Protein 7CG8 (pdb70)

Radius of gyration: 21.36 Å; Cα contacts (8 Å, |Δi|>4): 1203; chains: 4; bounding box: 57×58×53 Å

Organism: NCBI:txid398512

InterPro domains:
  IPR024449 Anti-sigma factor RsgI, N-terminal [PF12791] (1-42)
  IPR024449 Anti-sigma factor RsgI, N-terminal [PS51849] (3-51)
  IPR055431 Anti-sigma factor RsgI-like, middle domain [PF23750] (90-225)
  IPR059803 Anti-sigma factor RsgI4, sensor domain [PF26232] (413-517)

Nearest PDB structures (foldseek):
  7cg8-assembly1_D  TM=9.604E-01  e=6.202E-18  Pseudobacteroides cellulosolvens ATCC 35603 = DSM 2933
  7cg8-assembly1_C  TM=9.911E-01  e=2.752E-17  Pseudobacteroides cellulosolvens ATCC 35603 = DSM 2933
  7cg1-assembly1_A  TM=9.209E-01  e=5.713E-16  Pseudobacteroides cellulosolvens ATCC 35603 = DSM 2933
  7cg5-assembly1_A  TM=9.838E-01  e=2.130E-14  Pseudobacteroides cellulosolvens ATCC 35603 = DSM 2933
  8x2m-assembly1_B  TM=6.553E-01  e=6.513E-03  Homo sapiens

Solvent-accessible surface area: 18932 Å² total; per-residue (Å²): 114,76,22,18,26,60,34,44,26,59,92,17,52,127,52,58,12,62,23,0,62,0,14,2,24,0,56,42,33,103,57,68,160,66,71,139,50,35,6,0,3,0,0,0,8,25,18,55,0,62,35,14,3,28,8,101,39,31,23,39,58,45,76,107,97,47,102,4,109,6,55,17,74,5,140,136,10,113,55,118,27,23,10,22,0,48,0,5,0,2,49,46,28,46,10,63,82,45,72,17,123,4,88,61,199,109,71,17,16,18,58,36,45,26,57,98,18,49,124,51,59,12,62,18,1,62,0,15,1,26,0,54,36,17,111,23,24,76,52,209,195,49,35,14,0,1,0,0,0,6,25,11,33,1,63,44,21,35,12,11,51,32,28,24,39,45,34,89,131,112,50,103,7,107,6,54,15,67,5,139,140,12,113,53,116,28,28,8,23,0,43,0,4,0,4,47,53,23,48,9,66,83,51,75,15,123,4,85,70,200,108,72,12,16,22,66,30,41,29,53,97,16,51,124,54,58,15,57,22,0,62,0,15,0,26,0,55,41,32,108,128,95,78,6,0,2,0,0,0,8,25,14,54,0,51,45,13,17,47,10,84,36,28,24,40,55,53,70,110,103,51,97,4,85,5,48,18,86,6,144,121,11,108,30,121,22,23,8,22,0,47,0,5,0,9,45,47,30,49,9,62,86,45,69,13,122,5,101,72,187,102,92,12,7,17,49,34,43,31,56,96,16,51,124,55,58,20,62,14,0,66,0,16,1,21,0,54,52,11,104,140,20,188,39,8,2,30,40,6,0,3,0,0,0,8,22,16,45,1,45,11,16,40,25,10,85,39,29,25,41,47,43,98,154,109,54,101,8,108,6,51,20,76,5,142,142,10,115,39,112,31,24,7,25,0,46,0,6,0,1,47,50,23,49,9,63,86,48,68,14,98,3,101,71,176

Structure (mmCIF, N/CA/C/O backbone):
data_7CG8
#
_entry.id   7CG8
#
_cell.length_a   54.590
_cell.length_b   71.050
_cell.length_c   100.440
_cell.angle_alpha   90.000
_cell.angle_beta   90.000
_cell.angle_gamma   90.000
#
_symmetry.space_group_name_H-M   'P 21 21 21'
#
loop_
_entity.id
_entity.type
_entity.pdbx_description
1 polymer 'Anti-sigma factor RsgI, N-terminal'
2 non-polymer 'ACETATE ION'
3 non-polymer 2,5,8,11,14,17,20,23,26,29,32,35,38,41,44,47,50,53,56,59,62,65,68,71,74,77,80-HEPTACOSAOXADOOCTACONTAN-82-OL
4 water water
#
loop_
_atom_site.group_PDB
_atom_site.id
_atom_site.type_symbol
_atom_site.label_atom_id
_atom_site.label_alt_id
_atom_site.label_comp_id
_atom_site.label_asym_id
_atom_site.label_entity_id
_atom_site.label_seq_id
_atom_site.pdbx_PDB_ins_code
_atom_site.Cartn_x
_atom_site.Cartn_y
_atom_site.Cartn_z
_atom_site.occupancy
_atom_site.B_iso_or_equiv
_atom_site.auth_seq_id
_atom_site.auth_comp_id
_atom_site.auth_asym_id
_atom_site.auth_atom_id
_atom_site.pdbx_PDB_model_num
ATOM 1 N N . SER A 1 1 ? 1.47950 17.78852 -20.63568 1.000 39.47657 0 SER A N 1
ATOM 2 C CA . SER A 1 1 ? 1.73345 16.32500 -20.62107 1.000 24.27856 0 SER A CA 1
ATOM 3 C C . SER A 1 1 ? 2.13991 15.80621 -22.00065 1.000 21.15140 0 SER A C 1
ATOM 4 O O . SER A 1 1 ? 2.10800 16.54705 -23.00836 1.000 17.17185 0 SER A O 1
ATOM 14 N N . VAL A 1 2 ? 2.54064 14.53279 -22.01718 1.000 19.19612 1 VAL A N 1
ATOM 15 C CA . VAL A 1 2 ? 2.88330 13.85551 -23.25834 1.000 18.82836 1 VAL A CA 1
ATOM 16 C C . VAL A 1 2 ? 1.63464 13.32256 -23.95142 1.000 17.40509 1 VAL A C 1
ATOM 17 O O . VAL A 1 2 ? 1.55507 13.31735 -25.18507 1.000 16.53790 1 VAL A O 1
ATOM 30 N N . SER A 1 3 ? 0.66172 12.84681 -23.18300 1.000 19.95098 2 SER A N 1
ATOM 31 C CA . SER A 1 3 ? -0.52206 12.20955 -23.76558 1.000 18.01227 2 SER A CA 1
ATOM 32 C C . SER A 1 3 ? -1.40604 13.26076 -24.42533 1.000 15.13196 2 SER A C 1
ATOM 33 O O . SER A 1 3 ? -1.73793 14.27006 -23.78583 1.000 17.14364 2 SER A O 1
ATOM 41 N N . PRO A 1 4 ? -1.80559 13.07408 -25.68767 1.000 13.72648 3 PRO A N 1
ATOM 42 C CA . PRO A 1 4 ? -2.67390 14.06332 -26.33705 1.000 13.33680 3 PRO A CA 1
ATOM 43 C C . PRO A 1 4 ? -4.13606 13.94246 -25.95447 1.000 14.77556 3 PRO A C 1
ATOM 44 O O . PRO A 1 4 ? -4.91503 14.85811 -26.25916 1.000 15.21842 3 PRO A O 1
ATOM 55 N N . VAL A 1 5 ? -4.52786 12.85415 -25.30642 1.000 13.87212 4 VAL A N 1
ATOM 56 C CA . VAL A 1 5 ? -5.90837 12.64104 -24.88722 1.000 14.98093 4 VAL A CA 1
ATOM 57 C C . VAL A 1 5 ? -5.89936 12.33925 -23.39608 1.000 15.46523 4 VAL A C 1
ATOM 58 O O . VAL A 1 5 ? -5.22644 11.40528 -22.95356 1.000 15.93201 4 VAL A O 1
ATOM 71 N N . GLU A 1 6 ? -6.64251 13.12779 -22.62691 1.000 15.97536 5 GLU A N 1
ATOM 72 C CA . GLU A 1 6 ? -6.79450 12.91041 -21.19543 1.000 16.44552 5 GLU A CA 1
ATOM 73 C C . GLU A 1 6 ? -8.28488 12.86373 -20.89271 1.000 15.02999 5 GLU A C 1
ATOM 74 O O . GLU A 1 6 ? -9.04130 13.74575 -21.31913 1.000 15.20216 5 GLU A O 1
ATOM 86 N N . ILE A 1 7 ? -8.70756 11.81913 -20.19005 1.000 13.85789 6 ILE A N 1
ATOM 87 C CA . ILE A 1 7 ? -10.10703 11.65118 -19.81596 1.000 14.37740 6 ILE A CA 1
ATOM 88 C C . ILE A 1 7 ? -10.18017 11.34523 -18.32777 1.000 18.11237 6 ILE A C 1
ATOM 89 O O . ILE A 1 7 ? -9.60388 10.35325 -17.86482 1.000 18.98524 6 ILE A O 1
ATOM 105 N N . ALA A 1 8 ? -10.87984 12.19271 -17.58319 1.000 16.54243 7 ALA A N 1
ATOM 106 C CA . ALA A 1 8 ? -11.10454 12.00456 -16.15804 1.000 15.15836 7 ALA A CA 1
ATOM 107 C C . ALA A 1 8 ? -12.53206 11.51942 -15.94243 1.000 14.74148 7 ALA A C 1
ATOM 108 O O . ALA A 1 8 ? -13.45803 11.92549 -16.65179 1.000 18.07373 7 ALA A O 1
ATOM 115 N N . ILE A 1 9 ? -12.69946 10.63014 -14.98440 1.000 14.58994 8 ILE A N 1
ATOM 116 C CA . ILE A 1 9 ? -14.00437 10.09315 -14.62216 1.000 14.02768 8 ILE A CA 1
ATOM 117 C C . ILE A 1 9 ? -14.22292 10.38678 -13.15068 1.000 17.11102 8 ILE A C 1
ATOM 118 O O . ILE A 1 9 ? -13.30049 10.25858 -12.33833 1.000 15.96907 8 ILE A O 1
ATOM 134 N N . ASN A 1 10 ? -15.41518 10.85248 -12.82398 1.000 13.42041 9 ASN A N 1
ATOM 135 C CA . ASN A 1 10 ? -15.74667 11.17289 -11.45138 1.000 14.67136 9 ASN A CA 1
ATOM 136 C C . ASN A 1 10 ? -16.50157 10.02082 -10.81395 1.000 13.44470 9 ASN A C 1
ATOM 137 O O . ASN A 1 10 ? -17.21698 9.27963 -11.49719 1.000 14.29841 9 ASN A O 1
ATOM 148 N N . PRO A 1 11 ? -16.37606 9.84069 -9.50582 1.000 14.03076 10 PRO A N 1
ATOM 149 C CA . PRO A 1 11 ? -17.22522 8.85336 -8.83776 1.000 15.83735 10 PRO A CA 1
ATOM 150 C C . PRO A 1 11 ? -18.68274 9.24283 -8.98599 1.000 13.97072 10 PRO A C 1
ATOM 151 O O . PRO A 1 11 ? -19.02557 10.42457 -9.07249 1.000 15.82764 10 PRO A O 1
ATOM 162 N N . ALA A 1 12 ? -19.54165 8.23289 -9.04474 1.000 13.26369 11 ALA A N 1
ATOM 163 C CA . ALA A 1 12 ? -20.96905 8.50263 -9.06598 1.000 14.14111 11 ALA A CA 1
ATOM 164 C C . ALA A 1 12 ? -21.35746 9.21650 -7.77795 1.000 13.10404 11 ALA A C 1
ATOM 165 O O . ALA A 1 12 ? -20.81083 8.94464 -6.70370 1.000 15.68116 11 ALA A O 1
ATOM 172 N N . SER A 1 13 ? -22.29000 10.14790 -7.88832 1.000 12.65580 12 SER A N 1
ATOM 173 C CA . SER A 1 13 ? -22.85736 10.84654 -6.74866 1.000 12.98951 12 SER A CA 1
ATOM 174 C C . SER A 1 13 ? -24.37131 10.79502 -6.84412 1.000 12.92042 12 SER A C 1
ATOM 175 O O . SER A 1 13 ? -24.93890 10.28469 -7.81591 1.000 12.85869 12 SER A O 1
ATOM 183 N N . GLU A 1 14 ? -25.02251 11.32649 -5.81250 1.000 12.61665 13 GLU A N 1
ATOM 184 C CA . GLU A 1 14 ? -26.47543 11.36923 -5.74902 1.000 12.60980 13 GLU A CA 1
ATOM 185 C C . GLU A 1 14 ? -27.06751 9.98805 -6.00203 1.000 12.28195 13 GLU A C 1
ATOM 186 O O . GLU A 1 14 ? -28.04929 9.83349 -6.71883 1.000 13.54271 13 GLU A O 1
ATOM 198 N N . ILE A 1 15 ? -26.46699 8.96503 -5.40633 1.000 12.59507 14 ILE A N 1
ATOM 199 C CA . ILE A 1 15 ? -26.93638 7.60254 -5.61768 1.000 11.42396 14 ILE A CA 1
ATOM 200 C C . ILE A 1 15 ? -28.18481 7.36505 -4.77883 1.000 12.42981 14 ILE A C 1
ATOM 201 O O . ILE A 1 15 ? -28.17086 7.54258 -3.55740 1.000 14.53611 14 ILE A O 1
ATOM 217 N N . THR A 1 16 ? -29.25127 6.92799 -5.43106 1.000 11.68854 15 THR A N 1
ATOM 218 C CA . THR A 1 16 ? -30.49266 6.53368 -4.77557 1.000 11.23053 15 THR A CA 1
ATOM 219 C C . THR A 1 16 ? -30.75190 5.06479 -5.10822 1.000 12.01670 15 THR A C 1
ATOM 220 O O . THR A 1 16 ? -29.89986 4.37898 -5.67316 1.000 13.01772 15 THR A O 1
ATOM 231 N N . ALA A 1 17 ? -31.93801 4.56399 -4.75205 1.000 12.51979 16 ALA A N 1
ATOM 232 C CA . ALA A 1 17 ? -32.26510 3.19378 -5.13274 1.000 14.17555 16 ALA A CA 1
ATOM 233 C C . ALA A 1 17 ? -32.44549 3.04532 -6.64244 1.000 11.25226 16 ALA A C 1
ATOM 234 O O . ALA A 1 17 ? -32.33115 1.92595 -7.15190 1.000 13.24041 16 ALA A O 1
ATOM 241 N N . THR A 1 18 ? -32.75712 4.14100 -7.35915 1.000 12.49224 17 THR A N 1
ATOM 242 C CA . THR A 1 18 ? -33.13621 4.04116 -8.76366 1.000 13.89335 17 THR A CA 1
ATOM 243 C C . THR A 1 18 ? -32.42681 5.04721 -9.66431 1.000 13.36831 17 THR A C 1
ATOM 244 O O . THR A 1 18 ? -32.79526 5.17716 -10.84518 1.000 14.35386 17 THR A O 1
ATOM 255 N N . SER A 1 19 ? -31.44922 5.78906 -9.14875 1.000 11.57726 18 SER A N 1
ATOM 256 C CA . SER A 1 19 ? -30.79614 6.81034 -9.95047 1.000 12.93636 18 SER A CA 1
ATOM 257 C C . SER A 1 19 ? -29.39793 7.09055 -9.42252 1.000 12.41334 18 SER A C 1
ATOM 258 O O . SER A 1 19 ? -29.04046 6.71521 -8.30068 1.000 13.44731 18 SER A O 1
ATOM 266 N N . ALA A 1 20 ? -28.59762 7.72939 -10.27129 1.000 11.54194 19 ALA A N 1
ATOM 267 C CA . ALA A 1 20 ? -27.29129 8.22530 -9.87997 1.000 11.50795 19 ALA A CA 1
ATOM 268 C C . ALA A 1 20 ? -26.88156 9.30344 -10.86949 1.000 11.67787 19 ALA A C 1
ATOM 269 O O . ALA A 1 20 ? -27.37073 9.34420 -12.00100 1.000 13.00270 19 ALA A O 1
ATOM 276 N N . PHE A 1 21 ? -26.00362 10.19304 -10.41670 1.000 11.75829 20 PHE A N 1
ATOM 277 C CA . PHE A 1 21 ? -25.41923 11.23069 -11.25689 1.000 11.94519 20 PHE A CA 1
ATOM 278 C C . PHE A 1 21 ? -23.99798 10.81869 -11.63834 1.000 11.38588 20 PHE A C 1
ATOM 279 O O . PHE A 1 21 ? -23.13334 10.64534 -10.76706 1.000 12.92615 20 PHE A O 1
ATOM 296 N N . ILE A 1 22 ? -23.77171 10.61942 -12.93647 1.000 12.12922 21 ILE A N 1
ATOM 297 C CA . ILE A 1 22 ? -22.50829 10.12317 -13.46703 1.000 12.59300 21 ILE A CA 1
ATOM 298 C C . ILE A 1 22 ? -21.92194 11.18271 -14.38437 1.000 10.78480 21 ILE A C 1
ATOM 299 O O . ILE A 1 22 ? -22.65670 11.87226 -15.10288 1.000 12.12106 21 ILE A O 1
ATOM 315 N N . SER A 1 23 ? -20.60441 11.35198 -14.32198 1.000 11.75183 22 SER A N 1
ATOM 316 C CA . SER A 1 23 ? -19.99203 12.46607 -15.02583 1.000 12.72651 22 SER A CA 1
ATOM 317 C C . SER A 1 23 ? -18.50068 12.23542 -15.20682 1.000 12.96005 22 SER A C 1
ATOM 318 O O . SER A 1 23 ? -17.87880 11.41516 -14.52140 1.000 13.17580 22 SER A O 1
ATOM 326 N N . GLY A 1 24 ? -17.94106 12.98986 -16.14295 1.000 11.70241 23 GLY A N 1
ATOM 327 C CA . GLY A 1 24 ? -16.50638 13.01734 -16.34565 1.000 14.68850 23 GLY A CA 1
ATOM 328 C C . GLY A 1 24 ? -16.12764 14.19173 -17.21903 1.000 13.81747 23 GLY A C 1
ATOM 329 O O . GLY A 1 24 ? -16.95501 15.04005 -17.54277 1.000 14.93057 23 GLY A O 1
ATOM 333 N N . THR A 1 25 ? -14.84688 14.24758 -17.58696 1.000 13.62347 24 THR A N 1
ATOM 334 C CA . THR A 1 25 ? -14.33345 15.38989 -18.33301 1.000 14.37727 24 THR A CA 1
ATOM 335 C C . THR A 1 25 ? -13.25854 14.91407 -19.29125 1.000 15.30213 24 THR A C 1
ATOM 336 O O . THR A 1 25 ? -12.34470 14.19373 -18.88318 1.000 14.03962 24 THR A O 1
ATOM 347 N N . VAL A 1 26 ? -13.35497 15.31813 -20.55182 1.000 13.45800 25 VAL A N 1
ATOM 348 C CA . VAL A 1 26 ? -12.23413 15.18464 -21.47769 1.000 13.20635 25 VAL A CA 1
ATOM 349 C C . VAL A 1 26 ? -11.38208 16.42903 -21.26120 1.000 14.74439 25 VAL A C 1
ATOM 350 O O . VAL A 1 26 ? -11.70600 17.50691 -21.75540 1.000 15.91921 25 VAL A O 1
ATOM 363 N N . THR A 1 27 ? -10.31565 16.29439 -20.46964 1.000 15.55683 26 THR A N 1
ATOM 364 C CA . THR A 1 27 ? -9.52286 17.46038 -20.09637 1.000 17.25488 26 THR A CA 1
ATOM 365 C C . THR A 1 27 ? -8.56585 17.89688 -21.19361 1.000 17.34267 26 THR A C 1
ATOM 366 O O . THR A 1 27 ? -8.18714 19.06867 -21.22442 1.000 20.93051 26 THR A O 1
ATOM 377 N N . LYS A 1 28 ? -8.18686 16.99576 -22.09966 1.000 16.13211 27 LYS A N 1
ATOM 378 C CA . LYS A 1 28 ? -7.30804 17.34553 -23.20398 1.000 17.97731 27 LYS A CA 1
ATOM 379 C C . LYS A 1 28 ? -7.64541 16.46455 -24.39065 1.000 16.77097 27 LYS A C 1
ATOM 380 O O . LYS A 1 28 ? -7.84522 15.25926 -24.23541 1.000 15.40224 27 LYS A O 1
ATOM 399 N N . PHE A 1 29 ? -7.73153 17.07702 -25.56586 1.000 15.26017 28 PHE A N 1
ATOM 400 C CA . PHE A 1 29 ? -7.89186 16.33426 -26.81222 1.000 15.01753 28 PHE A CA 1
ATOM 401 C C . PHE A 1 29 ? -7.14548 17.13250 -27.88280 1.000 21.41455 28 PHE A C 1
ATOM 402 O O . PHE A 1 29 ? -7.70689 18.04761 -28.49023 1.000 24.00302 28 PHE A O 1
ATOM 419 N N . GLU A 1 30 ? -5.88864 16.76429 -28.11471 1.000 19.54010 29 GLU A N 1
ATOM 420 C CA . GLU A 1 30 ? -5.07207 17.49207 -29.08025 1.000 22.94296 29 GLU A CA 1
ATOM 421 C C . GLU A 1 30 ? -5.57732 17.19331 -30.48394 1.000 29.53001 29 GLU A C 1
ATOM 422 O O . GLU A 1 30 ? -5.60272 16.03141 -30.90506 1.000 34.55462 29 GLU A O 1
ATOM 434 N N . GLN A 1 31 ? -5.99556 18.23109 -31.19911 1.000 32.96227 30 GLN A N 1
ATOM 435 C CA . GLN A 1 31 ? -6.51973 18.07426 -32.54603 1.000 45.38980 30 GLN A CA 1
ATOM 436 C C . GLN A 1 31 ? -5.39271 18.22197 -33.56016 1.000 48.96409 30 GLN A C 1
ATOM 437 O O . GLN A 1 31 ? -4.37488 18.87008 -33.30257 1.000 42.33423 30 GLN A O 1
ATOM 451 N N . SER A 1 32 ? -5.58343 17.60753 -34.71981 1.000 57.12048 31 SER A N 1
ATOM 452 C CA . SER A 1 32 ? -4.60000 17.66616 -35.78718 1.000 61.41523 31 SER A CA 1
ATOM 453 C C . SER A 1 32 ? -4.83590 18.89633 -36.65325 1.000 49.37468 31 SER A C 1
ATOM 454 O O . SER A 1 32 ? -5.96772 19.36218 -36.80686 1.000 49.88743 31 SER A O 1
ATOM 462 N N . LYS A 1 33 ? -3.74166 19.41838 -37.21564 1.000 51.60673 32 LYS A N 1
ATOM 463 C CA . LYS A 1 33 ? -3.80705 20.55496 -38.12936 1.000 52.07772 32 LYS A CA 1
ATOM 464 C C . LYS A 1 33 ? -4.99280 20.46358 -39.08059 1.000 53.24403 32 LYS A C 1
ATOM 465 O O . LYS A 1 33 ? -5.80476 21.39104 -39.17559 1.000 49.58536 32 LYS A O 1
ATOM 484 N N . GLY A 1 34 ? -5.10121 19.34616 -39.80110 1.000 53.43111 33 GLY A N 1
ATOM 485 C CA . GLY A 1 34 ? -6.10573 19.22411 -40.84026 1.000 52.08110 33 GLY A CA 1
ATOM 486 C C . GLY A 1 34 ? -7.52117 19.09924 -40.32715 1.000 46.65305 33 GLY A C 1
ATOM 487 O O . GLY A 1 34 ? -8.46523 19.27615 -41.10518 1.000 48.27613 33 GLY A O 1
ATOM 491 N N . PHE A 1 35 ? -7.69256 18.80623 -39.04066 1.000 50.32518 34 PHE A N 1
ATOM 492 C CA . PHE A 1 35 ? -9.00879 18.65089 -38.43450 1.000 59.54299 34 PHE A CA 1
ATOM 493 C C . PHE A 1 35 ? -9.22400 19.66620 -37.31443 1.000 59.35836 34 PHE A C 1
ATOM 494 O O . PHE A 1 35 ? -9.79100 19.35030 -36.26148 1.000 53.98554 34 PHE A O 1
ATOM 511 N N . TYR A 1 36 ? -8.75970 20.89922 -37.52328 1.000 53.21933 35 TYR A N 1
ATOM 512 C CA . TYR A 1 36 ? -9.03041 21.96925 -36.57221 1.000 51.00348 35 TYR A CA 1
ATOM 513 C C . TYR A 1 36 ? -10.48587 22.40597 -36.70797 1.000 45.28876 35 TYR A C 1
ATOM 514 O O . TYR A 1 36 ? -10.98465 22.60501 -37.81926 1.000 45.25581 35 TYR A O 1
ATOM 532 N N . GLY A 1 37 ? -11.16986 22.54972 -35.57766 1.000 52.51484 36 GLY A N 1
ATOM 533 C CA . GLY A 1 37 ? -12.57688 22.88384 -35.59368 1.000 53.89220 36 GLY A CA 1
ATOM 534 C C . GLY A 1 37 ? -13.50231 21.72330 -35.87467 1.000 47.08740 36 GLY A C 1
ATOM 535 O O . GLY A 1 37 ? -14.70918 21.93915 -36.03342 1.000 60.61295 36 GLY A O 1
ATOM 539 N N . SER A 1 38 ? -12.97860 20.50177 -35.94503 1.000 43.30067 37 SER A N 1
ATOM 540 C CA . SER A 1 38 ? -13.78892 19.33013 -36.26771 1.000 47.07140 37 SER A CA 1
ATOM 541 C C . SER A 1 38 ? -14.39403 18.70556 -35.01154 1.000 42.31018 37 SER A C 1
ATOM 542 O O . SER A 1 38 ? -15.61705 18.58018 -34.89962 1.000 48.15245 37 SER A O 1
ATOM 550 N N . GLY A 1 39 ? -13.55653 18.31906 -34.06319 1.000 34.62806 38 GLY A N 1
ATOM 551 C CA . GLY A 1 39 ? -14.02898 17.80395 -32.79427 1.000 32.86447 38 GLY A CA 1
ATOM 552 C C . GLY A 1 39 ? -14.01892 16.29000 -32.72047 1.000 29.94681 38 GLY A C 1
ATOM 553 O O . GLY A 1 39 ? -13.43797 15.57821 -33.54963 1.000 22.91764 38 GLY A O 1
ATOM 557 N N . CYS A 1 40 ? -14.68933 15.79885 -31.68034 1.000 20.22827 39 CYS A N 1
ATOM 558 C CA . CYS A 1 40 ? -14.76227 14.37638 -31.39573 1.000 22.54491 39 CYS A CA 1
ATOM 559 C C . CYS A 1 40 ? -16.11677 14.06939 -30.77954 1.000 20.06844 39 CYS A C 1
ATOM 560 O O . CYS A 1 40 ? -16.84777 14.97221 -30.35849 1.000 19.38170 39 CYS A O 1
ATOM 568 N N . ASN A 1 41 ? -16.43919 12.77725 -30.71808 1.000 16.71298 40 ASN A N 1
ATOM 569 C CA . ASN A 1 41 ? -17.59183 12.30652 -29.96376 1.000 15.81281 40 ASN A CA 1
ATOM 570 C C . ASN A 1 41 ? -17.15563 11.97287 -28.54417 1.000 18.32491 40 ASN A C 1
ATOM 571 O O . ASN A 1 41 ? -16.12944 11.32213 -28.33518 1.000 17.25327 40 ASN A O 1
ATOM 582 N N . ILE A 1 42 ? -17.91838 12.44634 -27.56937 1.000 15.24357 41 ILE A N 1
ATOM 583 C CA . ILE A 1 42 ? -17.75899 12.05600 -26.17605 1.000 13.89696 41 ILE A CA 1
ATOM 584 C C . ILE A 1 42 ? -19.03981 11.34717 -25.77706 1.000 13.57060 41 ILE A C 1
ATOM 585 O O . ILE A 1 42 ? -20.13541 11.90632 -25.92293 1.000 13.65135 41 ILE A O 1
ATOM 601 N N . SER A 1 43 ? -18.91367 10.14286 -25.24151 1.000 15.26123 42 SER A N 1
ATOM 602 C CA . SER A 1 43 ? -20.06773 9.39493 -24.78148 1.000 14.48610 42 SER A CA 1
ATOM 603 C C . SER A 1 43 ? -19.86575 8.92539 -23.34953 1.000 14.55050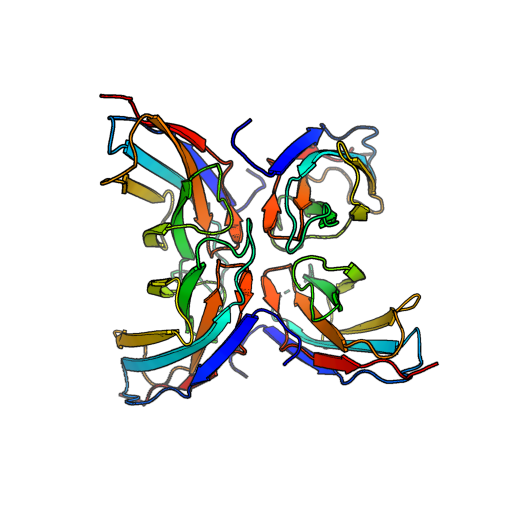 42 SER A C 1
ATOM 604 O O . SER A 1 43 ? -18.75763 8.59139 -22.92969 1.000 15.64492 42 SER A O 1
ATOM 612 N N . LEU A 1 44 ? -20.97591 8.87056 -22.61979 1.000 13.15753 43 LEU A N 1
ATOM 613 C CA . LEU A 1 44 ? -21.04520 8.35928 -21.26340 1.000 11.31781 43 LEU A CA 1
ATOM 614 C C . LEU A 1 44 ? -21.86347 7.08322 -21.38569 1.000 12.58967 43 LEU A C 1
ATOM 615 O O . LEU A 1 44 ? -23.04857 7.13190 -21.75306 1.000 12.60222 43 LEU A O 1
ATOM 631 N N . LEU A 1 45 ? -21.23195 5.95191 -21.10927 1.000 12.20906 44 LEU A N 1
ATOM 632 C CA . LEU A 1 45 ? -21.86207 4.64693 -21.22311 1.000 11.99887 44 LEU A CA 1
ATOM 633 C C . LEU A 1 45 ? -21.99149 4.01850 -19.85070 1.000 12.39490 44 LEU A C 1
ATOM 634 O O . LEU A 1 45 ? -21.11545 4.19356 -19.00435 1.000 12.78532 44 LEU A O 1
ATOM 650 N N . TYR A 1 46 ? -23.08907 3.29412 -19.62031 1.000 11.57307 45 TYR A N 1
ATOM 651 C CA . TYR A 1 46 ? -23.27172 2.59486 -18.35588 1.000 11.51488 45 TYR A CA 1
ATOM 652 C C . TYR A 1 46 ? -23.91761 1.24344 -18.58588 1.000 12.53033 45 TYR A C 1
ATOM 653 O O . TYR A 1 46 ? -24.57898 1.01332 -19.59493 1.000 13.30745 45 TYR A O 1
ATOM 671 N N . TRP A 1 47 ? -23.70747 0.35355 -17.62570 1.000 11.13062 46 TRP A N 1
ATOM 672 C CA . TRP A 1 47 ? -24.19761 -1.01177 -17.74396 1.000 11.54417 46 TRP A CA 1
ATOM 673 C C . TRP A 1 47 ? -24.33256 -1.60630 -16.34848 1.000 11.92029 46 TRP A C 1
ATOM 674 O O . TRP A 1 47 ? -23.67968 -1.17391 -15.40437 1.000 11.80524 46 TRP A O 1
ATOM 695 N N . GLU A 1 48 ? -25.15558 -2.64042 -16.23518 1.000 12.17048 47 GLU A N 1
ATOM 696 C CA . GLU A 1 48 ? -25.10164 -3.47378 -15.04426 1.000 13.23290 47 GLU A CA 1
ATOM 697 C C . GLU A 1 48 ? -23.76310 -4.20793 -15.01986 1.000 12.22678 47 GLU A C 1
ATOM 698 O O . GLU A 1 48 ? -23.33674 -4.79887 -16.02208 1.000 13.20137 47 GLU A O 1
ATOM 710 N N . ALA A 1 49 ? -23.10754 -4.19628 -13.85848 1.000 12.65877 48 ALA A N 1
ATOM 711 C CA . ALA A 1 49 ? -21.79827 -4.83974 -13.74863 1.000 12.33277 48 ALA A CA 1
ATOM 712 C C . ALA A 1 49 ? -21.84598 -6.30452 -14.14789 1.000 16.30023 48 ALA A C 1
ATOM 713 O O . ALA A 1 49 ? -20.87210 -6.83332 -14.70404 1.000 16.34199 48 ALA A O 1
ATOM 720 N N . SER A 1 50 ? -22.96134 -6.97836 -13.87704 1.000 14.84675 49 SER A N 1
ATOM 721 C CA . SER A 1 50 ? -23.07672 -8.38358 -14.22769 1.000 14.60830 49 SER A CA 1
ATOM 722 C C . SER A 1 50 ? -23.18452 -8.60981 -15.73031 1.000 14.96534 49 SER A C 1
ATOM 723 O O . SER A 1 50 ? -23.00177 -9.74712 -16.18314 1.000 17.50879 49 SER A O 1
ATOM 731 N N . ASN A 1 51 ? -23.47389 -7.57043 -16.51446 1.000 15.35825 50 ASN A N 1
ATOM 732 C CA . ASN A 1 51 ? -23.74660 -7.71631 -17.94404 1.000 14.44205 50 ASN A CA 1
ATOM 733 C C . ASN A 1 51 ? -23.02286 -6.62861 -18.71704 1.000 14.18766 50 ASN A C 1
ATOM 734 O O . ASN A 1 51 ? -23.64738 -5.72343 -19.29502 1.000 14.35167 50 ASN A O 1
ATOM 745 N N . PRO A 1 52 ? -21.68561 -6.69395 -18.76302 1.000 13.21550 51 PRO A N 1
ATOM 746 C CA . PRO A 1 52 ? -20.92275 -5.61262 -19.39995 1.000 13.25194 51 PRO A CA 1
ATOM 747 C C . PRO A 1 52 ? -20.97884 -5.61939 -20.92139 1.000 14.93024 51 PRO A C 1
ATOM 748 O O . PRO A 1 52 ? -20.43647 -4.70904 -21.54400 1.000 16.99785 51 PRO A O 1
ATOM 759 N N . MET A 1 53 ? -21.60390 -6.61158 -21.54260 1.000 16.46117 52 MET A N 1
ATOM 760 C CA . MET A 1 53 ? -21.72635 -6.62001 -22.99330 1.000 18.23671 52 MET A CA 1
ATOM 761 C C . MET A 1 53 ? -22.86452 -5.74128 -23.48731 1.000 23.06855 52 MET A C 1
ATOM 762 O O . MET A 1 53 ? -22.85812 -5.35847 -24.66080 1.000 25.16870 52 MET A O 1
ATOM 776 N N . HIS A 1 54 ? -23.81392 -5.37886 -22.62634 1.000 15.41373 53 HIS A N 1
ATOM 777 C CA . HIS A 1 54 ? -24.99819 -4.63342 -23.04076 1.000 15.57422 53 HIS A CA 1
ATOM 778 C C . HIS A 1 54 ? -25.05364 -3.29086 -22.32060 1.000 16.37066 53 HIS A C 1
ATOM 779 O O . HIS A 1 54 ? -25.51640 -3.20262 -21.18170 1.000 15.39715 53 HIS A O 1
ATOM 793 N N . VAL A 1 55 ? -24.63531 -2.24650 -22.99445 1.000 14.67774 54 VAL A N 1
ATOM 794 C CA . VAL A 1 55 ? -24.53326 -0.92447 -22.38954 1.000 15.58694 54 VAL A CA 1
ATOM 795 C C . VAL A 1 55 ? -25.70679 -0.06582 -22.84721 1.000 17.52800 54 VAL A C 1
ATOM 796 O O . VAL A 1 55 ? -26.39779 -0.35622 -23.83298 1.000 15.70672 54 VAL A O 1
ATOM 809 N N . LYS A 1 56 ? -25.90768 1.03945 -22.13256 1.000 15.011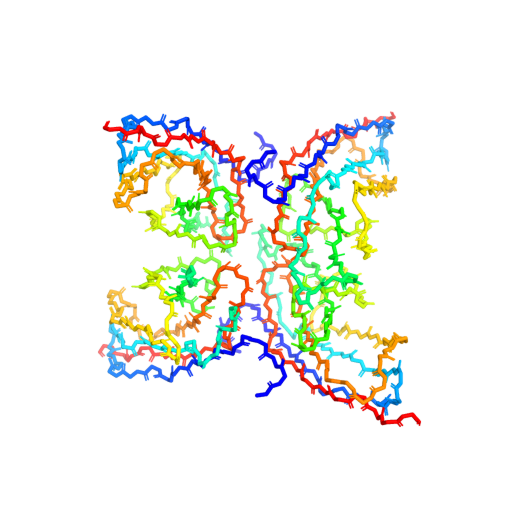14 55 LYS A N 1
ATOM 810 C CA . LYS A 1 56 ? -26.80461 2.10703 -22.53371 1.000 12.30903 55 LYS A CA 1
ATOM 811 C C . LYS A 1 56 ? -25.98918 3.38767 -22.68290 1.000 11.84048 55 LYS A C 1
ATOM 812 O O . LYS A 1 56 ? -24.99956 3.60592 -21.97000 1.000 14.18778 55 LYS A O 1
ATOM 831 N N . VAL A 1 57 ? -26.41357 4.23036 -23.62281 1.000 13.84079 56 VAL A N 1
ATOM 832 C CA . VAL A 1 57 ? -25.75226 5.49542 -23.92103 1.000 14.12687 56 VAL A CA 1
ATOM 833 C C . VAL A 1 57 ? -26.48267 6.57622 -23.13491 1.000 14.46993 56 VAL A C 1
ATOM 834 O O . VAL A 1 57 ? -27.56187 7.03376 -23.53436 1.000 15.85719 56 VAL A O 1
ATOM 847 N N . ALA A 1 58 ? -25.89344 6.99324 -22.01370 1.000 12.47980 57 ALA A N 1
ATOM 848 C CA . ALA A 1 58 ? -26.50976 8.03846 -21.20017 1.000 11.76472 57 ALA A CA 1
ATOM 849 C C . ALA A 1 58 ? -26.39496 9.41542 -21.84642 1.000 14.27362 57 ALA A C 1
ATOM 850 O O . ALA A 1 58 ? -27.27167 10.26758 -21.66733 1.000 15.45501 57 ALA A O 1
ATOM 857 N N . SER A 1 59 ? -25.30421 9.67545 -22.54853 1.000 11.73910 58 SER A N 1
ATOM 858 C CA . SER A 1 59 ? -25.08492 10.95689 -23.19417 1.000 12.68203 58 SER A CA 1
ATOM 859 C C . SER A 1 59 ? -24.09183 10.70777 -24.31296 1.000 11.76708 58 SER A C 1
ATOM 860 O O . SER A 1 59 ? -23.17404 9.91357 -24.15942 1.000 12.72989 58 SER A O 1
ATOM 868 N N . SER A 1 60 ? -24.30779 11.35765 -25.44512 1.000 15.20299 59 SER A N 1
ATOM 869 C CA . SER A 1 60 ? -23.38043 11.28828 -26.56801 1.000 15.64370 59 SER A CA 1
ATOM 870 C C . SER A 1 60 ? -23.41137 12.64662 -27.24142 1.000 16.56726 59 SER A C 1
ATOM 871 O O . SER A 1 60 ? -24.46205 13.05523 -27.74447 1.000 19.05382 59 SER A O 1
ATOM 879 N N . ILE A 1 61 ? -22.28206 13.34593 -27.22891 1.000 14.73025 60 ILE A N 1
ATOM 880 C CA . ILE A 1 61 ? -22.21313 14.71258 -27.73476 1.000 15.76247 60 ILE A CA 1
ATOM 881 C C . ILE A 1 61 ? -20.96349 14.88955 -28.58723 1.000 17.94518 60 ILE A C 1
ATOM 882 O O . ILE A 1 61 ? -19.96262 14.19030 -28.42372 1.000 16.44439 60 ILE A O 1
ATOM 898 N N . SER A 1 62 ? -21.02340 15.86183 -29.48768 1.000 18.50776 61 SER A N 1
ATOM 899 C CA . SER A 1 62 ? -19.86275 16.32296 -30.23306 1.000 17.10994 61 SER A CA 1
ATOM 900 C C . SER A 1 62 ? -19.28423 17.54250 -29.53309 1.000 18.54096 61 SER A C 1
ATOM 901 O O . SER A 1 62 ? -20.03035 18.43354 -29.12313 1.000 20.98430 61 SER A O 1
ATOM 909 N N . LYS A 1 63 ? -17.96643 17.57635 -29.38613 1.000 18.26768 62 LYS A N 1
ATOM 910 C CA . LYS A 1 63 ? -17.27711 18.70736 -28.78176 1.000 19.54048 62 LYS A CA 1
ATOM 911 C C . LYS A 1 63 ? -16.00588 19.00095 -29.56715 1.000 22.02023 62 LYS A C 1
ATOM 912 O O . LYS A 1 63 ? -15.31507 18.08178 -30.02565 1.000 20.13386 62 LYS A O 1
ATOM 931 N N . LYS A 1 64 ? -15.68347 20.28370 -29.72107 1.000 24.63527 63 LYS A N 1
ATOM 932 C CA . LYS A 1 64 ? -14.42421 20.64692 -30.36248 1.000 28.41530 63 LYS A CA 1
ATOM 933 C C . LYS A 1 64 ? -13.56065 21.54783 -29.49004 1.000 28.60530 63 LYS A C 1
ATOM 934 O O . LYS A 1 64 ? -12.47088 21.94543 -29.91721 1.000 30.14594 63 LYS A O 1
ATOM 953 N N . ASP A 1 65 ? -14.02962 21.91004 -28.30158 1.000 21.75816 64 ASP A N 1
ATOM 954 C CA . ASP A 1 65 ? -13.31252 22.76394 -27.37099 1.000 27.48913 64 ASP A CA 1
ATOM 955 C C . ASP A 1 65 ? -13.10267 21.98485 -26.08077 1.000 23.65908 64 ASP A C 1
ATOM 956 O O . ASP A 1 65 ? -14.00067 21.27361 -25.62131 1.000 22.29957 64 ASP A O 1
ATOM 965 N N . PHE A 1 66 ? -11.92907 22.12360 -25.48752 1.000 19.70592 65 PHE A N 1
ATOM 966 C CA . PHE A 1 66 ? -11.54918 21.34946 -24.32012 1.000 18.30188 65 PHE A CA 1
ATOM 967 C C . PHE A 1 66 ? -10.87084 22.24578 -23.29850 1.000 24.87355 65 PHE A C 1
ATOM 968 O O . PHE A 1 66 ? -10.24284 23.24949 -23.66460 1.000 23.71897 65 PHE A O 1
ATOM 985 N N . PRO A 1 67 ? -10.99898 21.92274 -22.00037 1.000 18.36463 66 PRO A N 1
ATOM 986 C CA . PRO A 1 67 ? -11.68280 20.73788 -21.44182 1.000 18.91145 66 PRO A CA 1
ATOM 987 C C . PRO A 1 67 ? -13.19441 20.75560 -21.66768 1.000 18.37021 66 PRO A C 1
ATOM 988 O O . PRO A 1 67 ? -13.81400 21.81253 -21.83303 1.000 19.11520 66 PRO A O 1
ATOM 999 N N . ALA A 1 68 ? -13.77860 19.56005 -21.71823 1.000 15.22930 67 ALA A N 1
ATOM 1000 C CA . ALA A 1 68 ? -15.19424 19.38471 -22.01676 1.000 15.27520 67 ALA A CA 1
ATOM 1001 C C . ALA A 1 68 ? -15.81911 18.42253 -21.01862 1.000 15.64514 67 ALA A C 1
ATOM 1002 O O . ALA A 1 68 ? -15.39438 17.26954 -20.91702 1.000 14.94508 67 ALA A O 1
ATOM 1009 N N . ASP A 1 69 ? -16.84154 18.88435 -20.30698 1.000 15.44017 68 ASP A N 1
ATOM 1010 C CA . ASP A 1 69 ? -17.55083 18.04225 -19.35874 1.000 12.75392 68 ASP A CA 1
ATOM 1011 C C . ASP A 1 69 ? -18.65793 17.25129 -20.04872 1.000 12.81112 68 ASP A C 1
ATOM 1012 O O . ASP A 1 69 ? -19.27651 17.70023 -21.02235 1.000 16.44218 68 ASP A O 1
ATOM 1021 N N . ILE A 1 70 ? -18.98970 16.10793 -19.45955 1.000 13.54151 69 ILE A N 1
ATOM 1022 C CA . ILE A 1 70 ? -20.16792 15.34805 -19.85862 1.000 12.79918 69 ILE A CA 1
ATOM 1023 C C . ILE A 1 70 ? -20.79436 14.76406 -18.60195 1.000 14.97948 69 ILE A C 1
ATOM 1024 O O . ILE A 1 70 ? -20.08765 14.37381 -17.66713 1.000 13.64383 69 ILE A O 1
ATOM 1040 N N . SER A 1 71 ? -22.12597 14.72327 -18.56340 1.000 12.63032 70 SER A N 1
ATOM 1041 C CA . SER A 1 71 ? -22.81013 14.20291 -17.38960 1.000 12.43874 70 SER A CA 1
ATOM 1042 C C . SER A 1 71 ? -24.19922 13.73036 -17.76135 1.000 12.18298 70 SER A C 1
ATOM 1043 O O . SER A 1 71 ? -24.74945 14.09377 -18.80578 1.000 12.64806 70 SER A O 1
ATOM 1051 N N . ALA A 1 72 ? -24.76127 12.92995 -16.86620 1.000 11.63453 71 ALA A N 1
ATOM 1052 C CA . ALA A 1 72 ? -26.14183 12.48750 -16.96874 1.000 11.17647 71 ALA A CA 1
ATOM 1053 C C . ALA A 1 72 ? -26.59782 12.01541 -15.60044 1.000 10.80138 71 ALA A C 1
ATOM 1054 O O . ALA A 1 72 ? -25.81265 11.46874 -14.81681 1.000 12.23326 71 ALA A O 1
ATOM 1061 N N . THR A 1 73 ? -27.87045 12.23164 -15.31223 1.000 12.89349 72 THR A N 1
ATOM 1062 C CA . THR A 1 73 ? -28.54368 11.47966 -14.26379 1.000 10.87926 72 THR A CA 1
ATOM 1063 C C . THR A 1 73 ? -29.14090 10.23633 -14.91488 1.000 12.98354 72 THR A C 1
ATOM 1064 O O . THR A 1 73 ? -30.02762 10.33674 -15.77191 1.000 15.49405 72 THR A O 1
ATOM 1075 N N . ILE A 1 74 ? -28.61631 9.08732 -14.56784 1.000 12.80848 73 ILE A N 1
ATOM 1076 C CA . ILE A 1 74 ? -29.16622 7.82407 -15.03994 1.000 13.38164 73 ILE A CA 1
ATOM 1077 C C . ILE A 1 74 ? -30.25003 7.40123 -14.05847 1.000 16.88537 73 ILE A C 1
ATOM 1078 O O . ILE A 1 74 ? -30.12053 7.59348 -12.84539 1.000 15.67794 73 ILE A O 1
ATOM 1094 N N . LYS A 1 75 ? -31.36462 6.89861 -14.57869 1.000 15.44897 74 LYS A N 1
ATOM 1095 C CA . LYS A 1 75 ? -32.55057 6.74882 -13.75269 1.000 17.33636 74 LYS A CA 1
ATOM 1096 C C . LYS A 1 75 ? -33.28021 5.47720 -14.12532 1.000 15.79914 74 LYS A C 1
ATOM 1097 O O . LYS A 1 75 ? -32.89006 4.75278 -15.04199 1.000 21.78545 74 LYS A O 1
ATOM 1116 N N . ASP A 1 76 ? -34.31888 5.19003 -13.34833 1.000 18.05271 75 ASP A N 1
ATOM 1117 C CA . ASP A 1 76 ? -35.05222 3.92958 -13.48193 1.000 23.95109 75 ASP A CA 1
ATOM 1118 C C . ASP A 1 76 ? -34.10329 2.73044 -13.40522 1.000 23.48656 75 ASP A C 1
ATOM 1119 O O . ASP A 1 76 ? -34.28264 1.71062 -14.07605 1.000 25.04889 75 ASP A O 1
ATOM 1128 N N . LEU A 1 77 ? -33.07910 2.84506 -12.54783 1.000 16.61609 76 LEU A N 1
ATOM 1129 C CA . LEU A 1 77 ? -32.15340 1.76585 -12.26575 1.000 17.42278 76 LEU A CA 1
ATOM 1130 C C . LEU A 1 77 ? -32.81446 0.75218 -11.33171 1.000 14.60761 76 LEU A C 1
ATOM 1131 O O . LEU A 1 77 ? -33.82745 1.04005 -10.68671 1.000 17.10371 76 LEU A O 1
ATOM 1147 N N . LYS A 1 78 ? -32.22627 -0.43024 -11.26756 1.000 14.12039 77 LYS A N 1
ATOM 1148 C CA . LYS A 1 78 ? -32.67648 -1.48754 -10.35604 1.000 17.65149 77 LYS A CA 1
ATOM 1149 C C . LYS A 1 78 ? -32.12169 -1.24775 -8.95249 1.000 15.57919 77 LYS A C 1
ATOM 1150 O O . LYS A 1 78 ? -30.90948 -1.04044 -8.79211 1.000 15.66211 77 LYS A O 1
ATOM 1169 N N . PRO A 1 79 ? -32.95374 -1.32116 -7.91677 1.000 15.25480 78 PRO A N 1
ATOM 1170 C CA . PRO A 1 79 ? -32.43250 -1.20058 -6.55203 1.000 15.08249 78 PRO A CA 1
ATOM 1171 C C . PRO A 1 79 ? -31.40713 -2.27652 -6.21936 1.000 14.50405 78 PRO A C 1
ATOM 1172 O O . PRO A 1 79 ? -31.38489 -3.36789 -6.80715 1.000 15.99676 78 PRO A O 1
ATOM 1183 N N . HIS A 1 80 ? -30.52460 -1.92386 -5.28265 1.000 13.41972 79 HIS A N 1
ATOM 1184 C CA . HIS A 1 80 ? -29.44210 -2.77904 -4.78009 1.000 14.79782 79 HIS A CA 1
ATOM 1185 C C . HIS A 1 80 ? -28.76060 -3.57205 -5.89624 1.000 18.50576 79 HIS A C 1
ATOM 1186 O O . HIS A 1 80 ? -28.61476 -4.79953 -5.83739 1.000 16.46706 79 HIS A O 1
ATOM 1200 N N . THR A 1 81 ? -28.32268 -2.84282 -6.92141 1.000 15.15127 80 THR A N 1
ATOM 1201 C CA . THR A 1 81 ? -27.69267 -3.43567 -8.09452 1.000 13.65379 80 THR A CA 1
ATOM 1202 C C . THR A 1 81 ? -26.43367 -2.65359 -8.43393 1.000 13.62518 80 THR A C 1
ATOM 1203 O O . THR A 1 81 ? -26.42948 -1.41760 -8.38659 1.000 13.72757 80 THR A O 1
ATOM 1214 N N . THR A 1 82 ? -25.36187 -3.37921 -8.76217 1.000 14.84772 81 THR A N 1
ATOM 1215 C CA . THR A 1 82 ? -24.07572 -2.76912 -9.09308 1.000 13.66269 81 THR A CA 1
ATOM 1216 C C . THR A 1 82 ? -24.03671 -2.38339 -10.56598 1.000 12.79953 81 THR A C 1
ATOM 1217 O O . THR A 1 82 ? -24.36560 -3.19404 -11.44480 1.000 14.34256 81 THR A O 1
ATOM 1228 N N . TYR A 1 83 ? -23.66626 -1.13065 -10.81925 1.000 13.17111 82 TYR A N 1
ATOM 1229 C CA . TYR A 1 83 ? -23.53073 -0.55832 -12.14245 1.000 13.19392 82 TYR A CA 1
ATOM 1230 C C . TYR A 1 83 ? -22.09462 -0.09789 -12.33044 1.000 14.67442 82 TYR A C 1
ATOM 1231 O O . TYR A 1 83 ? -21.37615 0.18365 -11.36898 1.000 14.75176 82 TYR A O 1
ATOM 1249 N N . GLN A 1 84 ? -21.69052 0.00574 -13.58992 1.000 13.63420 83 GLN A N 1
ATOM 1250 C CA . GLN A 1 84 ? -20.42973 0.63295 -13.93934 1.000 12.95944 83 GLN A CA 1
ATOM 1251 C C . GLN A 1 84 ? -20.65725 1.61185 -15.07533 1.000 13.22468 83 GLN A C 1
ATOM 1252 O O . GLN A 1 84 ? -21.62897 1.51858 -15.83379 1.000 12.29342 83 GLN A O 1
ATOM 1266 N N . PHE A 1 85 ? -19.72505 2.54774 -15.20603 1.000 12.52247 84 PHE A N 1
ATOM 1267 C CA . PHE A 1 85 ? -19.77947 3.50321 -16.30028 1.000 9.92568 84 PHE A CA 1
ATOM 1268 C C . PHE A 1 85 ? -18.37845 3.94950 -16.67229 1.000 11.23180 84 PHE A C 1
ATOM 1269 O O . PHE A 1 85 ? -17.40896 3.76486 -15.92279 1.000 11.29261 84 PHE A O 1
ATOM 1286 N N . LYS A 1 86 ? -18.29198 4.54173 -17.85715 1.000 12.25857 85 LYS A N 1
ATOM 1287 C CA . LYS A 1 86 ? -17.04745 5.11529 -18.34529 1.000 11.86160 85 LYS A CA 1
ATOM 1288 C C . LYS A 1 86 ? -17.36397 6.22439 -19.33620 1.000 10.67975 85 LYS A C 1
ATOM 1289 O O . LYS A 1 86 ? -18.47554 6.33129 -19.84228 1.000 12.45481 85 LYS A O 1
ATOM 1308 N N . VAL A 1 87 ? -16.36349 7.06299 -19.59677 1.000 10.69803 86 VAL A N 1
ATOM 1309 C CA . VAL A 1 87 ? -16.41199 8.09823 -20.61695 1.000 12.45841 86 VAL A CA 1
ATOM 1310 C C . VAL A 1 87 ? -15.49404 7.63889 -21.73222 1.000 16.78363 86 VAL A C 1
ATOM 1311 O O . VAL A 1 87 ? -14.34780 7.25285 -21.47540 1.000 16.26659 86 VAL A O 1
ATOM 1324 N N . THR A 1 88 ? -15.99020 7.66936 -22.95562 1.000 13.31457 87 THR A N 1
ATOM 1325 C CA . THR A 1 88 ? -15.23544 7.25707 -24.13192 1.000 14.85266 87 THR A CA 1
ATOM 1326 C C . THR A 1 88 ? -15.20734 8.37809 -25.15900 1.000 16.08954 87 THR A C 1
ATOM 1327 O O . THR A 1 88 ? -16.17938 9.12435 -25.30922 1.000 16.22814 87 THR A O 1
ATOM 1338 N N . VAL A 1 89 ? -14.05705 8.53266 -25.81252 1.000 16.58346 88 VAL A N 1
ATOM 1339 C CA . VAL A 1 89 ? -13.87787 9.48050 -26.90668 1.000 17.18242 88 VAL A CA 1
ATOM 1340 C C . VAL A 1 89 ? -13.78214 8.69155 -28.20628 1.000 20.64953 88 VAL A C 1
ATOM 1341 O O . VAL A 1 89 ? -12.96983 7.75847 -28.32585 1.000 19.01403 88 VAL A O 1
ATOM 1354 N N . ASN A 1 90 ? -14.63729 9.04125 -29.16094 1.000 19.29493 89 ASN A N 1
ATOM 1355 C CA . ASN A 1 90 ? -14.67579 8.38546 -30.46746 1.000 21.82111 89 ASN A CA 1
ATOM 1356 C C . ASN A 1 90 ? -14.84512 6.86969 -30.33611 1.000 24.11771 89 ASN A C 1
ATOM 1357 O O . ASN A 1 90 ? -14.36965 6.1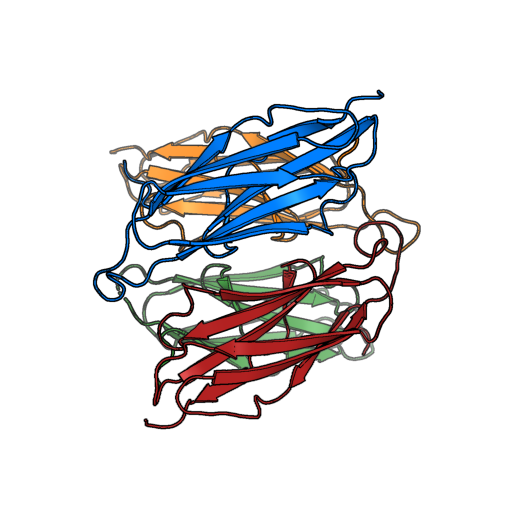0782 -31.18190 1.000 24.19641 89 ASN A O 1
ATOM 1368 N N . PHE A 1 91 ? -15.55034 6.42977 -29.27997 1.000 18.34793 90 PHE A N 1
ATOM 1369 C CA . PHE A 1 91 ? -15.78544 5.01369 -28.98484 1.000 20.26796 90 PHE A CA 1
ATOM 1370 C C . PHE A 1 91 ? -14.50202 4.20237 -29.02810 1.000 17.73010 90 PHE A C 1
ATOM 1371 O O . PHE A 1 91 ? -14.52073 3.00577 -29.35894 1.000 21.65019 90 PHE A O 1
ATOM 1388 N N . TYR A 1 92 ? -13.38531 4.87097 -28.75258 1.000 15.84251 91 TYR A N 1
ATOM 1389 C CA . TYR A 1 92 ? -12.06715 4.25892 -28.82667 1.000 16.10168 91 TYR A CA 1
ATOM 1390 C C . TYR A 1 92 ? -11.27316 4.47570 -27.55126 1.000 16.66744 91 TYR A C 1
ATOM 1391 O O . TYR A 1 92 ? -11.01685 3.51462 -26.80978 1.000 17.07076 91 TYR A O 1
ATOM 1409 N N . PHE A 1 93 ? -10.94760 5.73694 -27.24249 1.000 14.69814 92 PHE A N 1
ATOM 1410 C CA . PHE A 1 93 ? -10.28556 6.03084 -25.98346 1.000 15.11578 92 PHE A CA 1
ATOM 1411 C C . PHE A 1 93 ? -11.29958 5.89091 -24.86508 1.000 17.64248 92 PHE A C 1
ATOM 1412 O O . PHE A 1 93 ? -12.47682 6.21950 -25.03533 1.000 17.37597 92 PHE A O 1
ATOM 1429 N N . SER A 1 94 ? -10.83992 5.42436 -23.71310 1.000 14.61185 93 SER A N 1
ATOM 1430 C CA . SER A 1 94 ? -11.71913 5.29475 -22.56667 1.000 17.13552 93 SER A CA 1
ATOM 1431 C C . SER A 1 94 ? -11.04601 5.76103 -21.28784 1.000 17.68771 93 SER A C 1
ATOM 1432 O O . SER A 1 94 ? -9.84018 5.57263 -21.07736 1.000 15.98463 93 SER A O 1
ATOM 1440 N N . SER A 1 95 ? -11.84741 6.37643 -20.43420 1.000 12.95736 94 SER A N 1
ATOM 1441 C CA . SER A 1 95 ? -11.47854 6.58268 -19.05524 1.000 12.29336 94 SER A CA 1
ATOM 1442 C C . SER A 1 95 ? -11.36329 5.23680 -18.33885 1.000 12.69129 94 SER A C 1
ATOM 1443 O O . SER A 1 95 ? -11.79847 4.19412 -18.82985 1.000 13.20341 94 SER A O 1
ATOM 1451 N N . SER A 1 96 ? -10.82963 5.28529 -17.12549 1.000 14.68420 95 SER A N 1
ATOM 1452 C CA A SER A 1 96 ? -10.97947 4.16504 -16.21560 0.341 14.09304 95 SER A CA 1
ATOM 1453 C CA B SER A 1 96 ? -10.98156 4.16793 -16.21413 0.659 14.01490 95 SER A CA 1
ATOM 1454 C C . SER A 1 96 ? -12.46003 3.96041 -15.91244 1.000 13.73981 95 SER A C 1
ATOM 1455 O O . SER A 1 96 ? -13.28830 4.85434 -16.09341 1.000 14.16883 95 SER A O 1
ATOM 1468 N N . LEU A 1 97 ? -12.79366 2.75355 -15.49215 1.000 14.75234 96 LEU A N 1
ATOM 1469 C CA . LEU A 1 97 ? -14.16516 2.46360 -15.10657 1.000 15.29906 96 LEU A CA 1
ATOM 1470 C C . LEU A 1 97 ? -14.45920 3.03404 -13.72058 1.000 16.10507 96 LEU A C 1
ATOM 1471 O O . LEU A 1 97 ? -13.56902 3.17668 -12.87813 1.000 17.77251 96 LEU A O 1
ATOM 1487 N N . GLN A 1 98 ? -15.71876 3.38986 -13.49519 1.000 11.60330 97 GLN A N 1
ATOM 1488 C CA . GLN A 1 98 ? -16.23046 3.61646 -12.15233 1.000 12.48754 97 GLN A CA 1
ATOM 1489 C C . GLN A 1 98 ? -17.34869 2.62612 -11.86479 1.000 15.41857 97 GLN A C 1
ATOM 1490 O O . GLN A 1 98 ? -18.07627 2.19496 -12.77050 1.000 14.84651 97 GLN A O 1
ATOM 1504 N N . THR A 1 99 ? -17.48404 2.28170 -10.58958 1.000 13.85382 98 THR A N 1
ATOM 1505 C CA . THR A 1 99 ? -18.44687 1.30160 -10.12994 1.000 14.24982 98 THR A CA 1
ATOM 1506 C C . THR A 1 99 ? -19.18715 1.85163 -8.91698 1.000 15.26052 98 THR A C 1
ATOM 1507 O O . THR A 1 99 ? -18.61961 2.56994 -8.10057 1.000 16.68088 98 THR A O 1
ATOM 1518 N N . PHE A 1 100 ? -20.46420 1.50491 -8.80554 1.000 13.53075 99 PHE A N 1
ATOM 1519 C CA . PHE A 1 100 ? -21.27568 1.91971 -7.66595 1.000 13.67804 99 PHE A CA 1
ATOM 1520 C C . PHE A 1 100 ? -22.44173 0.94890 -7.57130 1.000 13.87278 99 PHE A C 1
ATOM 1521 O O . PHE A 1 100 ? -22.72167 0.19768 -8.50445 1.000 13.75535 99 PHE A O 1
ATOM 1538 N N . LYS A 1 101 ? -23.10831 0.95600 -6.42219 1.000 15.41824 100 LYS A N 1
ATOM 1539 C CA . LYS A 1 101 ? -24.27768 0.11728 -6.19586 1.000 14.61076 100 LYS A CA 1
ATOM 1540 C C . LYS A 1 101 ? -25.44185 1.00368 -5.77146 1.000 14.64370 100 LYS A C 1
ATOM 1541 O O . LYS A 1 101 ? -25.28843 1.86286 -4.89488 1.000 14.58294 100 LYS A O 1
ATOM 1560 N N . THR A 1 102 ? -26.59244 0.81839 -6.40786 1.000 12.05820 101 THR A N 1
ATOM 1561 C CA . THR A 1 102 ? -27.78500 1.56309 -6.01833 1.000 12.26487 101 THR A CA 1
ATOM 1562 C C . THR A 1 102 ? -28.23347 1.15743 -4.61625 1.000 13.64519 101 THR A C 1
ATOM 1563 O O . THR A 1 102 ? -27.97976 0.04433 -4.15012 1.000 13.55956 101 THR A O 1
ATOM 1574 N N . LEU A 1 103 ? -28.91793 2.07861 -3.94796 1.000 12.48911 102 LEU A N 1
ATOM 1575 C CA . LEU A 1 103 ? -29.45276 1.78736 -2.62735 1.000 13.07807 102 LEU A CA 1
ATOM 1576 C C . LEU A 1 103 ? -30.54938 0.73250 -2.71575 1.000 12.57163 102 LEU A C 1
ATOM 1577 O O . LEU A 1 103 ? -31.17051 0.51573 -3.76011 1.000 13.24675 102 LEU A O 1
ATOM 1593 N N . ALA A 1 104 ? -30.79304 0.07000 -1.58314 1.000 13.80056 103 ALA A N 1
ATOM 1594 C CA . ALA A 1 104 ? -31.95439 -0.81433 -1.50752 1.000 13.94766 103 ALA A CA 1
ATOM 1595 C C . ALA A 1 104 ? -33.25490 -0.02270 -1.43335 1.000 18.99067 103 ALA A C 1
ATOM 1596 O O . ALA A 1 104 ? -34.27809 -0.46889 -1.96479 1.000 22.84278 103 ALA A O 1
ATOM 1603 N N . LEU A 1 105 ? -33.24083 1.13672 -0.78287 1.000 17.85366 104 LEU A N 1
ATOM 1604 C CA . LEU A 1 105 ? -34.45054 1.94423 -0.63014 1.000 25.83606 104 LEU A CA 1
ATOM 1605 C C . LEU A 1 105 ? -34.10156 3.42180 -0.75988 1.000 21.65922 104 LEU A C 1
ATOM 1606 O O . LEU A 1 105 ? -33.02571 3.83557 -0.34622 1.000 29.75477 104 LEU A O 1
ATOM 1623 N N . SER B 1 1 ? -17.53115 -11.75600 -6.78645 1.000 44.97241 0 SER B N 1
ATOM 1624 C CA . SER B 1 1 ? -17.70712 -10.47917 -7.53012 1.000 34.16987 0 SER B CA 1
ATOM 1625 C C . SER B 1 1 ? -18.84261 -10.59067 -8.53977 1.000 25.11265 0 SER B C 1
ATOM 1626 O O . SER B 1 1 ? -19.07229 -11.65664 -9.11417 1.000 28.26876 0 SER B O 1
ATOM 1636 N N . VAL B 1 2 ? -19.53900 -9.46993 -8.74911 1.000 32.08729 1 VAL B N 1
ATOM 1637 C CA . VAL B 1 2 ? -20.63616 -9.40730 -9.71292 1.000 31.09552 1 VAL B CA 1
ATOM 1638 C C . VAL B 1 2 ? -20.11800 -9.47409 -11.14891 1.000 20.92083 1 VAL B C 1
ATOM 1639 O O . VAL B 1 2 ? -20.75087 -10.07531 -12.03175 1.000 22.82097 1 VAL B O 1
ATOM 1652 N N . SER B 1 3 ? -18.98894 -8.84573 -11.41218 1.000 21.33326 2 SER B N 1
ATOM 1653 C CA . SER B 1 3 ? -18.52643 -8.70941 -12.78350 1.000 18.94107 2 SER B CA 1
ATOM 1654 C C . SER B 1 3 ? -18.04696 -10.05275 -13.31761 1.000 18.06806 2 SER B C 1
ATOM 1655 O O . SER B 1 3 ? -17.33812 -10.77787 -12.61531 1.000 20.16383 2 SER B O 1
ATOM 1663 N N . PRO B 1 4 ? -18.39956 -10.40876 -14.55693 1.000 16.54142 3 PRO B N 1
ATOM 1664 C CA . PRO B 1 4 ? -17.87650 -11.66535 -15.11955 1.000 17.33873 3 PRO B CA 1
ATOM 1665 C C . PRO B 1 4 ? -16.41714 -11.59973 -15.51540 1.000 17.05043 3 PRO B C 1
ATOM 1666 O O . PRO B 1 4 ? -15.78749 -12.65384 -15.65883 1.000 16.30159 3 PRO B O 1
ATOM 1677 N N . VAL B 1 5 ? -15.86174 -10.41084 -15.70245 1.000 15.58482 4 VAL B N 1
ATOM 1678 C CA . VAL B 1 5 ? -14.49718 -10.23755 -16.18390 1.000 14.35814 4 VAL B CA 1
ATOM 1679 C C . VAL B 1 5 ? -13.75574 -9.28591 -15.25263 1.000 16.47678 4 VAL B C 1
ATOM 1680 O O . VAL B 1 5 ? -14.23440 -8.17810 -14.97569 1.000 18.34534 4 VAL B O 1
ATOM 1693 N N . GLU B 1 6 ? -12.61061 -9.73396 -14.73912 1.000 15.48210 5 GLU B N 1
ATOM 1694 C CA . GLU B 1 6 ? -11.73033 -8.91301 -13.91862 1.000 17.42843 5 GLU B CA 1
ATOM 1695 C C . GLU B 1 6 ? -10.32018 -8.98390 -14.48665 1.000 16.35391 5 GLU B C 1
ATOM 1696 O O . GLU B 1 6 ? -9.82743 -10.07087 -14.82347 1.000 16.08899 5 GLU B O 1
ATOM 1708 N N . ILE B 1 7 ? -9.66575 -7.82493 -14.58044 1.000 15.43300 6 ILE B N 1
ATOM 1709 C CA . ILE B 1 7 ? -8.33385 -7.71140 -15.16216 1.000 15.37023 6 ILE B CA 1
ATOM 1710 C C . ILE B 1 7 ? -7.49501 -6.80082 -14.28494 1.000 18.27245 6 ILE B C 1
ATOM 1711 O O . ILE B 1 7 ? -7.90857 -5.67699 -13.97885 1.000 18.94579 6 ILE B O 1
ATOM 1727 N N . ALA B 1 8 ? -6.29792 -7.26097 -13.93548 1.000 15.65415 7 ALA B N 1
ATOM 1728 C CA . ALA B 1 8 ? -5.31745 -6.47928 -13.19936 1.000 15.89798 7 ALA B CA 1
ATOM 1729 C C . ALA B 1 8 ? -4.12151 -6.20112 -14.09999 1.000 16.20011 7 ALA B C 1
ATOM 1730 O O . ALA B 1 8 ? -3.79648 -6.99318 -14.99048 1.000 17.37246 7 ALA B O 1
ATOM 1737 N N . ILE B 1 9 ? -3.46029 -5.07693 -13.85057 1.000 18.42446 8 ILE B N 1
ATOM 1738 C CA . ILE B 1 9 ? -2.27220 -4.68652 -14.60011 1.000 16.64674 8 ILE B CA 1
ATOM 1739 C C . ILE B 1 9 ? -1.15337 -4.40913 -13.60535 1.000 18.11257 8 ILE B C 1
ATOM 1740 O O . ILE B 1 9 ? -1.39586 -3.89051 -12.50867 1.000 19.23500 8 ILE B O 1
ATOM 1756 N N . ASN B 1 10 ? 0.06780 -4.76793 -13.97736 1.000 16.26555 9 ASN B N 1
ATOM 1757 C CA . ASN B 1 10 ? 1.22177 -4.57546 -13.11597 1.000 17.17957 9 ASN B CA 1
ATOM 1758 C C . ASN B 1 10 ? 2.09031 -3.42794 -13.62998 1.000 18.45426 9 ASN B C 1
ATOM 1759 O O . ASN B 1 10 ? 2.11048 -3.13817 -14.83066 1.000 18.32702 9 ASN B O 1
ATOM 1770 N N . PRO B 1 11 ? 2.83186 -2.76173 -12.74891 1.000 17.43553 10 PRO B N 1
ATOM 1771 C CA . PRO B 1 11 ? 3.81316 -1.77965 -13.22211 1.000 17.45538 10 PRO B CA 1
ATOM 1772 C C . PRO B 1 11 ? 4.88066 -2.43580 -14.08567 1.000 16.19617 10 PRO B C 1
ATOM 1773 O O . PRO B 1 11 ? 5.28990 -3.57958 -13.85764 1.000 18.63821 10 PRO B O 1
ATOM 1784 N N . ALA B 1 12 ? 5.34200 -1.68910 -15.08916 1.000 18.72281 11 ALA B N 1
ATOM 1785 C CA . ALA B 1 12 ? 6.45265 -2.15267 -15.90405 1.000 15.85013 11 ALA B CA 1
ATOM 1786 C C . ALA B 1 12 ? 7.68321 -2.35610 -15.02936 1.000 20.68913 11 ALA B C 1
ATOM 1787 O O . ALA B 1 12 ? 7.88586 -1.65109 -14.03764 1.000 20.10658 11 ALA B O 1
ATOM 1794 N N . SER B 1 13 ? 8.49319 -3.34629 -15.39316 1.000 17.06964 12 SER B N 1
ATOM 1795 C CA . SER B 1 13 ? 9.76194 -3.63521 -14.72589 1.000 18.11911 12 SER B CA 1
ATOM 1796 C C . SER B 1 13 ? 10.85266 -3.86979 -15.76951 1.000 18.70166 12 SER B C 1
ATOM 1797 O O . SER B 1 13 ? 10.60417 -3.84664 -16.97636 1.000 18.55174 12 SER B O 1
ATOM 1805 N N . GLU B 1 14 ? 12.08887 -4.05468 -15.29672 1.000 18.62465 13 GLU B N 1
ATOM 1806 C CA . GLU B 1 14 ? 13.21667 -4.29573 -16.18827 1.000 17.39749 13 GLU B CA 1
ATOM 1807 C C . GLU B 1 14 ? 13.28825 -3.25158 -17.29920 1.000 15.38062 13 GLU B C 1
ATOM 1808 O O . GLU B 1 14 ? 13.55173 -3.55912 -18.46520 1.000 20.38864 13 GLU B O 1
ATOM 1820 N N . ILE B 1 15 ? 13.04925 -1.99379 -16.93944 1.000 16.52084 14 ILE B N 1
ATOM 1821 C CA . ILE B 1 15 ? 13.03972 -0.92791 -17.93128 1.000 14.48136 14 ILE B CA 1
ATOM 1822 C C . ILE B 1 15 ? 14.47461 -0.59351 -18.31385 1.000 19.31716 14 ILE B C 1
ATOM 1823 O O . ILE B 1 15 ? 15.30431 -0.30021 -17.44303 1.000 21.65679 14 ILE B O 1
ATOM 1839 N N . THR B 1 16 ? 14.76805 -0.63802 -19.61432 1.000 17.05458 15 THR B N 1
ATOM 1840 C CA . THR B 1 16 ? 16.05942 -0.22922 -20.16229 1.000 18.30078 15 THR B CA 1
ATOM 1841 C C . THR B 1 16 ? 15.81882 0.95232 -21.10908 1.000 16.35770 15 THR B C 1
ATOM 1842 O O . THR B 1 16 ? 14.72522 1.51767 -21.17266 1.000 14.24653 15 THR B O 1
ATOM 1853 N N . ALA B 1 17 ? 16.85384 1.35166 -21.84447 1.000 15.65325 16 ALA B N 1
ATOM 1854 C CA . ALA B 1 17 ? 16.67804 2.40281 -22.83107 1.000 13.04032 16 ALA B CA 1
ATOM 1855 C C . ALA B 1 17 ? 15.78457 1.97194 -23.98842 1.000 16.28075 16 ALA B C 1
ATOM 1856 O O . ALA B 1 17 ? 15.20181 2.83497 -24.65422 1.000 17.18645 16 ALA B O 1
ATOM 1863 N N . THR B 1 18 ? 15.66358 0.66287 -24.24152 1.000 14.00459 17 THR B N 1
ATOM 1864 C CA . THR B 1 18 ? 14.96178 0.20262 -25.43356 1.000 16.00692 17 THR B CA 1
ATOM 1865 C C . THR B 1 18 ? 14.03013 -0.97895 -25.17458 1.000 13.11039 17 THR B C 1
ATOM 1866 O O . THR B 1 18 ? 13.53555 -1.58153 -26.14094 1.000 14.86329 17 THR B O 1
ATOM 1877 N N . SER B 1 19 ? 13.78312 -1.34268 -23.91819 1.000 13.96476 18 SER B N 1
ATOM 1878 C CA . SER B 1 19 ? 12.93322 -2.48218 -23.61301 1.000 12.47530 18 SER B CA 1
ATOM 1879 C C . SER B 1 19 ? 12.30672 -2.32916 -22.23499 1.000 16.56263 18 SER B C 1
ATOM 1880 O O . SER B 1 19 ? 12.69728 -1.47814 -21.42699 1.000 15.36237 18 SER B O 1
ATOM 1888 N N . ALA B 1 20 ? 11.31387 -3.17812 -21.98477 1.000 15.98882 19 ALA B N 1
ATOM 1889 C CA . ALA B 1 20 ? 10.65225 -3.25394 -20.69662 1.000 13.06548 19 ALA B CA 1
ATOM 1890 C C . ALA B 1 20 ? 9.89954 -4.56961 -20.60239 1.000 16.01404 19 ALA B C 1
ATOM 1891 O O . ALA B 1 20 ? 9.53790 -5.17334 -21.61506 1.000 14.54597 19 ALA B O 1
ATOM 1898 N N . PHE B 1 21 ? 9.66756 -5.00069 -19.36697 1.000 14.64994 20 PHE B N 1
ATOM 1899 C CA . PHE B 1 21 ? 8.87041 -6.18757 -19.07975 1.000 13.10676 20 PHE B CA 1
ATOM 1900 C C . PHE B 1 21 ? 7.50661 -5.72904 -18.58060 1.000 14.92725 20 PHE B C 1
ATOM 1901 O O . PHE B 1 21 ? 7.40961 -5.04032 -17.55938 1.000 16.61570 20 PHE B O 1
ATOM 1918 N N . ILE B 1 22 ? 6.46455 -6.09299 -19.30771 1.000 14.36734 21 ILE B N 1
ATOM 1919 C CA . ILE B 1 22 ? 5.11384 -5.63169 -19.00651 1.000 15.17494 21 ILE B CA 1
ATOM 1920 C C . ILE B 1 22 ? 4.22876 -6.85577 -18.80127 1.000 15.93127 21 ILE B C 1
ATOM 1921 O O . ILE B 1 22 ? 4.43116 -7.90624 -19.42347 1.000 15.34932 21 ILE B O 1
ATOM 1937 N N . SER B 1 23 ? 3.24289 -6.72369 -17.91068 1.000 14.58782 22 SER B N 1
ATOM 1938 C CA . SER B 1 23 ? 2.48241 -7.89805 -17.50591 1.000 15.95543 22 SER B CA 1
ATOM 1939 C C . SER B 1 23 ? 1.17214 -7.49655 -16.83995 1.000 14.30906 22 SER B C 1
ATOM 1940 O O . SER B 1 23 ? 0.99615 -6.36336 -16.38887 1.000 14.86363 22 SER B O 1
ATOM 1948 N N . GLY B 1 24 ? 0.26825 -8.46557 -16.77652 1.000 15.74384 23 GLY B N 1
ATOM 1949 C CA . GLY B 1 24 ? -0.98112 -8.33162 -16.05532 1.000 15.56974 23 GLY B CA 1
ATOM 1950 C C . GLY B 1 24 ? -1.62290 -9.69438 -15.88433 1.000 17.02106 23 GLY B C 1
ATOM 1951 O O . GLY B 1 24 ? -1.02575 -10.72713 -16.19189 1.000 15.30532 23 GLY B O 1
ATOM 1955 N N . THR B 1 25 ? -2.85364 -9.68672 -15.37564 1.000 15.79981 24 THR B N 1
ATOM 1956 C CA . THR B 1 25 ? -3.55369 -10.92500 -15.06338 1.000 16.80891 24 THR B CA 1
ATOM 1957 C C . THR B 1 25 ? -5.04001 -10.74316 -15.30772 1.000 16.63177 24 THR B C 1
ATOM 1958 O O . THR B 1 25 ? -5.63113 -9.74447 -14.88194 1.000 16.83808 24 THR B O 1
ATOM 1969 N N . VAL B 1 26 ? -5.63877 -11.71441 -15.99537 1.000 14.78408 25 VAL B N 1
ATOM 1970 C CA . VAL B 1 26 ? -7.09037 -11.83336 -16.08930 1.000 16.80549 25 VAL B CA 1
ATOM 1971 C C . VAL B 1 26 ? -7.47031 -12.74955 -14.93378 1.000 17.09090 25 VAL B C 1
ATOM 1972 O O . VAL B 1 26 ? -7.31958 -13.97314 -15.01336 1.000 16.92612 25 VAL B O 1
ATOM 1985 N N . THR B 1 27 ? -7.90412 -12.14093 -13.82740 1.000 16.12588 26 THR B N 1
ATOM 1986 C CA . THR B 1 27 ? -8.21644 -12.90780 -12.63140 1.000 17.47549 26 THR B CA 1
ATOM 1987 C C . THR B 1 27 ? -9.54083 -13.64785 -12.72973 1.000 19.96762 26 THR B C 1
ATOM 1988 O O . THR B 1 27 ? -9.72277 -14.64986 -12.03482 1.000 22.86025 26 THR B O 1
ATOM 1999 N N . LYS B 1 28 ? -10.45211 -13.20415 -13.58735 1.000 17.03648 27 LYS B N 1
ATOM 2000 C CA . LYS B 1 28 ? -11.75864 -13.83119 -13.70032 1.000 18.50696 27 LYS B CA 1
ATOM 2001 C C . LYS B 1 28 ? -12.26374 -13.64571 -15.11765 1.000 15.25621 27 LYS B C 1
ATOM 2002 O O . LYS B 1 28 ? -12.16009 -12.55133 -15.68029 1.000 15.78966 27 LYS B O 1
ATOM 2021 N N . PHE B 1 29 ? -12.81422 -14.71847 -15.68774 1.000 15.15016 28 PHE B N 1
ATOM 2022 C CA . PHE B 1 29 ? -13.49982 -14.64180 -16.98022 1.000 15.70375 28 PHE B CA 1
ATOM 2023 C C . PHE B 1 29 ? -14.58786 -15.71686 -16.97957 1.000 23.55195 28 PHE B C 1
ATOM 2024 O O . PHE B 1 29 ? -14.29016 -16.90146 -17.15546 1.000 19.55477 28 PHE B O 1
ATOM 2041 N N . GLU B 1 30 ? -15.83958 -15.30166 -16.77713 1.000 17.08624 29 GLU B N 1
ATOM 2042 C CA . GLU B 1 30 ? -16.97320 -16.21699 -16.69838 1.000 20.08722 29 GLU B CA 1
ATOM 2043 C C . GLU B 1 30 ? -17.87829 -15.99811 -17.90490 1.000 24.71555 29 GLU B C 1
ATOM 2044 O O . GLU B 1 30 ? -18.60777 -15.00397 -17.96154 1.000 31.19204 29 GLU B O 1
ATOM 2056 N N . GLN B 1 31 ? -17.87104 -16.94054 -18.84604 1.000 25.08398 30 GLN B N 1
ATOM 2057 C CA . GLN B 1 31 ? -18.71677 -16.82030 -20.02849 1.000 26.80225 30 GLN B CA 1
ATOM 2058 C C . GLN B 1 31 ? -18.77991 -18.16205 -20.73440 1.000 32.91681 30 GLN B C 1
ATOM 2059 O O . GLN B 1 31 ? -17.77529 -18.86669 -20.81416 1.000 30.01045 30 GLN B O 1
ATOM 2073 N N . SER B 1 32 ? -19.95512 -18.48731 -21.27000 1.000 28.70497 31 SER B N 1
ATOM 2074 C CA . SER B 1 32 ? -20.11574 -19.63732 -22.14901 1.000 34.00729 31 SER B CA 1
ATOM 2075 C C . SER B 1 32 ? -21.38877 -19.48134 -22.96532 1.000 37.56845 31 SER B C 1
ATOM 2076 O O . SER B 1 32 ? -22.40926 -19.01492 -22.45391 1.000 31.14873 31 SER B O 1
ATOM 2084 N N . LYS B 1 33 ? -21.31804 -19.87593 -24.23666 1.000 35.78495 32 LYS B N 1
ATOM 2085 C CA . LYS B 1 33 ? -22.51648 -20.04412 -25.04754 1.000 38.04429 32 LYS B CA 1
ATOM 2086 C C . LYS B 1 33 ? -23.15655 -21.41482 -24.84732 1.000 45.55495 32 LYS B C 1
ATOM 2087 O O . LYS B 1 33 ? -24.25560 -21.65683 -25.36377 1.000 39.15276 32 LYS B O 1
ATOM 2106 N N . GLY B 1 34 ? -22.50178 -22.30612 -24.10388 1.000 37.78188 33 GLY B N 1
ATOM 2107 C CA . GLY B 1 34 ? -23.02634 -23.62060 -23.77991 1.000 42.80226 33 GLY B CA 1
ATOM 2108 C C . GLY B 1 34 ? -22.91128 -23.88626 -22.28829 1.000 44.73923 33 GLY B C 1
ATOM 2109 O O . GLY B 1 34 ? -23.12746 -22.99972 -21.45217 1.000 35.91290 33 GLY B O 1
ATOM 2113 N N . PHE B 1 35 ? -22.55754 -25.13018 -21.95375 1.000 37.35090 34 PHE B N 1
ATOM 2114 C CA . PHE B 1 35 ? -22.45268 -25.56972 -20.56741 1.000 36.11361 34 PHE B CA 1
ATOM 2115 C C . PHE B 1 35 ? -21.02341 -25.61637 -20.04069 1.000 43.46335 34 PHE B C 1
ATOM 2116 O O . PHE B 1 35 ? -20.82915 -25.92929 -18.86274 1.000 40.71009 34 PHE B O 1
ATOM 2133 N N . TYR B 1 36 ? -20.02366 -25.31399 -20.86705 1.000 42.25027 35 TYR B N 1
ATOM 2134 C CA . TYR B 1 36 ? -18.62790 -25.37914 -20.45644 1.000 38.74973 35 TYR B CA 1
ATOM 2135 C C . TYR B 1 36 ? -17.93395 -24.05758 -20.74618 1.000 35.40031 35 TYR B C 1
ATOM 2136 O O . TYR B 1 36 ? -18.15678 -23.44356 -21.79340 1.000 34.83101 35 TYR B O 1
ATOM 2154 N N . GLY B 1 37 ? -17.08205 -23.63392 -19.81634 1.000 36.38794 36 GLY B N 1
ATOM 2155 C CA . GLY B 1 37 ? -16.41719 -22.34839 -19.91746 1.000 41.19531 36 GLY B CA 1
ATOM 2156 C C . GLY B 1 37 ? -15.65499 -22.14605 -21.21078 1.000 36.46787 36 GLY B C 1
ATOM 2157 O O . GLY B 1 37 ? -14.90085 -23.01954 -21.64312 1.000 33.44843 36 GLY B O 1
ATOM 2161 N N . SER B 1 38 ? -15.86151 -21.00231 -21.84922 1.000 35.70927 37 SER B N 1
ATOM 2162 C CA . SER B 1 38 ? -15.22776 -20.72159 -23.12405 1.000 30.71766 37 SER B CA 1
ATOM 2163 C C . SER B 1 38 ? -13.89342 -20.01784 -22.91036 1.000 31.34895 37 SER B C 1
ATOM 2164 O O . SER B 1 38 ? -13.63201 -19.42377 -21.86451 1.000 26.74853 37 SER B O 1
ATOM 2172 N N . GLY B 1 39 ? -13.04336 -20.11156 -23.91541 1.000 29.72710 38 GLY B N 1
ATOM 2173 C CA . GLY B 1 39 ? -11.80175 -19.37654 -23.89385 1.000 28.29679 38 GLY B CA 1
ATOM 2174 C C . GLY B 1 39 ? -11.98829 -17.92842 -24.30647 1.000 23.87409 38 GLY B C 1
ATOM 2175 O O . GLY B 1 39 ? -13.04583 -17.48106 -24.73935 1.000 23.48095 38 GLY B O 1
ATOM 2179 N N . CYS B 1 40 ? -10.90652 -17.17265 -24.17885 1.000 17.59278 39 CYS B N 1
ATOM 2180 C CA . CYS B 1 40 ? -10.89349 -15.79844 -24.64992 1.000 15.07273 39 CYS B CA 1
ATOM 2181 C C . CYS B 1 40 ? -9.50087 -15.47764 -25.17216 1.000 15.06589 39 CYS B C 1
ATOM 2182 O O . CYS B 1 40 ? -8.51936 -16.18241 -24.88571 1.000 15.87880 39 CYS B O 1
ATOM 2190 N N . ASN B 1 41 ? -9.42877 -14.39605 -25.93933 1.000 13.06547 40 ASN B N 1
ATOM 2191 C CA . ASN B 1 41 ? -8.14714 -13.80195 -26.27775 1.000 12.36724 40 ASN B CA 1
ATOM 2192 C C . ASN B 1 41 ? -7.73412 -12.86689 -25.15268 1.000 13.23605 40 ASN B C 1
ATOM 2193 O O . ASN B 1 41 ? -8.53911 -12.04211 -24.69194 1.000 13.81526 40 ASN B O 1
ATOM 2204 N N . ILE B 1 42 ? -6.49622 -13.00315 -24.70217 1.000 12.09525 41 ILE B N 1
ATOM 2205 C CA . ILE B 1 42 ? -5.85504 -12.04609 -23.81482 1.000 11.12914 41 ILE B CA 1
ATOM 2206 C C . ILE B 1 42 ? -4.70160 -11.42869 -24.58046 1.000 12.89326 41 ILE B C 1
ATOM 2207 O O . ILE B 1 42 ? -3.86607 -12.15417 -25.13447 1.000 13.26451 41 ILE B O 1
ATOM 2223 N N . SER B 1 43 ? -4.66711 -10.09954 -24.63352 1.000 14.54703 42 SER B N 1
ATOM 2224 C CA . SER B 1 43 ? -3.58372 -9.40057 -25.30886 1.000 12.48887 42 SER B CA 1
ATOM 2225 C C . SER B 1 43 ? -2.99413 -8.33044 -24.40262 1.000 15.66153 42 SER B C 1
ATOM 2226 O O . SER B 1 43 ? -3.68712 -7.73300 -23.57359 1.000 17.28209 42 SER B O 1
ATOM 2234 N N . LEU B 1 44 ? -1.69915 -8.09482 -24.57035 1.000 13.38053 43 LEU B N 1
ATOM 2235 C CA . LEU B 1 44 ? -0.98850 -7.02266 -23.90354 1.000 12.10982 43 LEU B CA 1
ATOM 2236 C C . LEU B 1 44 ? -0.63047 -6.05584 -25.01905 1.000 11.48805 43 LEU B C 1
ATOM 2237 O O . LEU B 1 44 ? 0.03258 -6.44538 -25.99031 1.000 13.62539 43 LEU B O 1
ATOM 2253 N N . LEU B 1 45 ? -1.13256 -4.83032 -24.92074 1.000 13.47021 44 LEU B N 1
ATOM 2254 C CA . LEU B 1 45 ? -1.02265 -3.82779 -25.96920 1.000 12.38878 44 LEU B CA 1
ATOM 2255 C C . LEU B 1 45 ? -0.27948 -2.62671 -25.40975 1.000 12.61399 44 LEU B C 1
ATOM 2256 O O . LEU B 1 45 ? -0.44033 -2.27003 -24.23447 1.000 13.23608 44 LEU B O 1
ATOM 2272 N N . TYR B 1 46 ? 0.51875 -1.98394 -26.25638 1.000 12.80572 45 TYR B N 1
ATOM 2273 C CA . TYR B 1 46 ? 1.31888 -0.85972 -25.79404 1.000 12.79538 45 TYR B CA 1
ATOM 2274 C C . TYR B 1 46 ? 1.45445 0.17139 -26.90569 1.000 13.19042 45 TYR B C 1
ATOM 2275 O O . TYR B 1 46 ? 1.24110 -0.11637 -28.08637 1.000 13.76814 45 TYR B O 1
ATOM 2293 N N . TRP B 1 47 ? 1.83929 1.37948 -26.51280 1.000 12.28915 46 TRP B N 1
ATOM 2294 C CA . TRP B 1 47 ? 1.93546 2.49260 -27.44530 1.000 12.90299 46 TRP B CA 1
ATOM 2295 C C . TRP B 1 47 ? 2.82981 3.55297 -26.81946 1.000 13.13136 46 TRP B C 1
ATOM 2296 O O . TRP B 1 47 ? 2.99660 3.61785 -25.59573 1.000 12.91424 46 TRP B O 1
ATOM 2317 N N . GLU B 1 48 ? 3.40048 4.37885 -27.68650 1.000 14.08413 47 GLU B N 1
ATOM 2318 C CA . GLU B 1 48 ? 4.01390 5.62233 -27.24714 1.000 13.28116 47 GLU B CA 1
ATOM 2319 C C . GLU B 1 48 ? 2.91233 6.52373 -26.71346 1.000 13.32363 47 GLU B C 1
ATOM 2320 O O . GLU B 1 48 ? 1.90159 6.74348 -27.38697 1.000 14.08545 47 GLU B O 1
ATOM 2332 N N . ALA B 1 49 ? 3.11204 7.05863 -25.51508 1.000 13.87574 48 ALA B N 1
ATOM 2333 C CA . ALA B 1 49 ? 2.07922 7.91068 -24.92270 1.000 13.07010 48 ALA B CA 1
ATOM 2334 C C . ALA B 1 49 ? 1.69637 9.06519 -25.83814 1.000 14.45792 48 ALA B C 1
ATOM 2335 O O . ALA B 1 49 ? 0.52839 9.48746 -25.85922 1.000 14.72210 48 ALA B O 1
ATOM 2342 N N . SER B 1 50 ? 2.65249 9.59852 -26.59369 1.000 15.01175 49 SER B N 1
ATOM 2343 C CA . SER B 1 50 ? 2.36429 10.73500 -27.45858 1.000 14.66552 49 SER B CA 1
ATOM 2344 C C . SER B 1 50 ? 1.54715 10.34297 -28.68691 1.000 15.60737 49 SER B C 1
ATOM 2345 O O . SER B 1 50 ? 1.00106 11.22657 -29.35898 1.000 16.52598 49 SER B O 1
ATOM 2353 N N . ASN B 1 51 ? 1.44936 9.04479 -29.00618 1.000 14.62980 50 ASN B N 1
ATOM 2354 C CA . ASN B 1 51 ? 0.75054 8.57763 -30.20670 1.000 15.72059 50 ASN B CA 1
ATOM 2355 C C . ASN B 1 51 ? -0.12706 7.39508 -29.83000 1.000 16.98340 50 ASN B C 1
ATOM 2356 O O . ASN B 1 51 ? 0.14942 6.24463 -30.19570 1.000 16.45307 50 ASN B O 1
ATOM 2367 N N . PRO B 1 52 ? -1.21156 7.65048 -29.08751 1.000 15.88099 51 PRO B N 1
ATOM 2368 C CA . PRO B 1 52 ? -1.97457 6.55226 -28.48014 1.000 14.66047 51 PRO B CA 1
ATOM 2369 C C . PRO B 1 52 ? -2.85356 5.76815 -29.43170 1.000 17.43258 51 PRO B C 1
ATOM 2370 O O . PRO B 1 52 ? -3.41328 4.75440 -28.99819 1.000 19.85502 51 PRO B O 1
ATOM 2381 N N . MET B 1 53 ? -3.01338 6.18148 -30.69319 1.000 17.00405 52 MET B N 1
ATOM 2382 C CA . MET B 1 53 ? -3.70545 5.30445 -31.62918 1.000 17.35212 52 MET B CA 1
ATOM 2383 C C . MET B 1 53 ? -2.79972 4.24746 -32.23447 1.000 15.89962 52 MET B C 1
ATOM 2384 O O . MET B 1 53 ? -3.30200 3.24675 -32.74095 1.000 17.20125 52 MET B O 1
ATOM 2398 N N . HIS B 1 54 ? -1.48407 4.43489 -32.19720 1.000 15.93072 53 HIS B N 1
ATOM 2399 C CA . HIS B 1 54 ? -0.56137 3.46573 -32.78422 1.000 15.37070 53 HIS B CA 1
ATOM 2400 C C . HIS B 1 54 ? -0.28287 2.37972 -31.75354 1.000 14.80356 53 HIS B C 1
ATOM 2401 O O . HIS B 1 54 ? 0.78233 2.31562 -31.13110 1.000 17.00476 53 HIS B O 1
ATOM 2415 N N . VAL B 1 55 ? -1.28121 1.51226 -31.59990 1.000 15.40647 54 VAL B N 1
ATOM 2416 C CA . VAL B 1 55 ? -1.32559 0.48260 -30.56378 1.000 17.56666 54 VAL B CA 1
ATOM 2417 C C . VAL B 1 55 ? -0.72030 -0.79468 -31.13230 1.000 20.67440 54 VAL B C 1
ATOM 2418 O O . VAL B 1 55 ? -1.20279 -1.31226 -32.14727 1.000 20.33293 54 VAL B O 1
ATOM 2431 N N . LYS B 1 56 ? 0.30687 -1.31765 -30.45849 1.000 16.54580 55 LYS B N 1
ATOM 2432 C CA A LYS B 1 56 ? 1.03565 -2.50204 -30.88851 0.296 16.89038 55 LYS B CA 1
ATOM 2433 C CA B LYS B 1 56 ? 1.03392 -2.50298 -30.88832 0.704 16.91888 55 LYS B CA 1
ATOM 2434 C C . LYS B 1 56 ? 0.75478 -3.67560 -29.95838 1.000 18.15457 55 LYS B C 1
ATOM 2435 O O . LYS B 1 56 ? 0.38964 -3.50067 -28.79678 1.000 15.91041 55 LYS B O 1
ATOM 2470 N N . VAL B 1 57 ? 0.95754 -4.88506 -30.48087 1.000 17.60409 56 VAL B N 1
ATOM 2471 C CA . VAL B 1 57 ? 0.66882 -6.11947 -29.74787 1.000 14.06814 56 VAL B CA 1
ATOM 2472 C C . VAL B 1 57 ? 1.97324 -6.66821 -29.19251 1.000 16.56917 56 VAL B C 1
ATOM 2473 O O . VAL B 1 57 ? 2.84445 -7.09993 -29.95432 1.000 18.08239 56 VAL B O 1
ATOM 2486 N N . ALA B 1 58 ? 2.10610 -6.67454 -27.86401 1.000 13.18218 57 ALA B N 1
ATOM 2487 C CA . ALA B 1 58 ? 3.26108 -7.28297 -27.21788 1.000 15.54022 57 ALA B CA 1
ATOM 2488 C C . ALA B 1 58 ? 3.10131 -8.79413 -27.10859 1.000 14.47701 57 ALA B C 1
ATOM 2489 O O . ALA B 1 58 ? 4.07852 -9.54069 -27.23962 1.000 16.45682 57 ALA B O 1
ATOM 2496 N N . SER B 1 59 ? 1.88571 -9.25720 -26.81405 1.000 13.07371 58 SER B N 1
ATOM 2497 C CA . SER B 1 59 ? 1.58153 -10.67060 -26.67918 1.000 14.62478 58 SER B CA 1
ATOM 2498 C C . SER B 1 59 ? 0.09582 -10.84486 -26.91005 1.000 11.79822 58 SER B C 1
ATOM 2499 O O . SER B 1 59 ? -0.69657 -9.99203 -26.51120 1.000 13.57120 58 SER B O 1
ATOM 2507 N N . SER B 1 60 ? -0.27563 -11.94800 -27.55692 1.000 12.21728 59 SER B N 1
ATOM 2508 C CA . SER B 1 60 ? -1.66697 -12.31956 -27.75614 1.000 12.51231 59 SER B CA 1
ATOM 2509 C C . SER B 1 60 ? -1.78806 -13.82659 -27.57330 1.000 15.67147 59 SER B C 1
ATOM 2510 O O . SER B 1 60 ? -1.11472 -14.59587 -28.27186 1.000 14.07930 59 SER B O 1
ATOM 2518 N N . ILE B 1 61 ? -2.61561 -14.24917 -26.61784 1.000 14.03933 60 ILE B N 1
ATOM 2519 C CA . ILE B 1 61 ? -2.74296 -15.65286 -26.25004 1.000 13.58901 60 ILE B CA 1
ATOM 2520 C C . ILE B 1 61 ? -4.21377 -16.00076 -26.10401 1.000 13.87769 60 ILE B C 1
ATOM 2521 O O . ILE B 1 61 ? -5.07545 -15.12517 -25.99837 1.000 13.10983 60 ILE B O 1
ATOM 2537 N N . SER B 1 62 ? -4.49663 -17.29423 -26.13616 1.000 13.14749 61 SER B N 1
ATOM 2538 C CA . SER B 1 62 ? -5.83366 -17.82696 -25.91744 1.000 14.04530 61 SER B CA 1
ATOM 2539 C C . SER B 1 62 ? -5.80746 -18.65892 -24.64648 1.000 17.46152 61 SER B C 1
ATOM 2540 O O . SER B 1 62 ? -4.95314 -19.54424 -24.50872 1.000 15.92224 61 SER B O 1
ATOM 2548 N N . LYS B 1 63 ? -6.72178 -18.36702 -23.70931 1.000 15.76039 62 LYS B N 1
ATOM 2549 C CA . LYS B 1 63 ? -6.76613 -19.08610 -22.44519 1.000 16.73083 62 LYS B CA 1
ATOM 2550 C C . LYS B 1 63 ? -8.20573 -19.40079 -22.07316 1.000 18.48565 62 LYS B C 1
ATOM 2551 O O . LYS B 1 63 ? -9.13000 -18.67750 -22.44018 1.000 17.69951 62 LYS B O 1
ATOM 2570 N N . LYS B 1 64 ? -8.38535 -20.50223 -21.34177 1.000 19.33914 63 LYS B N 1
ATOM 2571 C CA . LYS B 1 64 ? -9.68594 -20.82168 -20.77298 1.000 20.09188 63 LYS B CA 1
ATOM 2572 C C . LYS B 1 64 ? -9.63062 -21.17302 -19.28994 1.000 19.78868 63 LYS B C 1
ATOM 2573 O O . LYS B 1 64 ? -10.67088 -21.52674 -18.70737 1.000 22.88010 63 LYS B O 1
ATOM 2592 N N . ASP B 1 65 ? -8.47071 -21.06191 -18.66152 1.000 19.99008 64 ASP B N 1
ATOM 2593 C CA . ASP B 1 65 ? -8.29767 -21.33297 -17.24093 1.000 21.13715 64 ASP B CA 1
ATOM 2594 C C . ASP B 1 65 ? -7.82364 -20.04968 -16.57788 1.000 20.78195 64 ASP B C 1
ATOM 2595 O O . ASP B 1 65 ? -6.88183 -19.41532 -17.05751 1.000 20.59884 64 ASP B O 1
ATOM 2604 N N . PHE B 1 66 ? -8.47981 -19.65634 -15.49217 1.000 19.91128 65 PHE B N 1
ATOM 2605 C CA . PHE B 1 66 ? -8.24085 -18.38018 -14.83756 1.000 18.96582 65 PHE B CA 1
ATOM 2606 C C . PHE B 1 66 ? -8.05946 -18.59176 -13.34427 1.000 22.46147 65 PHE B C 1
ATOM 2607 O O . PHE B 1 66 ? -8.61016 -19.53949 -12.78060 1.000 25.28240 65 PHE B O 1
ATOM 2624 N N . PRO B 1 67 ? -7.25849 -17.74712 -12.68030 1.000 20.76617 66 PRO B N 1
ATOM 2625 C CA . PRO B 1 67 ? -6.55709 -16.58448 -13.23822 1.000 17.98204 66 PRO B CA 1
ATOM 2626 C C . PRO B 1 67 ? -5.48342 -16.92598 -14.27272 1.000 24.14569 66 PRO B C 1
ATOM 2627 O O . PRO B 1 67 ? -4.84322 -17.98492 -14.19672 1.000 21.07715 66 PRO B O 1
ATOM 2638 N N . ALA B 1 68 ? -5.33355 -16.04333 -15.26060 1.000 18.63103 67 ALA B N 1
ATOM 2639 C CA . ALA B 1 68 ? -4.42291 -16.24146 -16.38343 1.000 17.61565 67 ALA B CA 1
ATOM 2640 C C . ALA B 1 68 ? -3.48555 -15.04963 -16.45138 1.000 20.36610 67 ALA B C 1
ATOM 2641 O O . ALA B 1 68 ? -3.93733 -13.92016 -16.63001 1.000 18.32792 67 ALA B O 1
ATOM 2648 N N . ASP B 1 69 ? -2.19177 -15.29902 -16.31829 1.000 18.47868 68 ASP B N 1
ATOM 2649 C CA . ASP B 1 69 ? -1.19356 -14.25074 -16.43785 1.000 15.13377 68 ASP B CA 1
ATOM 2650 C C . ASP B 1 69 ? -0.78636 -14.07189 -17.89429 1.000 18.37163 68 ASP B C 1
ATOM 2651 O O . ASP B 1 69 ? -0.85858 -14.99967 -18.70826 1.000 17.81947 68 ASP B O 1
ATOM 2660 N N . ILE B 1 70 ? -0.37306 -12.85908 -18.22283 1.000 16.30377 69 ILE B N 1
ATOM 2661 C CA . ILE B 1 70 ? 0.20119 -12.55472 -19.52667 1.000 15.70493 69 ILE B CA 1
ATOM 2662 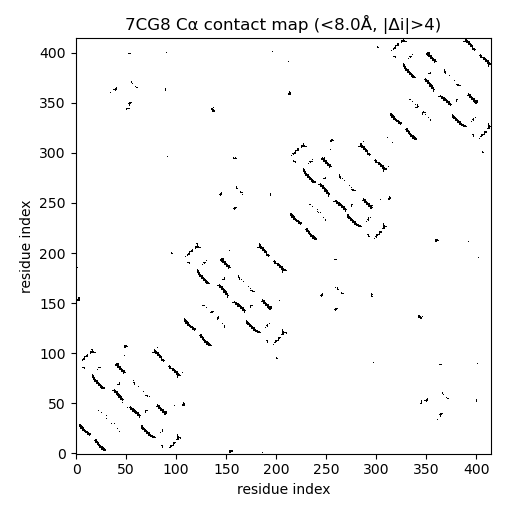C C . ILE B 1 70 ? 1.36098 -11.59531 -19.30836 1.000 15.60628 69 ILE B C 1
ATOM 2663 O O . ILE B 1 70 ? 1.28261 -10.68981 -18.47110 1.000 16.42491 69 ILE B O 1
ATOM 2679 N N . SER B 1 71 ? 2.44120 -11.79667 -20.05476 1.000 16.39682 70 SER B N 1
ATOM 2680 C CA . SER B 1 71 ? 3.62330 -10.95881 -19.89882 1.000 15.30903 70 SER B CA 1
ATOM 2681 C C . SER B 1 71 ? 4.41601 -10.96836 -21.19113 1.000 15.40285 70 SER B C 1
ATOM 2682 O O . SER B 1 71 ? 4.25350 -11.84581 -22.04476 1.000 19.94296 70 SER B O 1
ATOM 2690 N N . ALA B 1 72 ? 5.27406 -9.96829 -21.32438 1.000 14.10630 71 ALA B N 1
ATOM 2691 C CA . ALA B 1 72 ? 6.11814 -9.89080 -22.49957 1.000 17.40609 71 ALA B CA 1
ATOM 2692 C C . ALA B 1 72 ? 7.23742 -8.91875 -22.20537 1.000 15.19644 71 ALA B C 1
ATOM 2693 O O . ALA B 1 72 ? 7.07223 -7.98816 -21.42465 1.000 15.75474 71 ALA B O 1
ATOM 2700 N N . THR B 1 73 ? 8.38687 -9.15400 -22.82523 1.000 16.27565 72 THR B N 1
ATOM 2701 C CA . THR B 1 73 ? 9.43318 -8.14790 -22.92072 1.000 17.26945 72 THR B CA 1
ATOM 2702 C C . THR B 1 73 ? 9.25436 -7.44406 -24.25671 1.000 20.24658 72 THR B C 1
ATOM 2703 O O . THR B 1 73 ? 9.33596 -8.07479 -25.31084 1.000 24.77263 72 THR B O 1
ATOM 2714 N N . ILE B 1 74 ? 8.95404 -6.17716 -24.21501 1.000 15.36631 73 ILE B N 1
ATOM 2715 C CA . ILE B 1 74 ? 8.83392 -5.38063 -25.42802 1.000 15.52928 73 ILE B CA 1
ATOM 2716 C C . ILE B 1 74 ? 10.19643 -4.76609 -25.71193 1.000 16.78569 73 ILE B C 1
ATOM 2717 O O . ILE B 1 74 ? 10.86990 -4.28604 -24.80079 1.000 16.27664 73 ILE B O 1
ATOM 2733 N N . LYS B 1 75 ? 10.62774 -4.82626 -26.96815 1.000 16.28433 74 LYS B N 1
ATOM 2734 C CA . LYS B 1 75 ? 11.96821 -4.40283 -27.35629 1.000 15.08222 74 LYS B CA 1
ATOM 2735 C C . LYS B 1 75 ? 11.87005 -3.39394 -28.49341 1.000 13.96086 74 LYS B C 1
ATOM 2736 O O . LYS B 1 75 ? 10.77198 -3.04566 -28.97058 1.000 15.72067 74 LYS B O 1
ATOM 2755 N N . ASP B 1 76 ? 13.03499 -2.87233 -28.88165 1.000 15.48795 75 ASP B N 1
ATOM 2756 C CA . ASP B 1 76 ? 13.12854 -1.86645 -29.93381 1.000 16.32554 75 ASP B CA 1
ATOM 2757 C C . ASP B 1 76 ? 12.32486 -0.61341 -29.60363 1.000 17.31211 75 ASP B C 1
ATOM 2758 O O . ASP B 1 76 ? 11.81309 0.05951 -30.50084 1.000 19.74479 75 ASP B O 1
ATOM 2767 N N . LEU B 1 77 ? 12.20209 -0.30672 -28.31935 1.000 15.81820 76 LEU B N 1
ATOM 2768 C CA . LEU B 1 77 ? 11.64129 0.96126 -27.89276 1.000 13.56276 76 LEU B CA 1
ATOM 2769 C C . LEU B 1 77 ? 12.65044 2.08346 -28.13286 1.000 15.98807 76 LEU B C 1
ATOM 2770 O O . LEU B 1 77 ? 13.84528 1.85074 -28.37465 1.000 18.55837 76 LEU B O 1
ATOM 2786 N N . LYS B 1 78 ? 12.15451 3.31381 -28.07167 1.000 15.13031 77 LYS B N 1
ATOM 2787 C CA . LYS B 1 78 ? 12.98677 4.51393 -28.19152 1.000 15.84425 77 LYS B CA 1
ATOM 2788 C C . LYS B 1 78 ? 13.46858 4.96843 -26.82034 1.000 18.37403 77 LYS B C 1
ATOM 2789 O O . LYS B 1 78 ? 12.69690 4.96514 -25.86372 1.000 17.26149 77 LYS B O 1
ATOM 2808 N N . PRO B 1 79 ? 14.73665 5.36833 -26.67992 1.000 16.61108 78 PRO B N 1
ATOM 2809 C CA . PRO B 1 79 ? 15.20963 5.84916 -25.37226 1.000 14.38216 78 PRO B CA 1
ATOM 2810 C C . PRO B 1 79 ? 14.47803 7.10949 -24.93030 1.000 14.45600 78 PRO B C 1
ATOM 2811 O O . PRO B 1 79 ? 13.96466 7.87833 -25.75043 1.000 15.51438 78 PRO B O 1
ATOM 2822 N N . HIS B 1 80 ? 14.44916 7.29548 -23.60674 1.000 16.32016 79 HIS B N 1
ATOM 2823 C CA . HIS B 1 80 ? 13.81963 8.43350 -22.92904 1.000 15.32650 79 HIS B CA 1
ATOM 2824 C C . HIS B 1 80 ? 12.48429 8.82621 -23.56342 1.000 17.96931 79 HIS B C 1
ATOM 2825 O O . HIS B 1 80 ? 12.22577 9.98122 -23.90418 1.000 17.30361 79 HIS B O 1
ATOM 2839 N N . THR B 1 81 ? 11.61310 7.82344 -23.70606 1.000 15.55608 80 THR B N 1
ATOM 2840 C CA . THR B 1 81 ? 10.29293 7.99288 -24.30123 1.000 17.17415 80 THR B CA 1
ATOM 2841 C C . THR B 1 81 ? 9.23102 7.40942 -23.37626 1.000 15.42964 80 THR B C 1
ATOM 2842 O O . THR B 1 81 ? 9.43719 6.37649 -22.74368 1.000 15.00317 80 THR B O 1
ATOM 2853 N N . THR B 1 82 ? 8.09982 8.09671 -23.25905 1.000 14.93778 81 THR B N 1
ATOM 2854 C CA . THR B 1 82 ? 7.03107 7.63249 -22.38442 1.000 13.81244 81 THR B CA 1
ATOM 2855 C C . THR B 1 82 ? 6.11227 6.68135 -23.14764 1.000 13.09777 81 THR B C 1
ATOM 2856 O O . THR B 1 82 ? 5.71450 6.96768 -24.27758 1.000 13.36903 81 THR B O 1
ATOM 2867 N N . TYR B 1 83 ? 5.80102 5.54533 -22.52395 1.000 13.43957 82 TYR B N 1
ATOM 2868 C CA . TYR B 1 83 ? 4.95195 4.50405 -23.07667 1.000 11.95551 82 TYR B CA 1
ATOM 2869 C C . TYR B 1 83 ? 3.82440 4.22612 -22.10112 1.000 12.94570 82 TYR B C 1
ATOM 2870 O O . TYR B 1 83 ? 3.92685 4.49406 -20.90242 1.000 15.67700 82 TYR B O 1
ATOM 2888 N N . GLN B 1 84 ? 2.74595 3.66909 -22.63106 1.000 12.97448 83 GLN B N 1
ATOM 2889 C CA . GLN B 1 84 ? 1.67420 3.13159 -21.81933 1.000 13.42006 83 GLN B CA 1
ATOM 2890 C C . GLN B 1 84 ? 1.29571 1.76851 -22.36005 1.000 14.57488 83 GLN B C 1
ATOM 2891 O O . GLN B 1 84 ? 1.58162 1.43149 -23.51300 1.000 13.16537 83 GLN B O 1
ATOM 2905 N N . PHE B 1 85 ? 0.65425 0.98454 -21.50585 1.000 12.29485 84 PHE B N 1
ATOM 2906 C CA . PHE B 1 85 ? 0.21007 -0.33405 -21.91153 1.000 13.23880 84 PHE B CA 1
ATOM 2907 C C . PHE B 1 85 ? -1.01640 -0.72392 -21.10793 1.000 13.15301 84 PHE B C 1
ATOM 2908 O O . PHE B 1 85 ? -1.33175 -0.13419 -20.06666 1.000 14.79146 84 PHE B O 1
ATOM 2925 N N . LYS B 1 86 ? -1.69866 -1.73858 -21.61233 1.000 13.23249 85 LYS B N 1
ATOM 2926 C CA . LYS B 1 86 ? -2.85074 -2.30400 -20.93751 1.000 13.24637 85 LYS B CA 1
ATOM 2927 C C . LYS B 1 86 ? -3.00286 -3.75805 -21.34639 1.000 14.00058 85 LYS B C 1
ATOM 2928 O O . LYS B 1 86 ? -2.40544 -4.21819 -22.32738 1.000 13.89716 85 LYS B O 1
ATOM 2947 N N . VAL B 1 87 ? -3.82458 -4.48162 -20.57393 1.000 12.90308 86 VAL B N 1
ATOM 2948 C CA . VAL B 1 87 ? -4.25328 -5.83694 -20.89775 1.000 12.14740 86 VAL B CA 1
ATOM 2949 C C . VAL B 1 87 ? -5.68601 -5.76811 -21.38641 1.000 14.38902 86 VAL B C 1
ATOM 2950 O O . VAL B 1 87 ? -6.51798 -5.07692 -20.79466 1.000 15.24544 86 VAL B O 1
ATOM 2963 N N . THR B 1 88 ? -5.97563 -6.47990 -22.46956 1.000 14.14203 87 THR B N 1
ATOM 2964 C CA . THR B 1 88 ? -7.31212 -6.55485 -23.02405 1.000 13.30311 87 THR B CA 1
ATOM 2965 C C . THR B 1 88 ? -7.78061 -8.00367 -23.10970 1.000 13.34805 87 THR B C 1
ATOM 2966 O O . THR B 1 88 ? -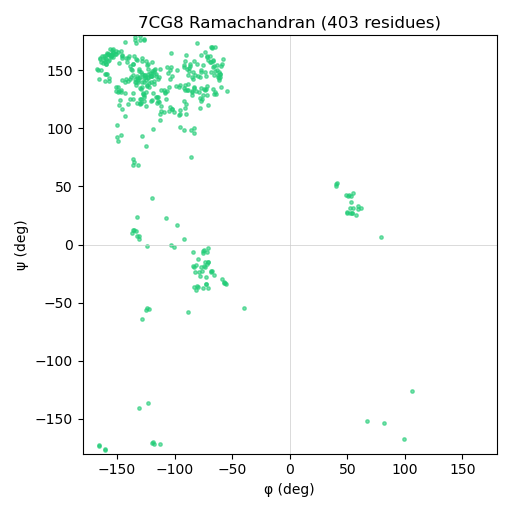6.98399 -8.93801 -23.26462 1.000 14.01142 87 THR B O 1
ATOM 2977 N N . VAL B 1 89 ? -9.09640 -8.17116 -23.01176 1.000 12.94282 88 VAL B N 1
ATOM 2978 C CA . VAL B 1 89 ? -9.75474 -9.45454 -23.20960 1.000 12.16054 88 VAL B CA 1
ATOM 2979 C C . VAL B 1 89 ? -10.71487 -9.28466 -24.37348 1.000 12.97561 88 VAL B C 1
ATOM 2980 O O . VAL B 1 89 ? -11.56342 -8.37740 -24.35986 1.000 12.95705 88 VAL B O 1
ATOM 2993 N N . ASN B 1 90 ? -10.55743 -10.13162 -25.38611 1.000 13.10936 89 ASN B N 1
ATOM 2994 C CA . ASN B 1 90 ? -11.38184 -10.13340 -26.59505 1.000 14.73106 89 ASN B CA 1
ATOM 2995 C C . ASN B 1 90 ? -11.42487 -8.77283 -27.27431 1.000 13.52047 89 ASN B C 1
ATOM 2996 O O . ASN B 1 90 ? -12.39331 -8.45184 -27.96967 1.000 15.90068 89 ASN B O 1
ATOM 3007 N N . PHE B 1 91 ? -10.36818 -7.97352 -27.08873 1.000 13.42528 90 PHE B N 1
ATOM 3008 C CA . PHE B 1 91 ? -10.28001 -6.63056 -27.66876 1.000 15.26549 90 PHE B CA 1
ATOM 3009 C C . PHE B 1 91 ? -11.51157 -5.80247 -27.32966 1.000 15.69677 90 PHE B C 1
ATOM 3010 O O . PHE B 1 91 ? -11.92286 -4.93284 -28.09652 1.000 20.42939 90 PHE B O 1
ATOM 3027 N N . TYR B 1 92 ? -12.14799 -6.12285 -26.20652 1.000 15.89291 91 TYR B N 1
ATOM 3028 C CA . TYR B 1 92 ? -13.33623 -5.42244 -25.72281 1.000 16.19155 91 TYR B CA 1
ATOM 3029 C C . TYR B 1 92 ? -13.15297 -4.89487 -24.31149 1.000 16.06270 91 TYR B C 1
ATOM 3030 O O . TYR B 1 92 ? -13.35223 -3.69816 -24.07398 1.000 15.85267 91 TYR B O 1
ATOM 3048 N N . PHE B 1 93 ? -12.78381 -5.76662 -23.36612 1.000 12.58399 92 PHE B N 1
ATOM 3049 C CA . PHE B 1 93 ? -12.49403 -5.37398 -22.00007 1.000 12.80100 92 PHE B CA 1
ATOM 3050 C C . PHE B 1 93 ? -11.05232 -4.89818 -21.90002 1.000 14.97793 92 PHE B C 1
ATOM 3051 O O . PHE B 1 93 ? -10.15796 -5.46141 -22.54381 1.000 14.85061 92 PHE B O 1
ATOM 3068 N N . SER B 1 94 ? -10.82684 -3.86970 -21.08006 1.000 14.86092 93 SER B N 1
ATOM 3069 C CA . SER B 1 94 ? -9.49719 -3.31322 -20.86157 1.000 12.83737 93 SER B CA 1
ATOM 3070 C C . SER B 1 94 ? -9.21224 -3.14822 -19.38005 1.000 13.90901 93 SER B C 1
ATOM 3071 O O . SER B 1 94 ? -10.07912 -2.70222 -18.61619 1.000 15.15007 93 SER B O 1
ATOM 3079 N N . SER B 1 95 ? -7.97139 -3.45918 -18.98932 1.000 14.83584 94 SER B N 1
ATOM 3080 C CA . SER B 1 95 ? -7.47790 -3.02673 -17.69331 1.000 14.28735 94 SER B CA 1
ATOM 3081 C C . SER B 1 95 ? -7.30431 -1.50951 -17.68491 1.000 16.81129 94 SER B C 1
ATOM 3082 O O . SER B 1 95 ? -7.40760 -0.83702 -18.71520 1.000 13.91486 94 SER B O 1
ATOM 3090 N N . SER B 1 96 ? -7.06454 -0.96023 -16.49899 1.000 15.66307 95 SER B N 1
ATOM 3091 C CA A SER B 1 96 ? -6.56928 0.40409 -16.43030 0.536 16.38476 95 SER B CA 1
ATOM 3092 C CA B SER B 1 96 ? -6.56924 0.40353 -16.42849 0.464 16.39451 95 SER B CA 1
ATOM 3093 C C . SER B 1 96 ? -5.20877 0.48242 -17.11726 1.000 16.60393 95 SER B C 1
ATOM 3094 O O . SER B 1 96 ? -4.53976 -0.53357 -17.35810 1.000 14.75591 95 SER B O 1
ATOM 3107 N N . LEU B 1 97 ? -4.81642 1.70403 -17.45963 1.000 15.76619 96 LEU B N 1
ATOM 3108 C CA . LEU B 1 97 ? -3.54769 1.91537 -18.13889 1.000 16.69434 96 LEU B CA 1
ATOM 3109 C C . LEU B 1 97 ? -2.40870 1.99759 -17.13647 1.000 16.19352 96 LEU B C 1
ATOM 3110 O O . LEU B 1 97 ? -2.58675 2.42573 -15.99711 1.000 18.70767 96 LEU B O 1
ATOM 3126 N N . GLN B 1 98 ? -1.23273 1.54144 -17.56312 1.000 15.73862 97 GLN B N 1
ATOM 3127 C CA . GLN B 1 98 ? 0.02213 1.76638 -16.85463 1.000 17.48983 97 GLN B CA 1
ATOM 3128 C C . GLN B 1 98 ? 0.94157 2.59913 -17.74099 1.000 17.58256 97 GLN B C 1
ATOM 3129 O O . GLN B 1 98 ? 0.85994 2.53615 -18.96906 1.000 17.16499 97 GLN B O 1
ATOM 3143 N N . THR B 1 99 ? 1.82458 3.38263 -17.11393 1.000 14.63747 98 THR B N 1
ATOM 3144 C CA . THR B 1 99 ? 2.70309 4.30361 -17.82555 1.000 16.38346 98 THR B CA 1
ATOM 3145 C C . THR B 1 99 ? 4.12211 4.09672 -17.32807 1.000 15.13474 98 THR B C 1
ATOM 3146 O O . THR B 1 99 ? 4.33712 3.84959 -16.14236 1.000 16.90682 98 THR B O 1
ATOM 3157 N N . PHE B 1 100 ? 5.09471 4.21143 -18.23249 1.000 15.57268 99 PHE B N 1
ATOM 3158 C CA . PHE B 1 100 ? 6.50050 4.17687 -17.83990 1.000 15.69776 99 PHE B CA 1
ATOM 3159 C C . PHE B 1 100 ? 7.30895 4.95609 -18.86797 1.000 14.29204 99 PHE B C 1
ATOM 3160 O O . PHE B 1 100 ? 6.82493 5.30163 -19.94969 1.000 16.58331 99 PHE B O 1
ATOM 3177 N N . LYS B 1 101 ? 8.57050 5.21895 -18.52834 1.000 14.91584 100 LYS B N 1
ATOM 3178 C CA . LYS B 1 101 ? 9.47322 5.92626 -19.42797 1.000 17.03197 100 LYS B CA 1
ATOM 3179 C C . LYS B 1 101 ? 10.75144 5.12054 -19.58622 1.000 15.05654 100 LYS B C 1
ATOM 3180 O O . LYS B 1 101 ? 11.35056 4.70414 -18.58831 1.000 15.94412 100 LYS B O 1
ATOM 3199 N N . THR B 1 102 ? 11.16006 4.89836 -20.83646 1.000 13.56983 101 THR B N 1
ATOM 3200 C CA . THR B 1 102 ? 12.40851 4.18706 -21.06740 1.000 13.36414 101 THR B CA 1
ATOM 3201 C C . THR B 1 102 ? 13.58999 5.02387 -20.57420 1.000 17.46110 101 THR B C 1
ATOM 3202 O O . THR B 1 102 ? 13.51070 6.24984 -20.43867 1.000 18.00284 101 THR B O 1
ATOM 3213 N N . LEU B 1 103 ? 14.69637 4.33669 -20.31194 1.000 15.71105 102 LEU B N 1
ATOM 3214 C CA . LEU B 1 103 ? 15.89938 5.00293 -19.83305 1.000 19.91768 102 LEU B CA 1
ATOM 3215 C C . LEU B 1 103 ? 16.55538 5.81199 -20.94726 1.000 18.65331 102 LEU B C 1
ATOM 3216 O O . LEU B 1 103 ? 16.31293 5.61792 -22.13820 1.000 16.35040 102 LEU B O 1
ATOM 3232 N N . ALA B 1 104 ? 17.41903 6.73823 -20.53898 1.000 20.10039 103 ALA B N 1
ATOM 3233 C CA . ALA B 1 104 ? 18.12053 7.54992 -21.52512 1.000 22.39584 103 ALA B CA 1
ATOM 3234 C C . ALA B 1 104 ? 19.28169 6.80490 -22.17573 1.000 18.72318 103 ALA B C 1
ATOM 3235 O O . ALA B 1 104 ? 19.63136 7.10779 -23.31950 1.000 20.51433 103 ALA B O 1
ATOM 3242 N N . LEU B 1 105 ? 19.86432 5.83387 -21.47954 1.000 17.60144 104 LEU B N 1
ATOM 3243 C CA . LEU B 1 105 ? 21.06250 5.14414 -21.91696 1.000 19.75122 104 LEU B CA 1
ATOM 3244 C C . LEU B 1 105 ? 21.00290 3.71739 -21.40417 1.000 21.62904 104 LEU B C 1
ATOM 3245 O O . LEU B 1 105 ? 20.52577 3.47909 -20.29170 1.000 24.98906 104 LEU B O 1
ATOM 3262 N N . SER C 1 1 ? -9.50303 8.75822 -53.19904 1.000 60.52560 0 SER C N 1
ATOM 3263 C CA . SER C 1 1 ? -10.86097 9.14683 -52.72652 1.000 42.43225 0 SER C CA 1
ATOM 3264 C C . SER C 1 1 ? -10.80403 10.16333 -51.59019 1.000 34.09119 0 SER C C 1
ATOM 3265 O O . SER C 1 1 ? -9.74874 10.70326 -51.26535 1.000 39.03628 0 SER C O 1
ATOM 3275 N N . VAL C 1 2 ? -11.96463 10.41886 -50.98423 1.000 34.83930 1 VAL C N 1
ATOM 3276 C CA . VAL C 1 2 ? -12.03765 11.33517 -49.85244 1.000 32.37372 1 VAL C CA 1
ATOM 3277 C C . VAL C 1 2 ? -11.66571 10.68184 -48.52752 1.000 27.86982 1 VAL C C 1
ATOM 3278 O O . VAL C 1 2 ? -11.23257 11.38898 -47.60764 1.000 26.65719 1 VAL C O 1
ATOM 3291 N N . SER C 1 3 ? -11.79061 9.36792 -48.40879 1.000 25.72106 2 SER C N 1
ATOM 3292 C CA . SER C 1 3 ? -11.48796 8.70594 -47.13974 1.000 24.26234 2 SER C CA 1
ATOM 3293 C C . SER C 1 3 ? -9.98178 8.67913 -46.90203 1.000 21.13765 2 SER C C 1
ATOM 3294 O O . SER C 1 3 ? -9.21766 8.32622 -47.81536 1.000 25.44137 2 SER C O 1
ATOM 3302 N N . PRO C 1 4 ? -9.50669 9.01907 -45.69850 1.000 18.40104 3 PRO C N 1
ATOM 3303 C CA . PRO C 1 4 ? -8.05625 8.95479 -45.45311 1.000 19.10396 3 PRO C CA 1
ATOM 3304 C C . PRO C 1 4 ? -7.51637 7.54985 -45.23579 1.000 18.13621 3 PRO C C 1
ATOM 3305 O O . PRO C 1 4 ? -6.29900 7.34272 -45.35005 1.000 18.32088 3 PRO C O 1
ATOM 3316 N N . VAL C 1 5 ? -8.37174 6.59248 -44.89791 1.000 17.00754 4 VAL C N 1
ATOM 3317 C CA . VAL C 1 5 ? -7.95656 5.22980 -44.60788 1.000 17.22968 4 VAL C CA 1
ATOM 3318 C C . VAL C 1 5 ? -8.83400 4.28743 -45.40971 1.000 15.98592 4 VAL C C 1
ATOM 3319 O O . VAL C 1 5 ? -10.06317 4.33392 -45.30664 1.000 18.50809 4 VAL C O 1
ATOM 3332 N N . GLU C 1 6 ? -8.20453 3.42040 -46.19184 1.000 16.68230 5 GLU C N 1
ATOM 3333 C CA . GLU C 1 6 ? -8.89633 2.37473 -46.92792 1.000 14.89036 5 GLU C CA 1
ATOM 3334 C C . GLU C 1 6 ? -8.15758 1.06900 -46.70580 1.000 13.22114 5 GLU C C 1
ATOM 3335 O O . GLU C 1 6 ? -6.92821 1.05519 -46.59338 1.000 15.50569 5 GLU C O 1
ATOM 3347 N N . ILE C 1 7 ? -8.92522 -0.01518 -46.60419 1.000 13.65319 6 ILE C N 1
ATOM 3348 C CA . ILE C 1 7 ? -8.40063 -1.33775 -46.28821 1.000 11.55675 6 ILE C CA 1
ATOM 3349 C C . ILE C 1 7 ? -9.10240 -2.35897 -47.16651 1.000 14.25744 6 ILE C C 1
ATOM 3350 O O . ILE C 1 7 ? -10.33217 -2.45834 -47.13695 1.000 18.09873 6 ILE C O 1
ATOM 3366 N N . ALA C 1 8 ? -8.32512 -3.15231 -47.90015 1.000 12.47339 7 ALA C N 1
ATOM 3367 C CA . ALA C 1 8 ? -8.83830 -4.24804 -48.71117 1.000 13.37309 7 ALA C CA 1
ATOM 3368 C C . ALA C 1 8 ? -8.58862 -5.56119 -47.98410 1.000 13.78892 7 ALA C C 1
ATOM 3369 O O . ALA C 1 8 ? -7.59718 -5.71215 -47.26960 1.000 15.29701 7 ALA C O 1
ATOM 3376 N N . ILE C 1 9 ? -9.51870 -6.49766 -48.13393 1.000 14.13442 8 ILE C N 1
ATOM 3377 C CA . ILE C 1 9 ? -9.36698 -7.84956 -47.62080 1.000 13.14415 8 ILE C CA 1
ATOM 3378 C C . ILE C 1 9 ? -9.39260 -8.80342 -48.80657 1.000 14.92468 8 ILE C C 1
ATOM 3379 O O . ILE C 1 9 ? -10.17409 -8.62054 -49.74451 1.000 15.66672 8 ILE C O 1
ATOM 3395 N N . ASN C 1 10 ? -8.51325 -9.79501 -48.78210 1.000 14.11073 9 ASN C N 1
ATOM 3396 C CA . ASN C 1 10 ? -8.39134 -10.72903 -49.89894 1.000 14.42832 9 ASN C CA 1
ATOM 3397 C C . ASN C 1 10 ? -9.03768 -12.06504 -49.57252 1.000 14.67904 9 ASN C C 1
ATOM 3398 O O . ASN C 1 10 ? -9.07284 -12.47931 -48.41375 1.000 14.33642 9 ASN C O 1
ATOM 3409 N N . PRO C 1 11 ? -9.54154 -12.76912 -50.57872 1.000 14.71724 10 PRO C N 1
ATOM 3410 C CA . PRO C 1 11 ? -10.03961 -14.12594 -50.33645 1.000 14.55895 10 PRO C CA 1
ATOM 3411 C C . PRO C 1 11 ? -8.92949 -15.02464 -49.83186 1.000 15.03847 10 PRO C C 1
ATOM 3412 O O . PRO C 1 11 ? -7.78411 -14.94030 -50.26924 1.000 15.58098 10 PRO C O 1
ATOM 3423 N N . ALA C 1 12 ? -9.27807 -15.89753 -48.90255 1.000 14.10034 11 ALA C N 1
ATOM 3424 C CA . ALA C 1 12 ? -8.33199 -16.90362 -48.46818 1.000 15.46139 11 ALA C CA 1
ATOM 3425 C C . ALA C 1 12 ? -7.92867 -17.79682 -49.63481 1.000 16.61708 11 ALA C C 1
ATOM 3426 O O . ALA C 1 12 ? -8.72407 -18.08710 -50.53276 1.000 17.09279 11 ALA C O 1
ATOM 3433 N N . SER C 1 13 ? -6.68339 -18.25302 -49.60243 1.000 16.20728 12 SER C N 1
ATOM 3434 C CA . SER C 1 13 ? -6.17688 -19.20107 -50.58883 1.000 19.36273 12 SER C CA 1
ATOM 3435 C C . SER C 1 13 ? -5.41850 -20.30452 -49.86340 1.000 17.16442 12 SER C C 1
ATOM 3436 O O . SER C 1 13 ? -5.26530 -20.29344 -48.63521 1.000 16.59611 12 SER C O 1
ATOM 3444 N N . GLU C 1 14 ? -4.91774 -21.26997 -50.63326 1.000 19.78396 13 GLU C N 1
ATOM 3445 C CA . GLU C 1 14 ? -4.21439 -22.40397 -50.04860 1.000 19.74442 13 GLU C CA 1
ATOM 3446 C C . GLU C 1 14 ? -5.01670 -23.01768 -48.89985 1.000 16.58070 13 GLU C C 1
ATOM 3447 O O . GLU C 1 14 ? -4.47742 -23.38113 -47.85294 1.000 18.43379 13 GLU C O 1
ATOM 3459 N N . ILE C 1 15 ? -6.32325 -23.14867 -49.10287 1.000 18.63755 14 ILE C N 1
ATOM 3460 C CA . ILE C 1 15 ? -7.20558 -23.68545 -48.07200 1.000 16.54361 14 ILE C CA 1
ATOM 3461 C C . ILE C 1 15 ? -7.04147 -25.19952 -48.02695 1.000 15.48794 14 ILE C C 1
ATOM 3462 O O . ILE C 1 15 ? -7.22867 -25.88526 -49.03705 1.000 21.78506 14 ILE C O 1
ATOM 3478 N N . THR C 1 16 ? -6.70092 -25.71930 -46.86080 1.000 16.51691 15 THR C N 1
ATOM 3479 C CA . THR C 1 16 ? -6.61566 -27.15460 -46.62735 1.000 19.10082 15 THR C CA 1
ATOM 3480 C C . THR C 1 16 ? -7.61873 -27.53685 -45.54438 1.000 18.88912 15 THR C C 1
ATOM 3481 O O . THR C 1 16 ? -8.46287 -26.73920 -45.14215 1.000 18.21962 15 THR C O 1
ATOM 3492 N N . ALA C 1 17 ? -7.52111 -28.77556 -45.06958 1.000 19.41714 16 ALA C N 1
ATOM 3493 C CA . ALA C 1 17 ? -8.35828 -29.19749 -43.95996 1.000 16.94498 16 ALA C CA 1
ATOM 3494 C C . ALA C 1 17 ? -7.98440 -28.50423 -42.65932 1.000 15.71368 16 ALA C C 1
ATOM 3495 O O . ALA C 1 17 ? -8.82124 -28.42721 -41.75747 1.000 17.57979 16 ALA C O 1
ATOM 3502 N N . THR C 1 18 ? -6.74426 -28.02405 -42.52076 1.000 14.04874 17 THR C N 1
ATOM 3503 C CA . THR C 1 18 ? -6.29603 -27.46120 -41.25294 1.000 15.09731 17 THR C CA 1
ATOM 3504 C C . THR C 1 18 ? -5.50791 -26.16357 -41.39675 1.000 12.51528 17 THR C C 1
ATOM 3505 O O . THR C 1 18 ? -4.93388 -25.70209 -40.40454 1.000 15.36829 17 THR C O 1
ATOM 3516 N N . SER C 1 19 ? -5.49807 -25.53012 -42.56747 1.000 14.83859 18 SER C N 1
ATOM 3517 C CA . SER C 1 19 ? -4.72973 -24.30045 -42.73213 1.000 15.26389 18 SER C CA 1
ATOM 3518 C C . SER C 1 19 ? -5.30226 -23.47882 -43.88128 1.000 14.25367 18 SER C C 1
ATOM 3519 O O . SER C 1 19 ? -6.11281 -23.95508 -44.68428 1.000 15.46445 18 SER C O 1
ATOM 3527 N N . ALA C 1 20 ? -4.83684 -22.23156 -43.95615 1.000 14.92337 19 ALA C N 1
ATOM 3528 C CA . ALA C 1 20 ? -5.17055 -21.33032 -45.04686 1.000 13.87250 19 ALA C CA 1
ATOM 3529 C C . ALA C 1 20 ? -4.18116 -20.17093 -45.05046 1.000 13.55217 19 ALA C C 1
ATOM 3530 O O . ALA C 1 20 ? -3.57412 -19.83723 -44.02674 1.000 15.48614 19 ALA C O 1
ATOM 3537 N N . PHE C 1 21 ? -4.05573 -19.54442 -46.21271 1.000 13.96704 20 PHE C N 1
ATOM 3538 C CA . PHE C 1 21 ? -3.27892 -18.32874 -46.37663 1.000 14.83897 20 PHE C CA 1
ATOM 3539 C C . PHE C 1 21 ? -4.24406 -17.15166 -46.44414 1.000 12.66478 20 PHE C C 1
ATOM 3540 O O . PHE C 1 21 ? -5.05970 -17.05018 -47.37394 1.000 13.80694 20 PHE C O 1
ATOM 3557 N N . ILE C 1 22 ? -4.15196 -16.26312 -45.46779 1.000 11.72255 21 ILE C N 1
ATOM 3558 C CA . ILE C 1 22 ? -5.06402 -15.13423 -45.37287 1.000 11.66137 21 ILE C CA 1
ATOM 3559 C C . ILE C 1 22 ? -4.26395 -13.84093 -45.45153 1.000 12.24293 21 ILE C C 1
ATOM 3560 O O . ILE C 1 22 ? -3.12447 -13.76716 -44.97995 1.000 14.40090 21 ILE C O 1
ATOM 3576 N N . SER C 1 23 ? -4.88536 -12.79581 -46.00745 1.000 11.88933 22 SER C N 1
ATOM 3577 C CA . SER C 1 23 ? -4.14798 -11.57144 -46.29875 1.000 13.04317 22 SER C CA 1
ATOM 3578 C C . SER C 1 23 ? -5.09425 -10.40985 -46.57625 1.000 12.99047 22 SER C C 1
ATOM 3579 O O . SER C 1 23 ? -6.27232 -10.59109 -46.89356 1.000 13.08734 22 SER C O 1
ATOM 3587 N N . GLY C 1 24 ? -4.54424 -9.20676 -46.43689 1.000 12.728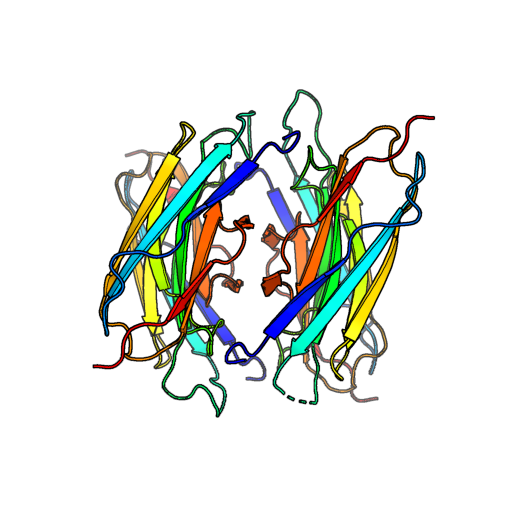18 23 GLY C N 1
ATOM 3588 C CA . GLY C 1 24 ? -5.22197 -7.98244 -46.80300 1.000 12.31907 23 GLY C CA 1
ATOM 3589 C C . GLY C 1 24 ? -4.20835 -6.87386 -46.98100 1.000 13.76568 23 GLY C C 1
ATOM 3590 O O . GLY C 1 24 ? -3.00270 -7.08434 -46.87401 1.000 13.35231 23 GLY C O 1
ATOM 3594 N N . THR C 1 25 ? -4.70975 -5.67433 -47.23735 1.000 12.02704 24 THR C N 1
ATOM 3595 C CA . THR C 1 25 ? -3.84679 -4.54836 -47.54657 1.000 10.91433 24 THR C CA 1
ATOM 3596 C C . THR C 1 25 ? -4.46711 -3.25948 -47.03990 1.000 12.44242 24 THR C C 1
ATOM 3597 O O . THR C 1 25 ? -5.64642 -2.97715 -47.29114 1.000 13.17472 24 THR C O 1
ATOM 3608 N N . VAL C 1 26 ? -3.65437 -2.46008 -46.35297 1.000 12.28989 25 VAL C N 1
ATOM 3609 C CA . VAL C 1 26 ? -4.01687 -1.07547 -46.05792 1.000 12.23122 25 VAL C CA 1
ATOM 3610 C C . VAL C 1 26 ? -3.63918 -0.27788 -47.30059 1.000 13.31776 25 VAL C C 1
ATOM 3611 O O . VAL C 1 26 ? -2.45986 -0.01477 -47.54652 1.000 12.71629 25 VAL C O 1
ATOM 3624 N N . THR C 1 27 ? -4.64002 0.03120 -48.13236 1.000 15.14586 26 THR C N 1
ATOM 3625 C CA . THR C 1 27 ? -4.38205 0.63542 -49.43239 1.000 16.61412 26 THR C CA 1
ATOM 3626 C C . THR C 1 27 ? -4.22827 2.14475 -49.33787 1.000 18.16414 26 THR C C 1
ATOM 3627 O O . THR C 1 27 ? -3.64832 2.74473 -50.24466 1.000 19.45318 26 THR C O 1
ATOM 3638 N N . LYS C 1 28 ? -4.69586 2.75644 -48.24554 1.000 17.50007 27 LYS C N 1
ATOM 3639 C CA . LYS C 1 28 ? -4.56685 4.19352 -48.03400 1.000 15.74234 27 LYS C CA 1
ATOM 3640 C C . LYS C 1 28 ? -4.47122 4.43405 -46.53657 1.000 16.64994 27 LYS C C 1
ATOM 3641 O O . LYS C 1 28 ? -5.26598 3.87475 -45.77714 1.000 16.11690 27 LYS C O 1
ATOM 3660 N N . PHE C 1 29 ? -3.48603 5.23206 -46.11536 1.000 15.98742 28 PHE C N 1
ATOM 3661 C CA . PHE C 1 29 ? -3.39788 5.70016 -44.73428 1.000 15.42482 28 PHE C CA 1
ATOM 3662 C C . PHE C 1 29 ? -2.71987 7.07459 -44.77043 1.000 21.14546 28 PHE C C 1
ATOM 3663 O O . PHE C 1 29 ? -1.48891 7.18034 -44.70562 1.000 21.45562 28 PHE C O 1
ATOM 3680 N N . GLU C 1 30 ? -3.54420 8.11446 -44.83398 1.000 23.71802 29 GLU C N 1
ATOM 3681 C CA . GLU C 1 30 ? -3.03804 9.47395 -44.97830 1.000 28.01826 29 GLU C CA 1
ATOM 3682 C C . GLU C 1 30 ? -2.41898 9.94755 -43.67177 1.000 38.97469 29 GLU C C 1
ATOM 3683 O O . GLU C 1 30 ? -3.00648 9.78585 -42.59919 1.000 37.80199 29 GLU C O 1
ATOM 3695 N N . GLN C 1 31 ? -1.22718 10.53124 -43.76687 1.000 41.44327 30 GLN C N 1
ATOM 3696 C CA . GLN C 1 31 ? -0.47377 10.95737 -42.59277 1.000 44.44938 30 GLN C CA 1
ATOM 3697 C C . GLN C 1 31 ? -0.16745 12.45117 -42.67955 1.000 50.53586 30 GLN C C 1
ATOM 3698 O O . GLN C 1 31 ? 0.27680 12.93752 -43.72123 1.000 47.56931 30 GLN C O 1
ATOM 3712 N N . GLY C 1 37 ? 7.24632 10.39186 -40.19086 1.000 65.71668 36 GLY C N 1
ATOM 3713 C CA . GLY C 1 37 ? 6.11104 9.52702 -40.45909 1.000 64.70167 36 GLY C CA 1
ATOM 3714 C C . GLY C 1 37 ? 6.02633 8.36046 -39.49429 1.000 60.29920 36 GLY C C 1
ATOM 3715 O O . GLY C 1 37 ? 6.85887 7.45207 -39.53094 1.000 59.92209 36 GLY C O 1
ATOM 3718 N N . SER C 1 38 ? 5.01315 8.38525 -38.62481 1.000 56.47583 37 SER C N 1
ATOM 3719 C CA . SER C 1 38 ? 4.88736 7.34176 -37.61211 1.000 53.24207 37 SER C CA 1
ATOM 3720 C C . SER C 1 38 ? 4.37264 6.03901 -38.21598 1.000 48.33123 37 SER C C 1
ATOM 3721 O O . SER C 1 38 ? 4.79657 4.94763 -37.81607 1.000 47.04005 37 SER C O 1
ATOM 3729 N N . GLY C 1 39 ? 3.45513 6.13095 -39.17041 1.000 36.36768 38 GLY C N 1
ATOM 3730 C CA . GLY C 1 39 ? 2.78921 4.94301 -39.66336 1.000 26.48044 38 GLY C CA 1
ATOM 3731 C C . GLY C 1 39 ? 1.63832 4.53566 -38.75543 1.000 28.69226 38 GLY C C 1
ATOM 3732 O O . GLY C 1 39 ? 1.05180 5.34416 -38.02908 1.000 23.77977 38 GLY C O 1
ATOM 3736 N N . CYS C 1 40 ? 1.33077 3.24741 -38.78586 1.000 19.03933 39 CYS C N 1
ATOM 3737 C CA . CYS C 1 40 ? 0.18335 2.73854 -38.05096 1.000 17.92932 39 CYS C CA 1
ATOM 3738 C C . CYS C 1 40 ? 0.41430 1.26765 -37.76722 1.000 16.54061 39 CYS C C 1
ATOM 3739 O O . CYS C 1 40 ? 1.25279 0.61603 -38.39548 1.000 15.79952 39 CYS C O 1
ATOM 3747 N N . ASN C 1 41 ? -0.34846 0.74899 -36.80991 1.000 13.16075 40 ASN C N 1
ATOM 3748 C CA . ASN C 1 41 ? -0.40731 -0.68888 -36.60136 1.000 13.46109 40 ASN C CA 1
ATOM 3749 C C . ASN C 1 41 ? -1.39907 -1.32204 -37.56478 1.000 13.78892 40 ASN C C 1
ATOM 3750 O O . ASN C 1 41 ? -2.51488 -0.82080 -37.76231 1.000 15.39653 40 ASN C O 1
ATOM 3761 N N . ILE C 1 42 ? -0.99151 -2.43712 -38.14964 1.000 13.44879 41 ILE C N 1
ATOM 3762 C CA . ILE C 1 42 ? -1.84034 -3.24799 -39.00871 1.000 12.99373 41 ILE C CA 1
ATOM 3763 C C . ILE C 1 42 ? -1.91066 -4.63238 -38.38357 1.000 12.98474 41 ILE C C 1
ATOM 3764 O O . ILE C 1 42 ? -0.87625 -5.26067 -38.15559 1.000 13.53969 41 ILE C O 1
ATOM 3780 N N . SER C 1 43 ? -3.11867 -5.10722 -38.09970 1.000 14.06286 42 SER C N 1
ATOM 3781 C CA . SER C 1 43 ? -3.31978 -6.41645 -37.49938 1.000 13.10366 42 SER C CA 1
ATOM 3782 C C . SER C 1 43 ? -4.25387 -7.25726 -38.36019 1.000 13.72720 42 SER C C 1
ATOM 3783 O O . SER C 1 43 ? -5.25022 -6.75524 -38.89886 1.000 15.89365 42 SER C O 1
ATOM 3791 N N . LEU C 1 44 ? -3.89073 -8.51926 -38.51827 1.000 13.25485 43 LEU C N 1
ATOM 3792 C CA . LEU C 1 44 ? -4.65593 -9.49465 -39.28071 1.000 11.32079 43 LEU C CA 1
ATOM 3793 C C . LEU C 1 44 ? -5.23461 -10.45954 -38.26147 1.000 12.05967 43 LEU C C 1
ATOM 3794 O O . LEU C 1 44 ? -4.49570 -11.17704 -37.57714 1.000 12.57847 43 LEU C O 1
ATOM 3810 N N . LEU C 1 45 ? -6.55499 -10.45772 -38.14030 1.000 13.04849 44 LEU C N 1
ATOM 3811 C CA . LEU C 1 45 ? -7.25593 -11.14778 -37.07224 1.000 11.22321 44 LEU C CA 1
ATOM 3812 C C . LEU C 1 45 ? -8.18962 -12.18233 -37.68001 1.000 11.94440 44 LEU C C 1
ATOM 3813 O O . LEU C 1 45 ? -8.76893 -11.96036 -38.74578 1.000 12.42214 44 LEU C O 1
ATOM 3829 N N . TYR C 1 46 ? -8.34769 -13.31097 -36.98878 1.000 12.40792 45 TYR C N 1
ATOM 3830 C CA . TYR C 1 46 ? -9.22019 -14.37322 -37.46586 1.000 11.54361 45 TYR C CA 1
ATOM 3831 C C . TYR C 1 46 ? -9.89906 -15.07195 -36.29705 1.000 12.71577 45 TYR C C 1
ATOM 3832 O O . TYR C 1 46 ? -9.45340 -14.99583 -35.15242 1.000 13.77277 45 TYR C O 1
ATOM 3850 N N . TRP C 1 47 ? -10.99258 -15.75777 -36.60492 1.000 11.23680 46 TRP C N 1
ATOM 3851 C CA . TRP C 1 47 ? -11.76728 -16.46204 -35.59358 1.000 11.28114 46 TRP C CA 1
ATOM 3852 C C . TRP C 1 47 ? -12.58537 -17.56160 -36.27004 1.000 10.90125 46 TRP C C 1
ATOM 3853 O O . TRP C 1 47 ? -12.90507 -17.48343 -37.46270 1.000 11.75871 46 TRP C O 1
ATOM 3874 N N . GLU C 1 48 ? -12.97193 -18.56514 -35.48017 1.000 11.72709 47 GLU C N 1
ATOM 3875 C CA . GLU C 1 48 ? -14.03112 -19.46851 -35.91360 1.000 11.37125 47 GLU C CA 1
ATOM 3876 C C . GLU C 1 48 ? -15.30950 -18.64767 -36.03736 1.000 12.42601 47 GLU C C 1
ATOM 3877 O O . GLU C 1 48 ? -15.66470 -17.90117 -35.11892 1.000 13.29683 47 GLU C O 1
ATOM 3889 N N . ALA C 1 49 ? -15.98165 -18.76715 -37.18736 1.000 11.87626 48 ALA C N 1
ATOM 3890 C CA . ALA C 1 49 ? -17.17198 -17.95854 -37.43486 1.000 13.71391 48 ALA C CA 1
ATOM 3891 C C . ALA C 1 49 ? -18.23043 -18.15846 -36.35916 1.000 14.34149 48 ALA C C 1
ATOM 3892 O O . ALA C 1 49 ? -18.97502 -17.21908 -36.04687 1.000 14.05866 48 ALA C O 1
ATOM 3899 N N . SER C 1 50 ? -18.31787 -19.36016 -35.78261 1.000 13.46550 49 SER C N 1
ATOM 3900 C CA A SER C 1 50 ? -19.28893 -19.61252 -34.72558 0.432 15.00973 49 SER C CA 1
ATOM 3901 C CA B SER C 1 50 ? -19.28733 -19.61457 -34.72381 0.568 14.98171 49 SER C CA 1
ATOM 3902 C C . SER C 1 50 ? -18.94454 -18.90079 -33.42629 1.000 15.08842 49 SER C C 1
ATOM 3903 O O . SER C 1 50 ? -19.82022 -18.74794 -32.57006 1.000 16.11185 49 SER C O 1
ATOM 3917 N N . ASN C 1 51 ? -17.69580 -18.46546 -33.25209 1.000 12.68773 50 ASN C N 1
ATOM 3918 C CA . ASN C 1 51 ? -17.21121 -17.89881 -31.99747 1.000 12.71488 50 ASN C CA 1
ATOM 3919 C C . ASN C 1 51 ? -16.47289 -16.59748 -32.26623 1.000 14.41565 50 ASN C C 1
ATOM 3920 O O . ASN C 1 51 ? -15.25897 -16.48786 -32.02331 1.000 14.32320 50 ASN C O 1
ATOM 3931 N N . PRO C 1 52 ? -17.20136 -15.56207 -32.69001 1.000 13.75442 51 PRO C N 1
ATOM 3932 C CA . PRO C 1 52 ? -16.56116 -14.30372 -33.10085 1.000 12.16001 51 PRO C CA 1
ATOM 3933 C C . PRO C 1 52 ? -15.99147 -13.48790 -31.95555 1.000 16.09607 51 PRO C C 1
ATOM 3934 O O . PRO C 1 52 ? -15.31438 -12.48705 -32.21859 1.000 17.68806 51 PRO C O 1
ATOM 3945 N N . MET C 1 53 ? -16.21845 -13.88284 -30.70489 1.000 17.09116 52 MET C N 1
ATOM 3946 C CA . MET C 1 53 ? -15.56799 -13.24615 -29.56988 1.000 25.51122 52 MET C CA 1
ATOM 3947 C C . MET C 1 53 ? -14.35126 -14.01632 -29.07818 1.000 27.88062 52 MET C C 1
ATOM 3948 O O . MET C 1 53 ? -13.89385 -13.80333 -27.94823 1.000 34.64773 52 MET C O 1
ATOM 3962 N N . HIS C 1 54 ? -13.82775 -14.92748 -29.87664 1.000 16.49040 53 HIS C N 1
ATOM 3963 C CA . HIS C 1 54 ? -12.53704 -15.53499 -29.56872 1.000 19.72498 53 HIS C CA 1
ATOM 3964 C C . HIS C 1 54 ? -11.62856 -15.33235 -30.78375 1.000 16.76806 53 HIS C C 1
ATOM 3965 O O . HIS C 1 54 ? -11.50224 -16.21443 -31.63546 1.000 18.37226 53 HIS C O 1
ATOM 3979 N N . VAL C 1 55 ? -11.00401 -14.18536 -30.83327 1.000 19.22889 54 VAL C N 1
ATOM 3980 C CA . VAL C 1 55 ? -10.18262 -13.75931 -31.96016 1.000 21.84797 54 VAL C CA 1
ATOM 3981 C C . VAL C 1 55 ? -8.74627 -14.22655 -31.74420 1.000 22.81826 54 VAL C C 1
ATOM 3982 O O . VAL C 1 55 ? -8.27696 -14.42843 -30.61977 1.000 20.64989 54 VAL C O 1
ATOM 3995 N N . LYS C 1 56 ? -8.05143 -14.45360 -32.84536 1.000 15.57568 55 LYS C N 1
ATOM 3996 C CA . LYS C 1 56 ? -6.63562 -14.78397 -32.81401 1.000 14.96550 55 LYS C CA 1
ATOM 3997 C C . LYS C 1 56 ? -5.90245 -13.80583 -33.72076 1.000 14.58334 55 LYS C C 1
ATOM 3998 O O . LYS C 1 56 ? -6.45121 -13.32571 -34.71280 1.000 16.96488 55 LYS C O 1
ATOM 4017 N N . VAL C 1 57 ? -4.68064 -13.45984 -33.33902 1.000 14.87340 56 VAL C N 1
ATOM 4018 C CA . VAL C 1 57 ? -3.86298 -12.52422 -34.09893 1.000 13.06268 56 VAL C CA 1
ATOM 4019 C C . VAL C 1 57 ? -2.95047 -13.35964 -34.98602 1.000 13.99159 56 VAL C C 1
ATOM 4020 O O . VAL C 1 57 ? -2.06693 -14.06896 -34.48980 1.000 15.95326 56 VAL C O 1
ATOM 4033 N N . ALA C 1 58 ? -3.17353 -13.30332 -36.29535 1.000 13.59061 57 ALA C N 1
ATOM 4034 C CA . ALA C 1 58 ? -2.30673 -14.01530 -37.23212 1.000 14.97248 57 ALA C CA 1
ATOM 4035 C C . ALA C 1 58 ? -1.02448 -13.24443 -37.50814 1.000 14.13638 57 ALA C C 1
ATOM 4036 O O . ALA C 1 58 ? 0.03490 -13.84877 -37.70210 1.000 16.30134 57 ALA C O 1
ATOM 4043 N N . SER C 1 59 ? -1.10392 -11.91787 -37.54937 1.000 13.61758 58 SER C N 1
ATOM 4044 C CA . SER C 1 59 ? 0.04577 -11.06539 -37.78718 1.000 14.57980 58 SER C CA 1
ATOM 4045 C C . SER C 1 59 ? -0.28851 -9.67733 -37.25714 1.000 13.82052 58 SER C C 1
ATOM 4046 O O . SER C 1 59 ? -1.44350 -9.24001 -37.30091 1.000 13.25096 58 SER C O 1
ATOM 4054 N N . SER C 1 60 ? 0.72675 -8.98696 -36.75665 1.000 13.44032 59 SER C N 1
ATOM 4055 C CA . SER C 1 60 ? 0.56676 -7.61944 -36.28575 1.000 11.83199 59 SER C CA 1
ATOM 4056 C C . SER C 1 60 ? 1.89122 -6.92333 -36.54519 1.000 15.47863 59 SER C C 1
ATOM 4057 O O . SER C 1 60 ? 2.93759 -7.36320 -36.04278 1.000 18.67877 59 SER C O 1
ATOM 4065 N N . ILE C 1 61 ? 1.84132 -5.86642 -37.35191 1.000 16.42481 60 ILE C N 1
ATOM 4066 C CA . ILE C 1 61 ? 3.03144 -5.15943 -37.80102 1.000 16.47192 60 ILE C CA 1
ATOM 4067 C C . ILE C 1 61 ? 2.75312 -3.66068 -37.77984 1.000 16.36170 60 ILE C C 1
ATOM 4068 O O . ILE C 1 61 ? 1.60321 -3.20802 -37.74000 1.000 15.45478 60 ILE C O 1
ATOM 4084 N N . SER C 1 62 ? 3.82937 -2.87703 -37.80782 1.000 15.33899 61 SER C N 1
ATOM 4085 C CA . SER C 1 62 ? 3.74707 -1.44028 -38.02453 1.000 14.72825 61 SER C CA 1
ATOM 4086 C C . SER C 1 62 ? 4.35822 -1.13139 -39.37726 1.000 16.76757 61 SER C C 1
ATOM 4087 O O . SER C 1 62 ? 5.43329 -1.64155 -39.70020 1.000 18.33645 61 SER C O 1
ATOM 4095 N N . LYS C 1 63 ? 3.66470 -0.32005 -40.16407 1.000 16.33457 62 LYS C N 1
ATOM 4096 C CA . LYS C 1 63 ? 4.17619 0.13502 -41.43647 1.000 18.73930 62 LYS C CA 1
ATOM 4097 C C . LYS C 1 63 ? 3.88096 1.60442 -41.55358 1.000 18.91785 62 LYS C C 1
ATOM 4098 O O . LYS C 1 63 ? 2.97891 2.17508 -40.92990 1.000 19.84625 62 LYS C O 1
ATOM 4117 N N . LYS C 1 64 ? 4.71773 2.22255 -42.38869 1.000 21.27612 63 LYS C N 1
ATOM 4118 C CA . LYS C 1 64 ? 4.50005 3.65431 -42.71550 1.000 20.57880 63 LYS C CA 1
ATOM 4119 C C . LYS C 1 64 ? 4.51718 4.04110 -44.16683 1.000 21.14776 63 LYS C C 1
ATOM 4120 O O . LYS C 1 64 ? 4.44640 5.24239 -44.43074 1.000 25.11180 63 LYS C O 1
ATOM 4139 N N . ASP C 1 65 ? 4.57419 3.10492 -45.07033 1.000 18.48327 64 ASP C N 1
ATOM 4140 C CA . ASP C 1 65 ? 4.45908 3.38023 -46.48833 1.000 19.69526 64 ASP C CA 1
ATOM 4141 C C . ASP C 1 65 ? 3.31454 2.54591 -47.04144 1.000 18.87941 64 ASP C C 1
ATOM 4142 O O . ASP C 1 65 ? 3.19419 1.36501 -46.71661 1.000 18.83587 64 ASP C O 1
ATOM 4151 N N . PHE C 1 66 ? 2.48134 3.15975 -47.87585 1.000 15.03771 65 PHE C N 1
ATOM 4152 C CA . PHE C 1 66 ? 1.24143 2.52455 -48.29593 1.000 14.28167 65 PHE C CA 1
ATOM 4153 C C . PHE C 1 66 ? 1.07323 2.58402 -49.80511 1.000 16.24314 65 PHE C C 1
ATOM 4154 O O . PHE C 1 66 ? 1.54884 3.51996 -50.45669 1.000 17.05289 65 PHE C O 1
ATOM 4171 N N . PRO C 1 67 ? 0.37184 1.59911 -50.39160 1.000 12.84608 66 PRO C N 1
ATOM 4172 C CA . PRO C 1 67 ? -0.26291 0.45594 -49.71878 1.000 11.62875 66 PRO C CA 1
ATOM 4173 C C . PRO C 1 67 ? 0.70631 -0.50104 -49.05315 1.000 12.05669 66 PRO C C 1
ATOM 4174 O O . PRO C 1 67 ? 1.85848 -0.68417 -49.46710 1.000 13.79509 66 PRO C O 1
ATOM 4185 N N . ALA C 1 68 ? 0.21374 -1.11027 -47.98163 1.000 12.42004 67 ALA C N 1
ATOM 4186 C CA . ALA C 1 68 ? 1.00654 -1.98292 -47.12202 1.000 13.14336 67 ALA C CA 1
ATOM 4187 C C . ALA C 1 68 ? 0.23346 -3.27644 -46.91909 1.000 14.00387 67 ALA C C 1
ATOM 4188 O O . ALA C 1 68 ? -0.90026 -3.25244 -46.41844 1.000 14.01578 67 ALA C O 1
ATOM 4195 N N . ASP C 1 69 ? 0.83845 -4.40254 -47.29428 1.000 14.15292 68 ASP C N 1
ATOM 4196 C CA . ASP C 1 69 ? 0.15614 -5.67736 -47.15723 1.000 13.07646 68 ASP C CA 1
ATOM 4197 C C . ASP C 1 69 ? 0.43380 -6.32445 -45.79698 1.000 12.61776 68 ASP C C 1
ATOM 4198 O O . ASP C 1 69 ? 1.35648 -5.95527 -45.06694 1.000 14.39193 68 ASP C O 1
ATOM 4207 N N . ILE C 1 70 ? -0.41380 -7.28479 -45.45344 1.000 13.08260 69 ILE C N 1
ATOM 4208 C CA . ILE C 1 70 ? -0.22425 -8.12593 -44.27856 1.000 13.68547 69 ILE C CA 1
ATOM 4209 C C . ILE C 1 70 ? -0.76961 -9.50235 -44.63757 1.000 14.55392 69 ILE C C 1
ATOM 4210 O O . ILE C 1 70 ? -1.78057 -9.62126 -45.34535 1.000 13.72167 69 ILE C O 1
ATOM 4226 N N . SER C 1 71 ? -0.08853 -10.54777 -44.17611 1.000 13.45293 70 SER C N 1
ATOM 4227 C CA . SER C 1 71 ? -0.47146 -11.88900 -44.58494 1.000 14.23656 70 SER C CA 1
ATOM 4228 C C . SER C 1 71 ? 0.09098 -12.90485 -43.61140 1.000 14.44153 70 SER C C 1
ATOM 4229 O O . SER C 1 71 ? 1.03238 -12.63100 -42.86194 1.000 16.35216 70 SER C O 1
ATOM 4237 N N . ALA C 1 72 ? -0.50780 -14.08706 -43.63902 1.000 12.68292 71 ALA C N 1
ATOM 4238 C CA . ALA C 1 72 ? -0.04916 -15.16885 -42.78764 1.000 13.02281 71 ALA C CA 1
ATOM 4239 C C . ALA C 1 72 ? -0.67073 -16.48016 -43.24032 1.000 13.61584 71 ALA C C 1
ATOM 4240 O O . ALA C 1 72 ? -1.78363 -16.50905 -43.76338 1.000 14.37933 71 ALA C O 1
ATOM 4247 N N . THR C 1 73 ? 0.05159 -17.56830 -43.02704 1.000 15.10690 72 THR C N 1
ATOM 4248 C CA . THR C 1 73 ? -0.55568 -18.88678 -43.06305 1.000 13.25062 72 THR C CA 1
ATOM 4249 C C . THR C 1 73 ? -1.01778 -19.19884 -41.65008 1.000 16.11586 72 THR C C 1
ATOM 4250 O O . THR C 1 73 ? -0.20837 -19.20379 -40.71686 1.000 20.37963 72 THR C O 1
ATOM 4261 N N . ILE C 1 74 ? -2.30832 -19.43355 -41.48460 1.000 15.94891 73 ILE C N 1
ATOM 4262 C CA . ILE C 1 74 ? -2.86927 -19.85469 -40.20765 1.000 16.75748 73 ILE C CA 1
ATOM 4263 C C . ILE C 1 74 ? -3.04857 -21.36571 -40.24968 1.000 14.81834 73 ILE C C 1
ATOM 4264 O O . ILE C 1 74 ? -3.44395 -21.93665 -41.27783 1.000 14.78598 73 ILE C O 1
ATOM 4280 N N . LYS C 1 75 ? -2.67940 -22.02309 -39.15254 1.000 17.66760 74 LYS C N 1
ATOM 4281 C CA . LYS C 1 75 ? -2.63139 -23.47761 -39.08804 1.000 16.99270 74 LYS C CA 1
ATOM 4282 C C . LYS C 1 75 ? -3.37827 -23.95583 -37.84261 1.000 14.36334 74 LYS C C 1
ATOM 4283 O O . LYS C 1 75 ? -3.88804 -23.16044 -37.04606 1.000 17.28323 74 LYS C O 1
ATOM 4302 N N . ASP C 1 76 ? -3.41323 -25.27376 -37.67332 1.000 19.29446 75 ASP C N 1
ATOM 4303 C CA . ASP C 1 76 ? -4.13175 -25.89896 -36.56500 1.000 22.07788 75 ASP C CA 1
ATOM 4304 C C . ASP C 1 76 ? -5.61484 -25.53974 -36.58883 1.000 22.34287 75 ASP C C 1
ATOM 4305 O O . ASP C 1 76 ? -6.24351 -25.37483 -35.53607 1.000 24.54853 75 ASP C O 1
ATOM 4314 N N . LEU C 1 77 ? -6.16843 -25.37520 -37.78776 1.000 18.30854 76 LEU C N 1
ATOM 4315 C CA . LEU C 1 77 ? -7.59810 -25.14937 -37.92572 1.000 15.89531 76 LEU C CA 1
ATOM 4316 C C . LEU C 1 77 ? -8.34241 -26.48129 -37.89025 1.000 16.24398 76 LEU C C 1
ATOM 4317 O O . LEU C 1 77 ? -7.79344 -27.53735 -38.19982 1.000 16.85316 76 LEU C O 1
ATOM 4333 N N . LYS C 1 78 ? -9.61666 -26.41518 -37.54756 1.000 12.33246 77 LYS C N 1
ATOM 4334 C CA . LYS C 1 78 ? -10.48327 -27.58690 -37.56728 1.000 15.29705 77 LYS C CA 1
ATOM 4335 C C . LYS C 1 78 ? -10.93015 -27.87088 -38.99766 1.000 13.68538 77 LYS C C 1
ATOM 4336 O O . LYS C 1 78 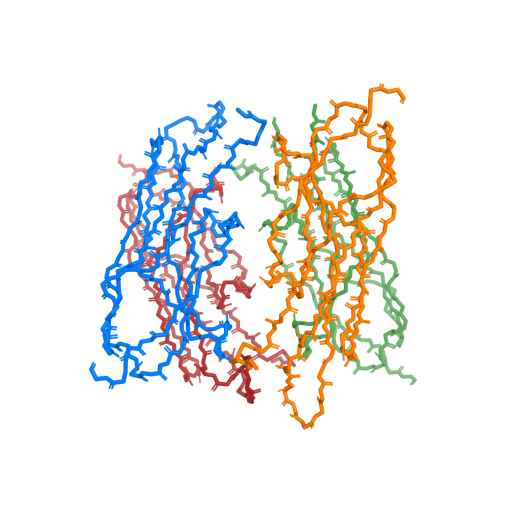? -11.20593 -26.93464 -39.74895 1.000 13.47067 77 LYS C O 1
ATOM 4355 N N . PRO C 1 79 ? -11.08459 -29.13964 -39.37911 1.000 13.83728 78 PRO C N 1
ATOM 4356 C CA . PRO C 1 79 ? -11.62502 -29.45642 -40.70844 1.000 13.53232 78 PRO C CA 1
ATOM 4357 C C . PRO C 1 79 ? -13.10176 -29.09779 -40.82946 1.000 12.61978 78 PRO C C 1
ATOM 4358 O O . PRO C 1 79 ? -13.83120 -29.04639 -39.83602 1.000 15.49126 78 PRO C O 1
ATOM 4369 N N . HIS C 1 80 ? -13.53003 -28.89978 -42.08650 1.000 13.76214 79 HIS C N 1
ATOM 4370 C CA . HIS C 1 80 ? -14.90391 -28.52837 -42.45950 1.000 16.79888 79 HIS C CA 1
ATOM 4371 C C . HIS C 1 80 ? -15.50338 -27.50520 -41.49686 1.000 14.91350 79 HIS C C 1
ATOM 4372 O O . HIS C 1 80 ? -16.61518 -27.65916 -40.97226 1.000 14.61346 79 HIS C O 1
ATOM 4386 N N . THR C 1 81 ? -14.74644 -26.43810 -41.25541 1.000 13.59303 80 THR C N 1
ATOM 4387 C CA . THR C 1 81 ? -15.15875 -25.39865 -40.32125 1.000 12.25493 80 THR C CA 1
ATOM 4388 C C . THR C 1 81 ? -14.97753 -24.03257 -40.95945 1.000 13.19825 80 THR C C 1
ATOM 4389 O O . THR C 1 81 ? -14.00017 -23.78334 -41.66667 1.000 13.63472 80 THR C O 1
ATOM 4400 N N . THR C 1 82 ? -15.92341 -23.13987 -40.69010 1.000 13.20719 81 THR C N 1
ATOM 4401 C CA . THR C 1 82 ? -15.92975 -21.80070 -41.25445 1.000 11.48857 81 THR C CA 1
ATOM 4402 C C . THR C 1 82 ? -15.16085 -20.84275 -40.35541 1.000 12.23251 81 THR C C 1
ATOM 4403 O O . THR C 1 82 ? -15.35007 -20.82856 -39.13083 1.000 12.66390 81 THR C O 1
ATOM 4414 N N . TYR C 1 83 ? -14.29145 -20.05187 -40.97483 1.000 11.78533 82 TYR C N 1
ATOM 4415 C CA . TYR C 1 83 ? -13.50400 -19.02587 -40.31389 1.000 11.26907 82 TYR C CA 1
ATOM 4416 C C . TYR C 1 83 ? -13.78149 -17.70380 -41.00024 1.000 11.52813 82 TYR C C 1
ATOM 4417 O O . TYR C 1 83 ? -14.14034 -17.65833 -42.18466 1.000 12.99013 82 TYR C O 1
ATOM 4435 N N . GLN C 1 84 ? -13.60246 -16.61699 -40.25201 1.000 12.42069 83 GLN C N 1
ATOM 4436 C CA . GLN C 1 84 ? -13.61678 -15.28807 -40.83000 1.000 11.51718 83 GLN C CA 1
ATOM 4437 C C . GLN C 1 84 ? -12.36358 -14.55261 -40.39735 1.000 12.91883 83 GLN C C 1
ATOM 4438 O O . GLN C 1 84 ? -11.72039 -14.90666 -39.40774 1.000 13.15698 83 GLN C O 1
ATOM 4452 N N . PHE C 1 85 ? -12.03130 -13.50446 -41.14273 1.000 11.79076 84 PHE C N 1
ATOM 4453 C CA . PHE C 1 85 ? -10.86272 -12.70444 -40.82241 1.000 11.50822 84 PHE C CA 1
ATOM 4454 C C . PHE C 1 85 ? -11.06686 -11.29595 -41.34233 1.000 12.06785 84 PHE C C 1
ATOM 4455 O O . PHE C 1 85 ? -11.93514 -11.04174 -42.18384 1.000 12.56095 84 PHE C O 1
ATOM 4472 N N . LYS C 1 86 ? -10.27086 -10.37822 -40.79664 1.000 11.75660 85 LYS C N 1
ATOM 4473 C CA . LYS C 1 86 ? -10.27233 -8.98852 -41.21661 1.000 11.70639 85 LYS C CA 1
ATOM 4474 C C . LYS C 1 86 ? -8.90903 -8.40088 -40.92235 1.000 12.54504 85 LYS C C 1
ATOM 4475 O O . LYS C 1 86 ? -8.10541 -8.98067 -40.18170 1.000 13.24341 85 LYS C O 1
ATOM 4494 N N . VAL C 1 87 ? -8.66220 -7.23719 -41.51654 1.000 12.18381 86 VAL C N 1
ATOM 4495 C CA . VAL C 1 87 ? -7.49740 -6.40598 -41.23965 1.000 12.62857 86 VAL C CA 1
ATOM 4496 C C . VAL C 1 87 ? -7.99685 -5.17533 -40.49941 1.000 12.63382 86 VAL C C 1
ATOM 4497 O O . VAL C 1 87 ? -8.98679 -4.54777 -40.91134 1.000 13.89774 86 VAL C O 1
ATOM 4510 N N . THR C 1 88 ? -7.31638 -4.81897 -39.41615 1.000 13.40191 87 THR C N 1
ATOM 4511 C CA . THR C 1 88 ? -7.63825 -3.61757 -38.66666 1.000 12.53204 87 THR C CA 1
ATOM 4512 C C . THR C 1 88 ? -6.41778 -2.70063 -38.63329 1.000 14.65288 87 THR C C 1
ATOM 4513 O O . THR C 1 88 ? -5.26357 -3.15879 -38.65448 1.000 16.07591 87 THR C O 1
ATOM 4524 N N . VAL C 1 89 ? -6.68353 -1.39864 -38.62323 1.000 14.90048 88 VAL C N 1
ATOM 4525 C CA . VAL C 1 89 ? -5.65358 -0.38118 -38.48341 1.000 13.82407 88 VAL C CA 1
ATOM 4526 C C . VAL C 1 89 ? -5.88017 0.32059 -37.15305 1.000 14.37369 88 VAL C C 1
ATOM 4527 O O . VAL C 1 89 ? -6.97951 0.84140 -36.89391 1.000 14.69065 88 VAL C O 1
ATOM 4540 N N . ASN C 1 90 ? -4.85519 0.29103 -36.30161 1.000 13.64851 89 ASN C N 1
ATOM 4541 C CA . ASN C 1 90 ? -4.84763 0.98756 -35.01590 1.000 16.46239 89 ASN C CA 1
ATOM 4542 C C . ASN C 1 90 ? -6.00092 0.54706 -34.12795 1.000 17.44050 89 ASN C C 1
ATOM 4543 O O . ASN C 1 90 ? -6.43787 1.29598 -33.25389 1.000 16.01306 89 ASN C O 1
ATOM 4554 N N . PHE C 1 91 ? -6.49101 -0.67497 -34.34457 1.000 16.64649 90 PHE C N 1
ATOM 4555 C CA . PHE C 1 91 ? -7.61489 -1.21029 -33.59181 1.000 16.47936 90 PHE C CA 1
ATOM 4556 C C . PHE C 1 91 ? -8.81866 -0.27483 -33.64091 1.000 18.00993 90 PHE C C 1
ATOM 4557 O O . PHE C 1 91 ? -9.65096 -0.25671 -32.73617 1.000 17.61201 90 PHE C O 1
ATOM 4574 N N . TYR C 1 92 ? -8.90610 0.50928 -34.70953 1.000 17.55127 91 TYR C N 1
ATOM 4575 C CA . TYR C 1 92 ? -10.02230 1.42453 -34.92421 1.000 16.92148 91 TYR C CA 1
ATOM 4576 C C . TYR C 1 92 ? -10.72871 1.13683 -36.23880 1.000 18.56017 91 TYR C C 1
ATOM 4577 O O . TYR C 1 92 ? -11.94018 0.89700 -36.25379 1.000 19.12023 91 TYR C O 1
ATOM 4595 N N . PHE C 1 93 ? -10.00131 1.14690 -37.34003 1.000 15.49215 92 PHE C N 1
ATOM 4596 C CA . PHE C 1 93 ? -10.55522 0.90781 -38.65996 1.000 15.14357 92 PHE C CA 1
ATOM 4597 C C . PHE C 1 93 ? -10.53798 -0.58356 -38.94323 1.000 19.76440 92 PHE C C 1
ATOM 4598 O O . PHE C 1 93 ? -9.63737 -1.30323 -38.50788 1.000 17.97490 92 PHE C O 1
ATOM 4615 N N . SER C 1 94 ? -11.53797 -1.05086 -39.67706 1.000 16.94175 93 SER C N 1
ATOM 4616 C CA . SER C 1 94 ? -11.60777 -2.45824 -40.02463 1.000 15.97635 93 SER C CA 1
ATOM 4617 C C . SER C 1 94 ? -11.94871 -2.59384 -41.49557 1.000 15.08286 93 SER C C 1
ATOM 4618 O O . SER C 1 94 ? -12.77592 -1.83819 -42.01513 1.000 17.04717 93 SER C O 1
ATOM 4626 N N . SER C 1 95 ? -11.33907 -3.57762 -42.15076 1.000 15.30316 94 SER C N 1
ATOM 4627 C CA . SER C 1 95 ? -11.81672 -4.00836 -43.45119 1.000 13.57591 94 SER C CA 1
ATOM 4628 C C . SER C 1 95 ? -13.17897 -4.67257 -43.30300 1.000 15.12828 94 SER C C 1
ATOM 4629 O O . SER C 1 95 ? -13.62399 -4.99583 -42.19940 1.000 12.74284 94 SER C O 1
ATOM 4637 N N . SER C 1 96 ? -13.82723 -4.91052 -44.43655 1.000 14.23841 95 SER C N 1
ATOM 4638 C CA . SER C 1 96 ? -14.92202 -5.86288 -44.47763 1.000 13.91469 95 SER C CA 1
ATOM 4639 C C . SER C 1 96 ? -14.42709 -7.22760 -44.01965 1.000 13.58917 95 SER C C 1
ATOM 4640 O O . SER C 1 96 ? -13.22713 -7.51329 -44.01855 1.000 13.94670 95 SER C O 1
ATOM 4648 N N . LEU C 1 97 ? -15.36360 -8.07393 -43.61264 1.000 12.85288 96 LEU C N 1
ATOM 4649 C CA . LEU C 1 97 ? -15.01305 -9.43231 -43.22701 1.000 13.99077 96 LEU C CA 1
ATOM 4650 C C . LEU C 1 97 ? -14.88970 -10.31936 -44.46058 1.000 15.37671 96 LEU C C 1
ATOM 4651 O O . LEU C 1 97 ? -15.61557 -10.15789 -45.44533 1.000 16.82052 96 LEU C O 1
ATOM 4667 N N . GLN C 1 98 ? -13.95991 -11.26898 -44.39858 1.000 13.43861 97 GLN C N 1
ATOM 4668 C CA . GLN C 1 98 ? -13.84519 -12.32191 -45.39802 1.000 14.17779 97 GLN C CA 1
ATOM 4669 C C . GLN C 1 98 ? -14.11972 -13.65039 -44.70534 1.000 13.52227 97 GLN C C 1
ATOM 4670 O O . GLN C 1 98 ? -13.78271 -13.82767 -43.53032 1.000 16.41456 97 GLN C O 1
ATOM 4684 N N . THR C 1 99 ? -14.75817 -14.57813 -45.42051 1.000 13.28251 98 THR C N 1
ATOM 4685 C CA . THR C 1 99 ? -15.11581 -15.87948 -44.87033 1.000 16.12973 98 THR C CA 1
ATOM 4686 C C . THR C 1 99 ? -14.56648 -16.99694 -45.74725 1.000 14.73605 98 THR C C 1
ATOM 4687 O O . THR C 1 99 ? -14.50329 -16.86173 -46.97092 1.000 18.08466 98 THR C O 1
ATOM 4698 N N . PHE C 1 100 ? -14.15191 -18.09380 -45.11506 1.000 14.47146 99 PHE C N 1
ATOM 4699 C CA . PHE C 1 100 ? -13.78997 -19.30970 -45.82362 1.000 12.98809 99 PHE C CA 1
ATOM 4700 C C . PHE C 1 100 ? -14.11916 -20.49668 -44.93146 1.000 13.25590 99 PHE C C 1
ATOM 4701 O O . PHE C 1 100 ? -14.34832 -20.35753 -43.73023 1.000 14.74703 99 PHE C O 1
ATOM 4718 N N . LYS C 1 101 ? -14.13083 -21.67682 -45.53779 1.000 14.07397 100 LYS C N 1
ATOM 4719 C CA . LYS C 1 101 ? -14.38991 -22.91555 -44.82702 1.000 13.17518 100 LYS C CA 1
ATOM 4720 C C . LYS C 1 101 ? -13.28984 -23.90537 -45.16009 1.000 14.43155 100 LYS C C 1
ATOM 4721 O O . LYS C 1 101 ? -12.93470 -24.07891 -46.33190 1.000 18.08059 100 LYS C O 1
ATOM 4740 N N . THR C 1 102 ? -12.75869 -24.55432 -44.13949 1.000 12.47561 101 THR C N 1
ATOM 4741 C CA . THR C 1 102 ? -11.69382 -25.51776 -44.38088 1.000 12.71944 101 THR C CA 1
ATOM 4742 C C . THR C 1 102 ? -12.25151 -26.76154 -45.07785 1.000 14.36332 101 THR C C 1
ATOM 4743 O O . THR C 1 102 ? -13.44760 -27.06852 -45.03338 1.000 16.14872 101 THR C O 1
ATOM 4754 N N . LEU C 1 103 ? -11.35016 -27.48235 -45.73716 1.000 16.99594 102 LEU C N 1
ATOM 4755 C CA . LEU C 1 103 ? -11.72626 -28.72422 -46.38508 1.000 17.59443 102 LEU C CA 1
ATOM 4756 C C . LEU C 1 103 ? -12.06101 -29.78844 -45.34794 1.000 16.64014 102 LEU C C 1
ATOM 4757 O O . LEU C 1 103 ? -11.69580 -29.69711 -44.16749 1.000 16.66034 102 LEU C O 1
ATOM 4773 N N . ALA C 1 104 ? -12.76094 -30.82456 -45.80917 1.000 19.75314 103 ALA C N 1
ATOM 4774 C CA . ALA C 1 104 ? -12.92389 -32.03229 -45.01642 1.000 21.99076 103 ALA C CA 1
ATOM 4775 C C . ALA C 1 104 ? -11.62421 -32.83503 -45.03297 1.000 27.62964 103 ALA C C 1
ATOM 4776 O O . ALA C 1 104 ? -10.80910 -32.72510 -45.95330 1.000 24.89939 103 ALA C O 1
ATOM 4783 N N . LEU C 1 105 ? -11.41787 -33.63161 -43.99154 1.000 32.11997 104 LEU C N 1
ATOM 4784 C CA . LEU C 1 105 ? -10.23789 -34.49342 -43.94692 1.000 44.05244 104 LEU C CA 1
ATOM 4785 C C . LEU C 1 105 ? -10.37236 -35.61495 -44.97891 1.000 48.13963 104 LEU C C 1
ATOM 4786 O O . LEU C 1 105 ? -11.47548 -35.93882 -45.42729 1.000 40.85931 104 LEU C O 1
ATOM 4803 N N . SER D 1 1 ? -26.26380 -17.82922 -41.88415 1.000 15.94021 0 SER D N 1
ATOM 4804 C CA . SER D 1 1 ? -24.83308 -18.19599 -41.81929 1.000 15.95470 0 SER D CA 1
ATOM 4805 C C . SER D 1 1 ? -24.56116 -18.94106 -40.51523 1.000 16.64430 0 SER D C 1
ATOM 4806 O O . SER D 1 1 ? -25.41993 -19.04024 -39.63865 1.000 15.17742 0 SER D O 1
ATOM 4816 N N . VAL D 1 2 ? -23.35506 -19.49929 -40.39566 1.000 14.70248 1 VAL D N 1
ATOM 4817 C CA . VAL D 1 2 ? -22.96798 -20.14385 -39.14662 1.000 13.75150 1 VAL D CA 1
ATOM 4818 C C . VAL D 1 2 ? -22.61845 -19.15136 -38.04751 1.000 13.29854 1 VAL D C 1
ATOM 4819 O O . VAL D 1 2 ? -22.37483 -19.57493 -36.90949 1.000 16.68682 1 VAL D O 1
ATOM 4832 N N . SER D 1 3 ? -22.58396 -17.84646 -38.34514 1.000 14.72947 2 SER D N 1
ATOM 4833 C CA . SER D 1 3 ? -22.23802 -16.83462 -37.34497 1.000 14.78634 2 SER D CA 1
ATOM 4834 C C . SER D 1 3 ? -23.43261 -16.57410 -36.43577 1.000 14.55174 2 SER D C 1
ATOM 4835 O O . SER D 1 3 ? -24.56898 -16.54219 -36.91794 1.000 14.64214 2 SER D O 1
ATOM 4843 N N . PRO D 1 4 ? -23.20294 -16.31202 -35.14410 1.000 13.41829 3 PRO D N 1
ATOM 4844 C CA . PRO D 1 4 ? -24.33317 -15.97510 -34.24979 1.000 14.32245 3 PRO D CA 1
ATOM 4845 C C . PRO D 1 4 ? -24.87758 -14.57637 -34.44917 1.000 15.34189 3 PRO D C 1
ATOM 4846 O O . PRO D 1 4 ? -26.00560 -14.29720 -34.02033 1.000 14.62580 3 PRO D O 1
ATOM 4857 N N . VAL D 1 5 ? -24.11904 -13.69028 -35.07407 1.000 13.23722 4 VAL D N 1
ATOM 4858 C CA . VAL D 1 5 ? -24.50946 -12.29866 -35.26393 1.000 12.92660 4 VAL D CA 1
ATOM 4859 C C . VAL D 1 5 ? -24.39660 -11.96236 -36.74331 1.000 14.76386 4 VAL D C 1
ATOM 4860 O O . VAL D 1 5 ? -23.33583 -12.14973 -37.34725 1.000 15.50691 4 VAL D O 1
ATOM 4873 N N . GLU D 1 6 ? -25.47672 -11.44380 -37.31691 1.000 14.28261 5 GLU D N 1
ATOM 4874 C CA . GLU D 1 6 ? -25.52804 -11.01669 -38.70920 1.000 13.82147 5 GLU D CA 1
ATOM 4875 C C . GLU D 1 6 ? -26.11109 -9.61706 -38.72827 1.000 14.56060 5 GLU D C 1
ATOM 4876 O O . GLU D 1 6 ? -27.10120 -9.35059 -38.04142 1.000 14.92879 5 GLU D O 1
ATOM 4888 N N . ILE D 1 7 ? -25.49116 -8.72193 -39.49134 1.000 14.88670 6 ILE D N 1
ATOM 4889 C CA . ILE D 1 7 ? -25.92466 -7.32851 -39.55457 1.000 15.14547 6 ILE D CA 1
ATOM 4890 C C . ILE D 1 7 ? -25.91974 -6.88391 -41.00937 1.000 16.20298 6 ILE D C 1
ATOM 4891 O O . ILE D 1 7 ? -24.89705 -7.00055 -41.69460 1.000 18.32767 6 ILE D O 1
ATOM 4907 N N . ALA D 1 8 ? -27.05415 -6.37111 -41.47576 1.000 15.58198 7 ALA D N 1
ATOM 4908 C CA . ALA D 1 8 ? -27.18636 -5.81562 -42.81096 1.000 17.16149 7 ALA D CA 1
ATOM 4909 C C . ALA D 1 8 ? -27.24405 -4.29250 -42.74717 1.000 17.19372 7 ALA D C 1
ATOM 4910 O O . ALA D 1 8 ? -27.74577 -3.69939 -41.78298 1.000 17.77231 7 ALA D O 1
ATOM 4917 N N . ILE D 1 9 ? -26.70503 -3.65947 -43.77950 1.000 18.45202 8 ILE D N 1
ATOM 4918 C CA . ILE D 1 9 ? -26.73310 -2.21319 -43.92003 1.000 19.55242 8 ILE D CA 1
ATOM 4919 C C . ILE D 1 9 ? -27.43022 -1.89178 -45.23568 1.000 19.80448 8 ILE D C 1
ATOM 4920 O O . ILE D 1 9 ? -27.24458 -2.59985 -46.23254 1.000 19.71664 8 ILE D O 1
ATOM 4936 N N . ASN D 1 10 ? -28.27279 -0.86518 -45.21726 1.000 18.57731 9 ASN D N 1
ATOM 4937 C CA . ASN D 1 10 ? -29.03562 -0.48972 -46.40159 1.000 22.51561 9 ASN D CA 1
ATOM 4938 C C . ASN D 1 10 ? -28.43770 0.74162 -47.06810 1.000 24.48937 9 ASN D C 1
ATOM 4939 O O . ASN D 1 10 ? -27.83599 1.58116 -46.40486 1.000 20.12280 9 ASN D O 1
ATOM 4950 N N . PRO D 1 11 ? -28.61945 0.90194 -48.37815 1.000 23.23224 10 PRO D N 1
ATOM 4951 C CA . PRO D 1 11 ? -28.23369 2.16461 -49.02218 1.000 21.02883 10 PRO D CA 1
ATOM 4952 C C . PRO D 1 11 ? -29.00345 3.34564 -48.45126 1.000 21.14075 10 PRO D C 1
ATOM 4953 O O . PRO D 1 11 ? -30.17642 3.23248 -48.08276 1.000 21.44165 10 PRO D O 1
ATOM 4964 N N . ALA D 1 12 ? -28.31896 4.48873 -48.35985 1.000 21.22438 11 ALA D N 1
ATOM 4965 C CA . ALA D 1 12 ? -28.97767 5.71596 -47.94385 1.000 21.86640 11 ALA D CA 1
ATOM 4966 C C . ALA D 1 12 ? -30.05545 6.07896 -48.95786 1.000 23.58623 11 ALA D C 1
ATOM 4967 O O . ALA D 1 12 ? -29.90225 5.83673 -50.15580 1.000 23.99527 11 ALA D O 1
ATOM 4974 N N . SER D 1 13 ? -31.15907 6.63573 -48.46463 1.000 25.04748 12 SER D N 1
ATOM 4975 C CA . SER D 1 13 ? -32.25043 7.10645 -49.30825 1.000 28.62546 12 SER D CA 1
ATOM 4976 C C . SER D 1 13 ? -32.67589 8.49396 -48.83559 1.000 26.20950 12 SER D C 1
ATOM 4977 O O . SER D 1 13 ? -32.18927 9.01339 -47.83101 1.000 26.83052 12 SER D O 1
ATOM 4985 N N . GLU D 1 14 ? -33.57687 9.11924 -49.59253 1.000 36.65863 13 GLU D N 1
ATOM 4986 C CA . GLU D 1 14 ? -34.03170 10.47471 -49.28017 1.000 28.58017 13 GLU D CA 1
ATOM 4987 C C . GLU D 1 14 ? -32.84917 11.42784 -49.12865 1.000 21.76191 13 GLU D C 1
ATOM 4988 O O . GLU D 1 14 ? -32.80756 12.27338 -48.22793 1.000 25.07151 13 GLU D O 1
ATOM 5000 N N . ILE D 1 15 ? -31.87386 11.28872 -50.02486 1.000 27.87490 14 ILE D N 1
ATOM 5001 C CA . ILE D 1 15 ? -30.64850 12.07652 -49.96547 1.000 27.19231 14 ILE D CA 1
ATOM 5002 C C . ILE D 1 15 ? -30.92772 13.47570 -50.50276 1.000 28.42399 14 ILE D C 1
ATOM 5003 O O . ILE D 1 15 ? -31.26507 13.64155 -51.67924 1.000 29.66052 14 ILE D O 1
ATOM 5019 N N . THR D 1 16 ? -30.76723 14.47840 -49.64778 1.000 29.68495 15 THR D N 1
ATOM 5020 C CA . THR D 1 16 ? -30.85543 15.87681 -50.02687 1.000 33.41145 15 THR D CA 1
ATOM 5021 C C . THR D 1 16 ? -29.47780 16.52654 -49.89721 1.000 36.09461 15 THR D C 1
ATOM 5022 O O . THR D 1 16 ? -28.45330 15.85843 -49.68896 1.000 32.90346 15 THR D O 1
ATOM 5033 N N . ALA D 1 17 ? -29.44553 17.84967 -50.05075 1.000 35.03346 16 ALA D N 1
ATOM 5034 C CA . ALA D 1 17 ? -28.20065 18.57560 -49.84924 1.000 32.26465 16 ALA D CA 1
ATOM 5035 C C . ALA D 1 17 ? -27.74216 18.50616 -48.39907 1.000 28.69201 16 ALA D C 1
ATOM 5036 O O . ALA D 1 17 ? -26.54264 18.61878 -48.12919 1.000 30.16944 16 ALA D O 1
ATOM 5043 N N . THR D 1 18 ? -28.67426 18.32229 -47.45011 1.000 29.14289 17 THR D N 1
ATOM 5044 C CA . THR D 1 18 ? -28.31742 18.43777 -46.04129 1.000 28.05520 17 THR D CA 1
ATOM 5045 C C . THR D 1 18 ? -28.88690 17.33017 -45.15843 1.000 25.88381 17 THR D C 1
ATOM 5046 O O . THR D 1 18 ? -28.83836 17.46251 -43.92592 1.000 28.52837 17 THR D O 1
ATOM 5057 N N . SER D 1 19 ? -29.41886 16.25701 -45.73230 1.000 25.07159 18 SER D N 1
ATOM 5058 C CA . SER D 1 19 ? -30.03193 15.20910 -44.92630 1.000 29.56170 18 SER D CA 1
ATOM 5059 C C . SER D 1 19 ? -30.08136 13.90884 -45.71626 1.000 23.67361 18 SER D C 1
ATOM 5060 O O . SER D 1 19 ? -29.90111 13.88795 -46.93641 1.000 25.83114 18 SER D O 1
ATOM 5068 N N . ALA D 1 20 ? -30.32035 12.81513 -44.99394 1.000 24.51008 19 ALA D N 1
ATOM 5069 C CA . ALA D 1 20 ? -30.49291 11.51023 -45.61071 1.000 21.97056 19 ALA D CA 1
ATOM 5070 C C . ALA D 1 20 ? -31.18929 10.58493 -44.62203 1.000 17.42430 19 ALA D C 1
ATOM 5071 O O . ALA D 1 20 ? -31.16949 10.81200 -43.40791 1.000 20.85328 19 ALA D O 1
ATOM 5078 N N . PHE D 1 21 ? -31.79375 9.53161 -45.15978 1.000 19.67827 20 PHE D N 1
ATOM 5079 C CA . PHE D 1 21 ? -32.40051 8.47278 -44.36084 1.000 23.07111 20 PHE D CA 1
ATOM 5080 C C . PHE D 1 21 ? -31.47834 7.25397 -44.40949 1.000 20.04210 20 PHE D C 1
ATOM 5081 O O . PHE D 1 21 ? -31.28651 6.65603 -45.47578 1.000 21.98415 20 PHE D O 1
ATOM 5098 N N . ILE D 1 22 ? -30.91553 6.89008 -43.25918 1.000 18.74881 21 ILE D N 1
ATOM 5099 C CA . ILE D 1 22 ? -29.97630 5.77503 -43.15817 1.000 15.66541 21 ILE D CA 1
ATOM 5100 C C . ILE D 1 22 ? -30.55520 4.70020 -42.25059 1.000 14.49375 21 ILE D C 1
ATOM 5101 O O . ILE D 1 22 ? -31.31415 4.98603 -41.32153 1.000 16.61734 21 ILE D O 1
ATOM 5117 N N . SER D 1 23 ? -30.21231 3.44552 -42.54165 1.000 15.94086 22 SER D 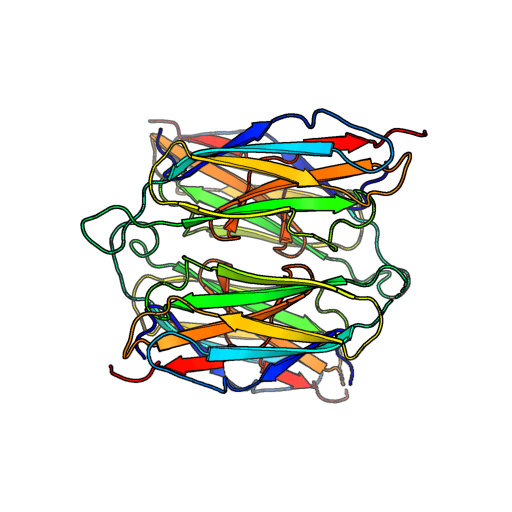N 1
ATOM 5118 C CA . SER D 1 23 ? -30.84774 2.33898 -41.83488 1.000 16.63776 22 SER D CA 1
ATOM 5119 C C . SER D 1 23 ? -30.06827 1.04604 -42.03318 1.000 19.22692 22 SER D C 1
ATOM 5120 O O . SER D 1 23 ? -29.27328 0.90321 -42.96592 1.000 17.07033 22 SER D O 1
ATOM 5128 N N . GLY D 1 24 ? -30.32624 0.09970 -41.13403 1.000 16.69586 23 GLY D N 1
ATOM 5129 C CA . GLY D 1 24 ? -29.78429 -1.24438 -41.21988 1.000 16.44512 23 GLY D CA 1
ATOM 5130 C C . GLY D 1 24 ? -30.62561 -2.16845 -40.36398 1.000 14.13724 23 GLY D C 1
ATOM 5131 O O . GLY D 1 24 ? -31.62618 -1.75787 -39.76415 1.000 16.58132 23 GLY D O 1
ATOM 5135 N N . THR D 1 25 ? -30.19460 -3.43173 -40.30595 1.000 14.31631 24 THR D N 1
ATOM 5136 C CA . THR D 1 25 ? -30.91656 -4.46577 -39.57998 1.000 16.75215 24 THR D CA 1
ATOM 5137 C C . THR D 1 25 ? -29.92715 -5.41367 -38.91980 1.000 13.61829 24 THR D C 1
ATOM 5138 O O . THR D 1 25 ? -28.99743 -5.91502 -39.56455 1.000 15.55026 24 THR D O 1
ATOM 5149 N N . VAL D 1 26 ? -30.13870 -5.66359 -37.63021 1.000 13.40230 25 VAL D N 1
ATOM 5150 C CA . VAL D 1 26 ? -29.49728 -6.78633 -36.96239 1.000 13.78719 25 VAL D CA 1
ATOM 5151 C C . VAL D 1 26 ? -30.37354 -7.99877 -37.26924 1.000 14.78567 25 VAL D C 1
ATOM 5152 O O . VAL D 1 26 ? -31.39852 -8.23643 -36.62428 1.000 15.55065 25 VAL D O 1
ATOM 5165 N N . THR D 1 27 ? -29.98836 -8.74601 -38.30198 1.000 13.31977 26 THR D N 1
ATOM 5166 C CA . THR D 1 27 ? -30.82902 -9.83798 -38.77211 1.000 15.59092 26 THR D CA 1
ATOM 5167 C C . THR D 1 27 ? -30.81652 -11.02291 -37.81476 1.000 16.09733 26 THR D C 1
ATOM 5168 O O . THR D 1 27 ? -31.80886 -11.77215 -37.73651 1.000 17.86581 26 THR D O 1
ATOM 5179 N N . LYS D 1 28 ? -29.72559 -11.19876 -37.07110 1.000 12.84381 27 LYS D N 1
ATOM 5180 C CA . LYS D 1 28 ? -29.52654 -12.37297 -36.24373 1.000 12.63818 27 LYS D CA 1
ATOM 5181 C C . LYS D 1 28 ? -28.66765 -11.98801 -35.06000 1.000 12.91905 27 LYS D C 1
ATOM 5182 O O . LYS D 1 28 ? -27.64229 -11.32773 -35.22770 1.000 14.10719 27 LYS D O 1
ATOM 5201 N N . PHE D 1 29 ? -29.09520 -12.39165 -33.87564 1.000 12.55460 28 PHE D N 1
ATOM 5202 C CA . PHE D 1 29 ? -28.30958 -12.25643 -32.64998 1.000 12.45431 28 PHE D CA 1
ATOM 5203 C C . PHE D 1 29 ? -28.73369 -13.44639 -31.79067 1.000 13.76011 28 PHE D C 1
ATOM 5204 O O . PHE D 1 29 ? -29.70771 -13.37427 -31.04115 1.000 17.92407 28 PHE D O 1
ATOM 5221 N N . GLU D 1 30 ? -28.03650 -14.55872 -31.96327 1.000 13.12697 29 GLU D N 1
ATOM 5222 C CA . GLU D 1 30 ? -28.48658 -15.82072 -31.38040 1.000 13.26841 29 GLU D CA 1
ATOM 5223 C C . GLU D 1 30 ? -28.22586 -15.84641 -29.87601 1.000 19.72472 29 GLU D C 1
ATOM 5224 O O . GLU D 1 30 ? -27.10878 -15.58412 -29.41916 1.000 20.31122 29 GLU D O 1
ATOM 5236 N N . GLN D 1 31 ? -29.26550 -16.17982 -29.11150 1.000 19.88480 30 GLN D N 1
ATOM 5237 C CA . GLN D 1 31 ? -29.22987 -16.04267 -27.66189 1.000 23.24956 30 GLN D CA 1
ATOM 5238 C C . GLN D 1 31 ? -28.55528 -17.23648 -26.99742 1.000 23.17777 30 GLN D C 1
ATOM 5239 O O . GLN D 1 31 ? -28.79838 -18.39077 -27.35600 1.000 24.56736 30 GLN D O 1
ATOM 5253 N N . SER D 1 32 ? -27.67970 -16.93527 -26.04061 1.000 22.20941 31 SER D N 1
ATOM 5254 C CA . SER D 1 32 ? -27.16782 -17.89941 -25.07774 1.000 21.70967 31 SER D CA 1
ATOM 5255 C C . SER D 1 32 ? -26.90022 -17.14343 -23.78344 1.000 26.63645 31 SER D C 1
ATOM 5256 O O . SER D 1 32 ? -26.71014 -15.92425 -23.78209 1.000 24.31443 31 SER D O 1
ATOM 5264 N N . LYS D 1 33 ? -26.90224 -17.87369 -22.67346 1.000 28.17653 32 LYS D N 1
ATOM 5265 C CA . LYS D 1 33 ? -26.70819 -17.23671 -21.37719 1.000 24.97694 32 LYS D CA 1
ATOM 5266 C C . LYS D 1 33 ? -25.36352 -16.52217 -21.32939 1.000 28.69751 32 LYS D C 1
ATOM 5267 O O . LYS D 1 33 ? -24.34087 -17.05751 -21.76430 1.000 24.69501 32 LYS D O 1
ATOM 5286 N N . GLY D 1 34 ? -25.37626 -15.30037 -20.80007 1.000 28.55759 33 GLY D N 1
ATOM 5287 C CA . GLY D 1 34 ? -24.16873 -14.51357 -20.66026 1.000 24.46764 33 GLY D CA 1
ATOM 5288 C C . GLY D 1 34 ? -24.06646 -13.36737 -21.64507 1.000 25.43170 33 GLY D C 1
ATOM 5289 O O . GLY D 1 34 ? -24.97259 -12.52779 -21.73117 1.000 22.98744 33 GLY D O 1
ATOM 5293 N N . PHE D 1 35 ? -22.95366 -13.32184 -22.38734 1.000 24.46153 34 PHE D N 1
ATOM 5294 C CA . PHE D 1 35 ? -22.69812 -12.20907 -23.30210 1.000 20.41991 34 PHE D CA 1
ATOM 5295 C C . PHE D 1 35 ? -23.79933 -12.05716 -24.35093 1.000 25.74737 34 PHE D C 1
ATOM 5296 O O . PHE D 1 35 ? -24.04820 -10.94551 -24.84018 1.000 21.78694 34 PHE D O 1
ATOM 5313 N N . TYR D 1 36 ? -24.44839 -13.15542 -24.73392 1.000 20.31570 35 TYR D N 1
ATOM 5314 C CA . TYR D 1 36 ? -25.51843 -13.13049 -25.72577 1.000 22.49974 35 TYR D CA 1
ATOM 5315 C C . TYR D 1 36 ? -26.89362 -13.34117 -25.09354 1.000 20.97399 35 TYR D C 1
ATOM 5316 O O . TYR D 1 36 ? -27.82539 -13.78888 -25.77600 1.000 21.85771 35 TYR D O 1
ATOM 5334 N N . GLY D 1 37 ? -27.03865 -13.05112 -23.80340 1.000 20.70531 36 GLY D N 1
ATOM 5335 C CA . GLY D 1 37 ? -28.23780 -13.41652 -23.07832 1.000 25.49691 36 GLY D CA 1
ATOM 5336 C C . GLY D 1 37 ? -29.23840 -12.32055 -22.79439 1.000 27.35156 36 GLY D C 1
ATOM 5337 O O . GLY D 1 37 ? -30.28459 -12.59834 -22.19925 1.000 27.87634 36 GLY D O 1
ATOM 5341 N N . SER D 1 38 ? -28.96738 -11.08484 -23.20525 1.000 25.31498 37 SER D N 1
ATOM 5342 C CA . SER D 1 38 ? -29.84300 -9.96453 -22.87543 1.000 23.80188 37 SER D CA 1
ATOM 5343 C C . SER D 1 38 ? -30.14746 -9.09946 -24.09366 1.000 25.17836 37 SER D C 1
ATOM 5344 O O . SER D 1 38 ? -30.47692 -7.91524 -23.94632 1.000 27.97992 37 SER D O 1
ATOM 5352 N N . GLY D 1 39 ? -30.04390 -9.65778 -25.29548 1.000 25.84807 38 GLY D N 1
ATOM 5353 C CA . GLY D 1 39 ? -30.10217 -8.79626 -26.45068 1.000 21.21350 38 GLY D CA 1
ATOM 5354 C C . GLY D 1 39 ? -28.87694 -7.89862 -26.48589 1.000 22.30402 38 GLY D C 1
ATOM 5355 O O . GLY D 1 39 ? -27.80002 -8.23120 -25.97454 1.000 24.20856 38 GLY D O 1
ATOM 5359 N N . CYS D 1 40 ? -29.04041 -6.72994 -27.08125 1.000 18.71580 39 CYS D N 1
ATOM 5360 C CA . CYS D 1 40 ? -27.85077 -5.95040 -27.38218 1.000 18.75171 39 CYS D CA 1
ATOM 5361 C C . CYS D 1 40 ? -28.21188 -4.48772 -27.57611 1.000 15.75326 39 CYS D C 1
ATOM 5362 O O . CYS D 1 40 ? -29.35874 -4.13285 -27.86347 1.000 16.94614 39 CYS D O 1
ATOM 5370 N N . ASN D 1 41 ? -27.19567 -3.64242 -27.44052 1.000 13.71417 40 ASN D N 1
ATOM 5371 C CA . ASN D 1 41 ? -27.27404 -2.29503 -27.96049 1.000 14.63759 40 ASN D CA 1
ATOM 5372 C C . ASN D 1 41 ? -27.02919 -2.32653 -29.46012 1.000 13.63044 40 ASN D C 1
ATOM 5373 O O . ASN D 1 41 ? -26.08929 -2.98195 -29.93293 1.000 14.38832 40 ASN D O 1
ATOM 5384 N N . ILE D 1 42 ? -27.89877 -1.66126 -30.20710 1.000 12.30118 41 ILE D N 1
ATOM 5385 C CA . ILE D 1 42 ? -27.75305 -1.44532 -31.63844 1.000 12.14858 41 ILE D CA 1
ATOM 5386 C C . ILE D 1 42 ? -27.56591 0.05278 -31.82096 1.000 13.65935 41 ILE D C 1
ATOM 5387 O O . ILE D 1 42 ? -28.40592 0.84627 -31.37531 1.000 13.81690 41 ILE D O 1
ATOM 5403 N N . SER D 1 43 ? -26.47129 0.45544 -32.44715 1.000 14.77498 42 SER D N 1
ATOM 5404 C CA . SER D 1 43 ? -26.23179 1.85959 -32.73998 1.000 14.83448 42 SER D CA 1
ATOM 5405 C C . SER D 1 43 ? -26.01293 2.05676 -34.23506 1.000 17.43772 42 SER D C 1
ATOM 5406 O O . SER D 1 43 ? -25.44434 1.20074 -34.92955 1.000 15.32020 42 SER D O 1
ATOM 5414 N N . LEU D 1 44 ? -26.49681 3.18553 -34.72315 1.000 14.16202 43 LEU D N 1
ATOM 5415 C CA . LEU D 1 44 ? -26.35176 3.60790 -36.10065 1.000 12.26373 43 LEU D CA 1
ATOM 5416 C C . LEU D 1 44 ? -25.43993 4.82268 -36.04202 1.000 15.68400 43 LEU D C 1
ATOM 5417 O O . LEU D 1 44 ? -25.82564 5.86209 -35.49295 1.000 16.04366 43 LEU D O 1
ATOM 5433 N N . LEU D 1 45 ? -24.23171 4.67628 -36.57474 1.000 14.92583 44 LEU D N 1
ATOM 5434 C CA . LEU D 1 45 ? -23.18200 5.68093 -36.48615 1.000 13.66070 44 LEU D CA 1
ATOM 5435 C C . LEU D 1 45 ? -22.88359 6.22460 -37.87314 1.000 16.65730 44 LEU D C 1
ATOM 5436 O O . LEU D 1 45 ? -22.91440 5.47997 -38.85679 1.000 15.48696 44 LEU D O 1
ATOM 5452 N N . TYR D 1 46 ? -22.60457 7.52742 -37.96044 1.000 15.37101 45 TYR D N 1
ATOM 5453 C CA . TYR D 1 46 ? -22.23582 8.12392 -39.23915 1.000 15.47290 45 TYR D CA 1
ATOM 5454 C C . TYR D 1 46 ? -21.13377 9.15253 -39.05609 1.000 15.13505 45 TYR D C 1
ATOM 5455 O O . TYR D 1 46 ? -20.89959 9.65444 -37.95558 1.000 17.07928 45 TYR D O 1
ATOM 5473 N N . TRP D 1 47 ? -20.45521 9.46227 -40.15858 1.000 13.96408 46 TRP D N 1
ATOM 5474 C CA . TRP D 1 47 ? -19.32612 10.38914 -40.12438 1.000 15.32590 46 TRP D CA 1
ATOM 5475 C C . TRP D 1 47 ? -19.10099 10.92233 -41.53508 1.000 17.58252 46 TRP D C 1
ATOM 5476 O O . TRP D 1 47 ? -19.47334 10.28350 -42.52685 1.000 18.50829 46 TRP D O 1
ATOM 5497 N N . GLU D 1 48 ? -18.48653 12.10992 -41.61202 1.000 16.19384 47 GLU D N 1
ATOM 5498 C CA . GLU D 1 48 ? -17.96269 12.59292 -42.87965 1.000 18.96212 47 GLU D CA 1
ATOM 5499 C C . GLU D 1 48 ? -16.83449 11.66319 -43.31065 1.000 17.10961 47 GLU D C 1
ATOM 5500 O O . GLU D 1 48 ? -15.94659 11.34949 -42.51293 1.000 17.78499 47 GLU D O 1
ATOM 5512 N N . ALA D 1 49 ? -16.86919 11.22209 -44.57130 1.000 14.68123 48 ALA D N 1
ATOM 5513 C CA . ALA D 1 49 ? -15.86608 10.26257 -45.03120 1.000 16.44467 48 ALA D CA 1
ATOM 5514 C C . ALA D 1 49 ? -14.45646 10.80136 -44.85089 1.000 17.80605 48 ALA D C 1
ATOM 5515 O O . ALA D 1 49 ? -13.52035 10.03278 -44.59164 1.000 17.81331 48 ALA D O 1
ATOM 5522 N N . SER D 1 50 ? -14.27706 12.11378 -44.99620 1.000 19.20369 49 SER D N 1
ATOM 5523 C CA . SER D 1 50 ? -12.95915 12.70784 -44.83734 1.000 22.32409 49 SER D CA 1
ATOM 5524 C C . SER D 1 50 ? -12.48560 12.72511 -43.38983 1.000 19.68698 49 SER D C 1
ATOM 5525 O O . SER D 1 50 ? -11.28997 12.92103 -43.14982 1.000 21.45907 49 SER D O 1
ATOM 5533 N N . ASN D 1 51 ? -13.38156 12.54160 -42.41910 1.000 17.43779 50 ASN D N 1
ATOM 5534 C CA . ASN D 1 51 ? -13.02056 12.60096 -41.00230 1.000 19.20851 50 ASN D CA 1
ATOM 5535 C C . ASN D 1 51 ? -13.67348 11.45392 -40.24647 1.000 18.32291 50 ASN D C 1
ATOM 5536 O O . ASN D 1 51 ? -14.60740 11.64934 -39.45444 1.000 18.31211 50 ASN D O 1
ATOM 5547 N N . PRO D 1 52 ? -13.16156 10.23247 -40.42919 1.000 17.61886 51 PRO D N 1
ATOM 5548 C CA . PRO D 1 52 ? -13.73894 9.06686 -39.73785 1.000 19.26364 51 PRO D CA 1
ATOM 5549 C C . PRO D 1 52 ? -13.46509 9.04628 -38.24491 1.000 18.93392 51 PRO D C 1
ATOM 5550 O O . PRO D 1 52 ? -13.96462 8.14942 -37.55802 1.000 21.70656 51 PRO D O 1
ATOM 5561 N N . MET D 1 53 ? -12.70552 10.00837 -37.72738 1.000 20.61383 52 MET D N 1
ATOM 5562 C CA . MET D 1 53 ? -12.39658 10.10696 -36.30972 1.000 28.29029 52 MET D CA 1
ATOM 5563 C C . MET D 1 53 ? -13.38953 10.98220 -35.56088 1.000 26.66870 52 MET D C 1
ATOM 5564 O O . MET D 1 53 ? -13.18283 11.26822 -34.37796 1.000 35.22094 52 MET D O 1
ATOM 5578 N N . HIS D 1 54 ? -14.43549 11.45590 -36.22147 1.000 20.66999 53 HIS D N 1
ATOM 5579 C CA . HIS D 1 54 ? -15.49636 12.20610 -35.54249 1.000 21.35553 53 HIS D CA 1
ATOM 5580 C C . HIS D 1 54 ? -16.83120 11.57265 -35.92130 1.000 18.61302 53 HIS D C 1
ATOM 5581 O O . HIS D 1 54 ? -17.44822 11.93484 -36.92545 1.000 19.12993 53 HIS D O 1
ATOM 5595 N N . VAL D 1 55 ? -17.29091 10.65153 -35.09411 1.000 18.06466 54 VAL D N 1
ATOM 5596 C CA . VAL D 1 55 ? -18.52913 9.92618 -35.34663 1.000 20.12629 54 VAL D CA 1
ATOM 5597 C C . VAL D 1 55 ? -19.69598 10.65033 -34.69472 1.000 17.06078 54 VAL D C 1
ATOM 5598 O O . VAL D 1 55 ? -19.55196 11.35110 -33.69418 1.000 16.48312 54 VAL D O 1
ATOM 5611 N N . LYS D 1 56 ? -20.87303 10.47082 -35.27575 1.000 17.80552 55 LYS D N 1
ATOM 5612 C CA . LYS D 1 56 ? -22.12291 10.92771 -34.69605 1.000 18.00165 55 LYS D CA 1
ATOM 5613 C C . LYS D 1 56 ? -23.05930 9.73322 -34.55374 1.000 19.08666 55 LYS D C 1
ATOM 5614 O O . LYS D 1 56 ? -23.03310 8.80451 -35.37453 1.000 19.17428 55 LYS D O 1
ATOM 5633 N N . VAL D 1 57 ? -23.82363 9.72399 -33.46864 1.000 17.44869 56 VAL D N 1
ATOM 5634 C CA . VAL D 1 57 ? -24.77762 8.66324 -33.17929 1.000 16.69554 56 VAL D CA 1
ATOM 5635 C C . VAL D 1 57 ? -26.12751 9.12963 -33.69789 1.000 20.67918 56 VAL D C 1
ATOM 5636 O O . VAL D 1 57 ? -26.70648 10.08584 -33.17442 1.000 20.90352 56 VAL D O 1
ATOM 5649 N N . ALA D 1 58 ? -26.63000 8.46050 -34.73481 1.000 15.26789 57 ALA D N 1
ATOM 5650 C CA . ALA D 1 58 ? -27.95831 8.78891 -35.25125 1.000 16.93041 57 ALA D CA 1
ATOM 5651 C C . ALA D 1 58 ? -29.06056 8.17089 -34.39725 1.000 20.50403 57 ALA D C 1
ATOM 5652 O O . ALA D 1 58 ? -30.11924 8.78107 -34.19923 1.000 21.85887 57 ALA D O 1
ATOM 5659 N N . SER D 1 59 ? -28.83180 6.96547 -33.88237 1.000 16.67450 58 SER D N 1
ATOM 5660 C CA . SER D 1 59 ? -29.81911 6.25078 -33.09606 1.000 16.55859 58 SER D CA 1
ATOM 5661 C C . SER D 1 59 ? -29.07950 5.20662 -32.27330 1.000 17.86729 58 SER D C 1
ATOM 5662 O O . SER D 1 59 ? -28.06217 4.66776 -32.71316 1.000 16.81271 58 SER D O 1
ATOM 5670 N N . SER D 1 60 ? -29.59309 4.93627 -31.07841 1.000 18.03050 59 SER D N 1
ATOM 5671 C CA . SER D 1 60 ? -29.04210 3.90860 -30.19574 1.000 16.56262 59 SER D CA 1
ATOM 5672 C C . SER D 1 60 ? -30.20121 3.31958 -29.41284 1.000 18.42912 59 SER D C 1
ATOM 5673 O O . SER D 1 60 ? -30.92492 4.05913 -28.74234 1.000 18.89664 59 SER D O 1
ATOM 5681 N N . ILE D 1 61 ? -30.37684 1.99816 -29.48969 1.000 15.78778 60 ILE D N 1
ATOM 5682 C CA . ILE D 1 61 ? -31.51914 1.31628 -28.90144 1.000 17.14008 60 ILE D CA 1
ATOM 5683 C C . ILE D 1 61 ? -31.06217 -0.01403 -28.33135 1.000 15.29004 60 ILE D C 1
ATOM 5684 O O . ILE D 1 61 ? -29.99284 -0.52032 -28.66988 1.000 16.33915 60 ILE D O 1
ATOM 5700 N N . SER D 1 62 ? -31.86782 -0.56312 -27.42884 1.000 15.47408 61 SER D N 1
ATOM 5701 C CA . SER D 1 62 ? -31.69009 -1.90662 -26.90205 1.000 12.94717 61 SER D CA 1
ATOM 5702 C C . SER D 1 62 ? -32.79079 -2.77975 -27.48202 1.000 19.31364 61 SER D C 1
ATOM 5703 O O . SER D 1 62 ? -33.96489 -2.38515 -27.46410 1.000 19.17304 61 SER D O 1
ATOM 5711 N N . LYS D 1 63 ? -32.41744 -3.95026 -28.01031 1.000 14.28152 62 LYS D N 1
ATOM 5712 C CA . LYS D 1 63 ? -33.39272 -4.91141 -28.50744 1.000 14.94821 62 LYS D CA 1
ATOM 5713 C C . LYS D 1 63 ? -32.99691 -6.32331 -28.10057 1.000 15.57958 62 LYS D C 1
ATOM 5714 O O . LYS D 1 63 ? -31.81524 -6.62123 -27.88284 1.000 17.74434 62 LYS D O 1
ATOM 5733 N N . LYS D 1 64 ? -34.00474 -7.20218 -27.98256 1.000 15.93669 63 LYS D N 1
ATOM 5734 C CA . LYS D 1 64 ? -33.76823 -8.59091 -27.60187 1.000 18.44566 63 LYS D CA 1
ATOM 5735 C C . LYS D 1 64 ? -34.52287 -9.58030 -28.49301 1.000 16.35016 63 LYS D C 1
ATOM 5736 O O . LYS D 1 64 ? -34.59451 -10.77738 -28.16847 1.000 19.56468 63 LYS D O 1
ATOM 5755 N N . ASP D 1 65 ? -35.08085 -9.10856 -29.59963 1.000 18.53381 64 ASP D N 1
ATOM 5756 C CA . ASP D 1 65 ? -35.75452 -9.93669 -30.58162 1.000 16.54575 64 ASP D CA 1
ATOM 5757 C C . ASP D 1 65 ? -35.28087 -9.51327 -31.96120 1.000 16.17007 64 ASP D C 1
ATOM 5758 O O . ASP D 1 65 ? -35.09137 -8.31959 -32.21835 1.000 17.78145 64 ASP D O 1
ATOM 5767 N N . PHE D 1 66 ? -35.07102 -10.49328 -32.83586 1.000 15.49161 65 PHE D N 1
ATOM 5768 C CA . PHE D 1 66 ? -34.39533 -10.30245 -34.10838 1.000 15.44744 65 PHE D CA 1
ATOM 5769 C C . PHE D 1 66 ? -35.15934 -11.03511 -35.19332 1.000 16.64054 65 PHE D C 1
ATOM 5770 O O . PHE D 1 66 ? -35.77473 -12.07757 -34.92645 1.000 17.43994 65 PHE D O 1
ATOM 5787 N N . PRO D 1 67 ? -35.18093 -10.48898 -36.42056 1.000 15.93082 66 PRO D N 1
ATOM 5788 C CA . PRO D 1 67 ? -34.45937 -9.28365 -36.86974 1.000 16.19741 66 PRO D CA 1
ATOM 5789 C C . PRO D 1 67 ? -34.96134 -7.99323 -36.25282 1.000 18.89359 66 PRO D C 1
ATOM 5790 O O . PRO D 1 67 ? -36.15008 -7.86514 -35.94275 1.000 17.80925 66 PRO D O 1
ATOM 5801 N N . ALA D 1 68 ? -34.05041 -7.04213 -36.06716 1.000 16.29429 67 ALA D N 1
ATOM 5802 C CA . ALA D 1 68 ? -34.35854 -5.75081 -35.46717 1.000 14.95940 67 ALA D CA 1
ATOM 5803 C C . ALA D 1 68 ? -33.81307 -4.65725 -36.37136 1.000 15.09481 67 ALA D C 1
ATOM 5804 O O . ALA D 1 68 ? -32.60670 -4.61518 -36.64451 1.000 16.04786 67 ALA D O 1
ATOM 5811 N N . ASP D 1 69 ? -34.69344 -3.77794 -36.83085 1.000 17.08825 68 ASP D N 1
ATOM 5812 C CA . ASP D 1 69 ? -34.29494 -2.67246 -37.67970 1.000 15.23232 68 ASP D CA 1
ATOM 5813 C C . ASP D 1 69 ? -33.87127 -1.48173 -36.82783 1.000 18.76103 68 ASP D C 1
ATOM 5814 O O . ASP D 1 69 ? -34.28939 -1.33196 -35.67824 1.000 20.57720 68 ASP D O 1
ATOM 5823 N N . ILE D 1 70 ? -33.03989 -0.62711 -37.41527 1.000 15.97076 69 ILE D N 1
ATOM 5824 C CA . ILE D 1 70 ? -32.65266 0.65195 -36.82188 1.000 18.61439 69 ILE D CA 1
ATOM 5825 C C . ILE D 1 70 ? -32.54008 1.65362 -37.96175 1.000 17.01401 69 ILE D C 1
ATOM 5826 O O . ILE D 1 70 ? -32.07712 1.31248 -39.05600 1.000 16.99369 69 ILE D O 1
ATOM 5842 N N . SER D 1 71 ? -33.00071 2.87673 -37.72285 1.000 20.08550 70 SER D N 1
ATOM 5843 C CA . SER D 1 71 ? -33.02016 3.87695 -38.78014 1.000 19.14219 70 SER D CA 1
ATOM 5844 C C . SER D 1 71 ? -33.08902 5.26794 -38.16703 1.000 15.45783 70 SER D C 1
ATOM 5845 O O . SER D 1 71 ? -33.42044 5.43925 -36.99027 1.000 19.71118 70 SER D O 1
ATOM 5853 N N . ALA D 1 72 ? -32.76119 6.25890 -38.98992 1.000 18.29322 71 ALA D N 1
ATOM 5854 C CA . ALA D 1 72 ? -32.87785 7.65203 -38.59042 1.000 22.42982 71 ALA D CA 1
ATOM 5855 C C . ALA D 1 72 ? -32.74640 8.54147 -39.81661 1.000 20.50400 71 ALA D C 1
ATOM 5856 O O . ALA D 1 72 ? -32.10056 8.18318 -40.80471 1.000 20.77536 71 ALA D O 1
ATOM 5863 N N . THR D 1 73 ? -33.39471 9.69896 -39.75737 1.000 22.32329 72 THR D N 1
ATOM 5864 C CA . THR D 1 73 ? -33.08810 10.77250 -40.68648 1.000 21.42966 72 THR D CA 1
ATOM 5865 C C . THR D 1 73 ? -32.02009 11.62708 -40.02880 1.000 20.71676 72 THR D C 1
ATOM 5866 O O . THR D 1 73 ? -32.24735 12.18805 -38.95099 1.000 26.44702 72 THR D O 1
ATOM 5877 N N . ILE D 1 74 ? -30.85622 11.69918 -40.65408 1.000 21.30980 73 ILE D N 1
ATOM 5878 C CA . ILE D 1 74 ? -29.76602 12.54079 -40.18592 1.000 24.13151 73 ILE D CA 1
ATOM 5879 C C . ILE D 1 74 ? -29.83820 13.85988 -40.94022 1.000 23.27716 73 ILE D C 1
ATOM 5880 O O . ILE D 1 74 ? -30.07753 13.88443 -42.15374 1.000 25.16902 73 ILE D O 1
ATOM 5896 N N . LYS D 1 75 ? -29.64731 14.95479 -40.21922 1.000 30.18972 74 LYS D N 1
ATOM 5897 C CA . LYS D 1 75 ? -29.84625 16.29506 -40.74790 1.000 31.91466 74 LYS D CA 1
ATOM 5898 C C . LYS D 1 75 ? -28.59314 17.12852 -40.50481 1.000 30.19434 74 LYS D C 1
ATOM 5899 O O . LYS D 1 75 ? -27.61994 16.67500 -39.89336 1.000 29.33729 74 LYS D O 1
ATOM 5918 N N . ASP D 1 76 ? -28.61803 18.36627 -41.00267 1.000 29.27571 75 ASP D N 1
ATOM 5919 C CA . ASP D 1 76 ? -27.51285 19.30053 -40.82716 1.000 27.19424 75 ASP D CA 1
ATOM 5920 C C . ASP D 1 76 ? -26.22593 18.79109 -41.46644 1.000 29.46030 75 ASP D C 1
ATOM 5921 O O . ASP D 1 76 ? -25.12554 19.08813 -40.99637 1.000 29.81115 75 ASP D O 1
ATOM 5930 N N . LEU D 1 77 ? -26.35561 18.02921 -42.54571 1.000 27.84393 76 LEU D N 1
ATOM 5931 C CA . LEU D 1 77 ? -25.19367 17.56725 -43.28198 1.000 29.95187 76 LEU D CA 1
ATOM 5932 C C . LEU D 1 77 ? -24.67814 18.66786 -44.20512 1.000 38.24396 76 LEU D C 1
ATOM 5933 O O . LEU D 1 77 ? -25.41643 19.57347 -44.60708 1.000 29.43310 76 LEU D O 1
ATOM 5949 N N . LYS D 1 78 ? -23.39397 18.58898 -44.52260 1.000 28.60857 77 LYS D N 1
ATOM 5950 C CA . LYS D 1 78 ? -22.77768 19.52447 -45.45140 1.000 32.17587 77 LYS D CA 1
ATOM 5951 C C . LYS D 1 78 ? -23.15112 19.16524 -46.88665 1.000 33.35328 77 LYS D C 1
ATOM 5952 O O . LYS D 1 78 ? -23.09391 17.98807 -47.26432 1.000 29.76494 77 LYS D O 1
ATOM 5971 N N . PRO D 1 79 ? -23.53929 20.13788 -47.71036 1.000 36.73431 78 PRO D N 1
ATOM 5972 C CA . PRO D 1 79 ? -23.86096 19.82467 -49.10640 1.000 30.19914 78 PRO D CA 1
ATOM 5973 C C . PRO D 1 79 ? -22.65748 19.28955 -49.86644 1.000 29.90569 78 PRO D C 1
ATOM 5974 O O . PRO D 1 79 ? -21.50611 19.62391 -49.57478 1.000 34.75773 78 PRO D O 1
ATOM 5985 N N . HIS D 1 80 ? -22.94375 18.44202 -50.85440 1.000 28.59217 79 HIS D N 1
ATOM 5986 C CA . HIS D 1 80 ? -21.93392 17.96152 -51.78941 1.000 34.19139 79 HIS D CA 1
ATOM 5987 C C . HIS D 1 80 ? -20.76385 17.32024 -51.04584 1.000 33.04080 79 HIS D C 1
ATOM 5988 O O . HIS D 1 80 ? -19.59589 17.53245 -51.37427 1.000 28.22561 79 HIS D O 1
ATOM 6002 N N . THR D 1 81 ? -21.08608 16.49912 -50.04673 1.000 31.12389 80 THR D N 1
ATOM 6003 C CA . THR D 1 81 ? -20.08836 15.90244 -49.17085 1.000 28.00184 80 THR D CA 1
ATOM 6004 C C . THR D 1 81 ? -20.36587 14.41520 -48.99579 1.000 22.48865 80 THR D C 1
ATOM 6005 O O . THR D 1 81 ? -21.51585 13.99243 -48.86038 1.000 23.43534 80 THR D O 1
ATOM 6016 N N . THR D 1 82 ? -19.30493 13.62258 -48.99712 1.000 21.74986 81 THR D N 1
ATOM 6017 C CA . THR D 1 82 ? -19.42730 12.17899 -48.83826 1.000 20.52939 81 THR D CA 1
ATOM 6018 C C . THR D 1 82 ? -19.48627 11.79513 -47.36188 1.000 16.31255 81 THR D C 1
ATOM 6019 O O . THR D 1 82 ? -18.69575 12.27817 -46.54753 1.000 17.70166 81 THR D O 1
ATOM 6030 N N . TYR D 1 83 ? -20.45162 10.94336 -47.02459 1.000 16.75248 82 TYR D N 1
ATOM 6031 C CA . TYR D 1 83 ? -20.64655 10.43245 -45.67718 1.000 18.67319 82 TYR D CA 1
ATOM 6032 C C . TYR D 1 83 ? -20.58740 8.91155 -45.71374 1.000 18.20103 82 TYR D C 1
ATOM 6033 O O . TYR D 1 83 ? -20.82350 8.28948 -46.75253 1.000 18.30765 82 TYR D O 1
ATOM 6051 N N . GLN D 1 84 ? -20.23497 8.31948 -44.56804 1.000 17.27239 83 GLN D N 1
ATOM 6052 C CA . GLN D 1 84 ? -20.29792 6.87331 -44.38096 1.000 18.80236 83 GLN D CA 1
ATOM 6053 C C . GLN D 1 84 ? -21.07216 6.56718 -43.09994 1.000 16.17769 83 GLN D C 1
ATOM 6054 O O . GLN D 1 84 ? -21.18397 7.40107 -42.20129 1.000 15.93574 83 GLN D O 1
ATOM 6068 N N . PHE D 1 85 ? -21.60703 5.34945 -43.00744 1.000 15.38630 84 PHE D N 1
ATOM 6069 C CA . PHE D 1 85 ? -22.33206 4.95606 -41.81248 1.000 14.63461 84 PHE D CA 1
ATOM 6070 C C . PHE D 1 85 ? -22.28617 3.43845 -41.67921 1.000 15.44555 84 PHE D C 1
ATOM 6071 O O . PHE D 1 85 ? -21.93084 2.71407 -42.61531 1.000 15.90868 84 PHE D O 1
ATOM 6088 N N . LYS D 1 86 ? -22.61275 2.97532 -40.48152 1.000 13.90639 85 LYS D N 1
ATOM 6089 C CA . LYS D 1 86 ? -22.62496 1.54810 -40.18500 1.000 13.15308 85 LYS D CA 1
ATOM 6090 C C . LYS D 1 86 ? -23.53268 1.30142 -38.99449 1.000 15.53807 85 LYS D C 1
ATOM 6091 O O . LYS D 1 86 ? -23.86885 2.21652 -38.23696 1.000 15.12914 85 LYS D O 1
ATOM 6110 N N . VAL D 1 87 ? -23.90758 0.03788 -38.82528 1.000 12.67482 86 VAL D N 1
ATOM 6111 C CA . VAL D 1 87 ? -24.62233 -0.41644 -37.64311 1.000 13.44243 86 VAL D CA 1
ATOM 6112 C C . VAL D 1 87 ? -23.65636 -1.21997 -36.79157 1.000 17.54482 86 VAL D C 1
ATOM 6113 O O . VAL D 1 87 ? -22.92705 -2.07399 -37.31380 1.000 17.48612 86 VAL D O 1
ATOM 6126 N N . THR D 1 88 ? -23.61361 -0.92123 -35.49295 1.000 13.76592 87 THR D N 1
ATOM 6127 C CA . THR D 1 88 ? -22.80950 -1.67969 -34.55091 1.000 13.02787 87 THR D CA 1
ATOM 6128 C C . THR D 1 88 ? -23.70160 -2.37346 -33.53630 1.000 13.29626 87 THR D C 1
ATOM 6129 O O . THR D 1 88 ? -24.74775 -1.85220 -33.14346 1.000 13.78814 87 THR D O 1
ATOM 6140 N N . VAL D 1 89 ? -23.26176 -3.54676 -33.10160 1.000 12.75865 88 VAL D N 1
ATOM 6141 C CA . VAL D 1 89 ? -23.90756 -4.31629 -32.05465 1.000 12.75528 88 VAL D CA 1
ATOM 6142 C C . VAL D 1 89 ? -22.95213 -4.38828 -30.87509 1.000 16.13096 88 VAL D C 1
ATOM 6143 O O . VAL D 1 89 ? -21.81523 -4.86373 -31.01637 1.000 13.39968 88 VAL D O 1
ATOM 6156 N N . ASN D 1 90 ? -23.41050 -3.89810 -29.72123 1.000 14.39906 89 ASN D N 1
ATOM 6157 C CA . ASN D 1 90 ? -22.61749 -3.83746 -28.48897 1.000 15.15194 89 ASN D CA 1
ATOM 6158 C C . ASN D 1 90 ? -21.26800 -3.15032 -28.67841 1.000 15.79609 89 ASN D C 1
ATOM 6159 O O . ASN D 1 90 ? -20.29609 -3.45883 -27.98141 1.000 18.13163 89 ASN D O 1
ATOM 6170 N N . PHE D 1 91 ? -21.21261 -2.18655 -29.59877 1.000 15.59838 90 PHE D N 1
ATOM 6171 C CA . PHE D 1 91 ? -19.97963 -1.45891 -29.91228 1.000 18.35490 90 PHE D CA 1
ATOM 6172 C C . PHE D 1 91 ? -18.82360 -2.41480 -30.15834 1.000 22.41043 90 PHE D C 1
ATOM 6173 O O . PHE D 1 91 ? -17.66527 -2.10174 -29.87016 1.000 22.14080 90 PHE D O 1
ATOM 6190 N N . TYR D 1 92 ? -19.14720 -3.62329 -30.61665 1.000 19.23567 91 TYR D N 1
ATOM 6191 C CA . TYR D 1 92 ? -18.15211 -4.64443 -30.92813 1.000 18.50316 91 TYR D CA 1
ATOM 6192 C C . TYR D 1 92 ? -18.29013 -5.15497 -32.35538 1.000 19.31372 91 TYR D C 1
ATOM 6193 O O . TYR D 1 92 ? -17.34189 -5.06036 -33.14322 1.000 22.77604 91 TYR D O 1
ATOM 6211 N N . PHE D 1 93 ? -19.45910 -5.65930 -32.72631 1.000 13.53473 92 PHE D N 1
ATOM 6212 C CA . PHE D 1 93 ? -19.68885 -6.13001 -34.08001 1.000 15.17108 92 PHE D CA 1
ATOM 6213 C C . PHE D 1 93 ? -20.09261 -4.95323 -34.94496 1.000 15.41557 92 PHE D C 1
ATOM 6214 O O . PHE D 1 93 ? -20.81862 -4.05886 -34.48888 1.000 14.48243 92 PHE D O 1
ATOM 6231 N N . SER D 1 94 ? -19.65667 -4.96316 -36.20720 1.000 15.58415 93 SER D N 1
ATOM 6232 C CA . SER D 1 94 ? -20.02735 -3.90660 -37.14000 1.000 16.93451 93 SER D CA 1
ATOM 6233 C C . SER D 1 94 ? -20.55837 -4.50215 -38.43458 1.000 16.10041 93 SER D C 1
ATOM 6234 O O . SER D 1 94 ? -20.06106 -5.52536 -38.91997 1.000 15.89144 93 SER D O 1
ATOM 6242 N N . SER D 1 95 ? -21.54260 -3.82739 -39.02033 1.000 15.16630 94 SER D N 1
ATOM 6243 C CA . SER D 1 95 ? -21.88667 -4.08987 -40.40140 1.000 16.12465 94 SER D CA 1
ATOM 6244 C C . SER D 1 95 ? -20.74326 -3.64293 -41.30967 1.000 13.59846 94 SER D C 1
ATOM 6245 O O . SER D 1 95 ? -19.80822 -2.95912 -40.88765 1.000 14.25759 94 SER D O 1
ATOM 6253 N N . SER D 1 96 ? -20.83995 -4.02365 -42.57909 1.000 16.13479 95 SER D N 1
ATOM 6254 C CA . SER D 1 96 ? -20.04994 -3.36246 -43.60267 1.000 14.79980 95 SER D CA 1
ATOM 6255 C C . SER D 1 96 ? -20.38493 -1.87455 -43.63094 1.000 15.19795 95 SER D C 1
ATOM 6256 O O . SER D 1 96 ? -21.45292 -1.44328 -43.20393 1.000 16.56573 95 SER D O 1
ATOM 6264 N N . LEU D 1 97 ? -19.44502 -1.07655 -44.11926 1.000 15.95893 96 LEU D N 1
ATOM 6265 C CA . LEU D 1 97 ? -19.73279 0.34411 -44.26342 1.000 16.40416 96 LEU D CA 1
ATOM 6266 C C . LEU D 1 97 ? -20.61248 0.60504 -45.48324 1.000 15.95433 96 LEU D C 1
ATOM 6267 O O . LEU D 1 97 ? -20.51297 -0.07777 -46.50225 1.000 22.34970 96 LEU D O 1
ATOM 6283 N N . GLN D 1 98 ? -21.44499 1.64036 -45.38730 1.000 15.61931 97 GLN D N 1
ATOM 6284 C CA . GLN D 1 98 ? -22.19993 2.16923 -46.51663 1.000 17.67954 97 GLN D CA 1
ATOM 6285 C C . GLN D 1 98 ? -21.81832 3.63413 -46.71777 1.000 20.89393 97 GLN D C 1
ATOM 6286 O O . GLN D 1 98 ? -21.52090 4.35196 -45.75726 1.000 19.93812 97 GLN D O 1
ATOM 6300 N N . THR D 1 99 ? -21.79393 4.06569 -47.97695 1.000 20.43087 98 THR D N 1
ATOM 6301 C CA . THR D 1 99 ? -21.37132 5.40798 -48.34272 1.000 22.36149 98 THR D CA 1
ATOM 6302 C C . THR D 1 99 ? -22.43710 6.08452 -49.19847 1.000 22.54440 98 THR D C 1
ATOM 6303 O O . THR D 1 99 ? -23.12603 5.43740 -49.99219 1.000 22.79529 98 THR D O 1
ATOM 6314 N N . PHE D 1 100 ? -22.56772 7.39711 -49.02190 1.000 23.53660 99 PHE D N 1
ATOM 6315 C CA . PHE D 1 100 ? -23.39792 8.21367 -49.89473 1.000 23.25170 99 PHE D CA 1
ATOM 6316 C C . PHE D 1 100 ? -22.81911 9.62148 -49.94695 1.000 23.28326 99 PHE D C 1
ATOM 6317 O O . PHE D 1 100 ? -21.96678 9.99220 -49.14256 1.000 20.93369 99 PHE D O 1
ATOM 6334 N N . LYS D 1 101 ? -23.29492 10.41708 -50.90933 1.000 22.19126 100 LYS D N 1
ATOM 6335 C CA . LYS D 1 101 ? -22.87567 11.80674 -51.04101 1.000 25.12517 100 LYS D CA 1
ATOM 6336 C C . LYS D 1 101 ? -24.10904 12.69746 -51.09105 1.000 27.15564 100 LYS D C 1
ATOM 6337 O O . LYS D 1 101 ? -25.04578 12.42368 -51.84701 1.000 29.90690 100 LYS D O 1
ATOM 6356 N N . THR D 1 102 ? -24.11182 13.74530 -50.27280 1.000 27.72186 101 THR D N 1
ATOM 6357 C CA . THR D 1 102 ? -25.20697 14.70147 -50.30951 1.000 30.58434 101 THR D CA 1
ATOM 6358 C C . THR D 1 102 ? -25.18795 15.48945 -51.61782 1.000 31.42044 101 THR D C 1
ATOM 6359 O O . THR D 1 102 ? -24.15634 15.63104 -52.28462 1.000 30.04731 101 THR D O 1
ATOM 6370 N N . LEU D 1 103 ? -26.35622 16.01365 -51.97651 1.000 33.04356 102 LEU D N 1
ATOM 6371 C CA . LEU D 1 103 ? -26.47411 16.83208 -53.17364 1.000 38.42552 102 LEU D CA 1
ATOM 6372 C C . LEU D 1 103 ? -25.81133 18.19031 -52.96022 1.000 34.10063 102 LEU D C 1
ATOM 6373 O O . LEU D 1 103 ? -25.55851 18.61961 -51.83136 1.000 31.13221 102 LEU D O 1
ATOM 6389 N N . ALA D 1 104 ? -25.50851 18.86220 -54.07208 1.000 36.34924 103 ALA D N 1
ATOM 6390 C CA . ALA D 1 104 ? -25.07752 20.25089 -54.00670 1.000 40.17238 103 ALA D CA 1
ATOM 6391 C C . ALA D 1 104 ? -26.27779 21.13945 -53.69889 1.000 34.85400 103 ALA D C 1
ATOM 6392 O O . ALA D 1 104 ? -27.41184 20.83370 -54.07460 1.000 39.14713 103 ALA D O 1
ATOM 6399 N N . LEU D 1 105 ? -26.02311 22.23924 -52.99379 1.000 42.49228 104 LEU D N 1
ATOM 6400 C CA . LEU D 1 105 ? -27.10981 23.07290 -52.47998 1.000 47.89267 104 LEU D CA 1
ATOM 6401 C C . LEU D 1 105 ? -27.54703 24.13921 -53.48070 1.000 44.09914 104 LEU D C 1
ATOM 6402 O O . LEU D 1 105 ? -26.72530 24.90194 -53.99041 1.000 45.59155 104 LEU D O 1
#

Sequence (415 aa):
SVSPVEIAINPASEITATSAFISGTVTKFEQSKGFYGSGCNISLLYWEASNPMHVKVASSISKKDFPADISATIKDLKPHTTYQFKVTVNFYFSSSSLQTFKTLALSVSPVEIAINPASEITATSAFISGTVTKFEQSKGFYGSGCNISLLYWEASNPMHVKKVASSISKKDFPADISATIKDLKPHTTYQFKVTVNFYFSSSSLQTFKTLALSVSPVEIAINPASEITATSAFISGTVTKFEQGSGCNISLLYWEASSNPMHVKVASSISKKDFPADISATIKDLKPHTTYQFKVTVNFYFSSSLQTFKTLALSVSPVEIAINPASEITATSAFISGTVTKFEQSKGFYGSGCNISLLYWEASNPMHVKVASSISKKDFPADISATIKDLKPHTTYQFKVTVNFYFSSSLQTFKTLAL

Foldseek 3Di:
DPDQWDKFWDAWPPFAQWKIKTKIWGAGHDDDPVCQPPFWKKWKWKDFPVCVVDIDTQDIDTDRDPRDMDMGIGGRHHGQTKMKIWMDINVPDIDDIYMDTHHND/DPDQWDKFWDAWPPFAQFKIKTKIWTAGHADDPDDDFDKWKKWKWKDFPVDVVPIDTQDIDIDRDPRDMDMGMGGRHHGQTKMKIWMDINNPDIDDIYMDTHHND/DPDQWDKAWDAWPPFAQWKIKTKIWGAGHPDQFAWKKWKWKDFPVCVVPIDTQDIDGDRDPRDMDMHMGGRHHGQTKMKIWMDINNPDIDDIYMDGHHHD/DPDQWDKFWDAWAPFAQWKIKTKIWGAGQHADPDPSPQAWKKWKWKDFPVCPPDIDTQDIDGDNDPRDMDMHMGGRHHGQTKMKIWMDTNVPDIDDIYMDTHHHD

B-factor: mean 23.71, std 10.89, range [9.93, 99.09]

Secondary structure (DSSP, 8-state):
---SEEEEEPPPBS--SS-EEEEEEEEEEPPPGGGTTT-EEEEEEEEETT-TTS-EEEEEEEE-SSSEEEEEEE-SPPTT-EEEEEEEETTTEEPPPEEEE----/---SEEEEE---BS--SS-EEEEEEEEEE---SSSSPPPEEEEEEEEETT-TT--EEEEEEEE-SSSEEEEEEE-SPPTT-EEEEEEEETTTEEPPPEEEE----/---SEEEEEPPPBS--SS-EEEEEEEEEE-----EEEEEEEEETT-TTS-EEEEEEEE-SSSEEEEEEE-SPPTT-EEEEEEEETTTEEPPPEEEEPPP-/--SSEEEEEPPPBS--SS-EEEEEEEEEE---SSTTSS-EEEEEEEEETT-TTS-EEEEEEEE-SSSEEEEEEE-SPPTT-EEEEEEEETTTEEPPPEEEEPPP-